Protein 8XUK (pdb70)

Sequence (420 aa):
VISETVKSDQEIIDSSLYRGGYAYWQQLRNENGTYEDKLFLNGDRSYVGSIANSGMGLIALTIGHANGWEPEAEQLALVTLRKLAGRDPNFAVPQNATNTFIHFYNTKTGEAVGDDWSPVDSAIMIYGALFVKNYFSENEEIAELADFLYRNNTDLTQYIADVRRTGRIYLLAQHTDGTFKKYRTKAFNEYMLVAGIANQQAKDLDNAVNASNAKKKFWDIWYASTKFLPVAEYNGIPVLSEGKKTWFTSQFNFLFNNYLMHDFSNHPEFVTALENSAKADFAFWRDVDVEGVELKKEYEWGSGAGSCPNGYCVDRRFHFDGDRQFNHNLVVSPHILAGYIPFNDRAKADLISTYRDNTINAKHELEGGYEILWRYSHDQPEWKAEFIEGVDFSTFLFGLAAMPEHLGMDFFNKYNNYFELEHHHHHH

Structure (mmCIF, N/CA/C/O backbone):
data_8XUK
#
_entry.id   8XUK
#
_cell.length_a   52.284
_cell.length_b   76.595
_cell.length_c   94.425
_cell.angle_alpha   90.000
_cell.angle_beta   90.000
_cell.angle_gamma   90.000
#
_symmetry.space_group_name_H-M   'P 21 21 21'
#
loop_
_entity.id
_entity.type
_entity.pdbx_description
1 polymer H744_1c0222
2 non-polymer 'CHLORIDE ION'
3 water water
#
loop_
_atom_site.group_PDB
_atom_site.id
_atom_site.type_symbol
_atom_site.label_atom_id
_atom_site.label_alt_id
_atom_site.label_comp_id
_atom_site.label_asym_id
_atom_site.label_entity_id
_atom_site.label_seq_id
_atom_site.pdbx_PDB_ins_code
_atom_site.Cartn_x
_atom_site.Cartn_y
_atom_site.Cartn_z
_atom_site.occupancy
_atom_site.B_iso_or_equiv
_atom_site.auth_seq_id
_atom_site.auth_comp_id
_atom_site.auth_asym_id
_atom_site.auth_atom_id
_atom_site.pdbx_PDB_model_num
ATOM 1 N N . VAL A 1 9 ? -7.936 -28.583 25.881 1.000 33.930 9 VAL A N 1
ATOM 2 C CA . VAL A 1 9 ? -8.301 -28.528 24.426 1.000 35.600 9 VAL A CA 1
ATOM 3 C C . VAL A 1 9 ? -9.737 -29.029 24.254 1.000 32.490 9 VAL A C 1
ATOM 4 O O . VAL A 1 9 ? -10.085 -30.117 24.724 1.000 31.590 9 VAL A O 1
ATOM 8 N N . ILE A 1 10 ? -10.571 -28.239 23.558 1.000 26.210 10 ILE A N 1
ATOM 9 C CA . ILE A 1 10 ? -11.965 -28.579 23.308 1.000 25.810 10 ILE A CA 1
ATOM 10 C C . ILE A 1 10 ? -12.051 -29.660 22.231 1.000 27.540 10 ILE A C 1
ATOM 11 O O . ILE A 1 10 ? -11.618 -29.446 21.099 1.000 24.090 10 ILE A O 1
ATOM 16 N N . SER A 1 11 ? -12.642 -30.819 22.569 1.000 26.910 11 SER A N 1
ATOM 17 C CA . SER A 1 11 ? -12.685 -31.956 21.661 1.000 27.000 11 SER A CA 1
ATOM 18 C C . SER A 1 11 ? -13.675 -31.723 20.514 1.000 23.980 11 SER A C 1
ATOM 19 O O . SER A 1 11 ? -14.690 -31.032 20.646 1.000 27.470 11 SER A O 1
ATOM 22 N N . GLU A 1 12 ? -13.425 -32.407 19.395 1.000 28.040 12 GLU A N 1
ATOM 23 C CA . GLU A 1 12 ? -14.357 -32.381 18.279 1.000 32.510 12 GLU A CA 1
ATOM 24 C C . GLU A 1 12 ? -15.718 -32.985 18.662 1.000 33.940 12 GLU A C 1
ATOM 25 O O . GLU A 1 12 ? -16.693 -32.723 17.961 1.000 31.690 12 GLU A O 1
ATOM 31 N N . THR A 1 13 ? -15.808 -33.790 19.742 1.000 32.290 13 THR A N 1
ATOM 32 C CA . THR A 1 13 ? -17.101 -34.321 20.172 1.000 34.780 13 THR A CA 1
ATOM 33 C C . THR A 1 13 ? -17.914 -33.239 20.876 1.000 33.610 13 THR A C 1
ATOM 34 O O . THR A 1 13 ? -19.125 -33.181 20.694 1.000 37.540 13 THR A O 1
ATOM 38 N N . VAL A 1 14 ? -17.268 -32.416 21.711 1.000 30.790 14 VAL A N 1
ATOM 39 C CA . VAL A 1 14 ? -18.007 -31.381 22.418 1.000 30.050 14 VAL A CA 1
ATOM 40 C C . VAL A 1 14 ? -18.453 -30.356 21.373 1.000 29.130 14 VAL A C 1
ATOM 41 O O . VAL A 1 14 ? -19.634 -30.011 21.361 1.000 31.850 14 VAL A O 1
ATOM 45 N N . LYS A 1 15 ? -17.544 -29.953 20.447 1.000 28.490 15 LYS A N 1
ATOM 46 C CA . LYS A 1 15 ? -17.900 -28.971 19.423 1.000 25.060 15 LYS A CA 1
ATOM 47 C C . LYS A 1 15 ? -17.177 -29.248 18.105 1.000 21.020 15 LYS A C 1
ATOM 48 O O . LYS A 1 15 ? -15.958 -29.333 18.070 1.000 20.230 15 LYS A O 1
ATOM 54 N N . SER A 1 16 ? -17.953 -29.417 17.037 1.000 18.570 16 SER A N 1
ATOM 55 C CA . SER A 1 16 ? -17.367 -29.745 15.720 1.000 17.120 16 SER A CA 1
ATOM 56 C C . SER A 1 16 ? -16.696 -28.510 15.111 1.000 14.260 16 SER A C 1
ATOM 57 O O . SER A 1 16 ? -16.997 -27.397 15.521 1.000 15.950 16 SER A O 1
ATOM 60 N N . ASP A 1 17 ? -15.865 -28.720 14.099 1.000 12.910 17 ASP A N 1
ATOM 61 C CA . ASP A 1 17 ? -15.258 -27.582 13.354 1.000 13.940 17 ASP A CA 1
ATOM 62 C C . ASP A 1 17 ? -16.385 -26.715 12.784 1.000 14.030 17 ASP A C 1
ATOM 63 O O . ASP A 1 17 ? -16.313 -25.487 12.880 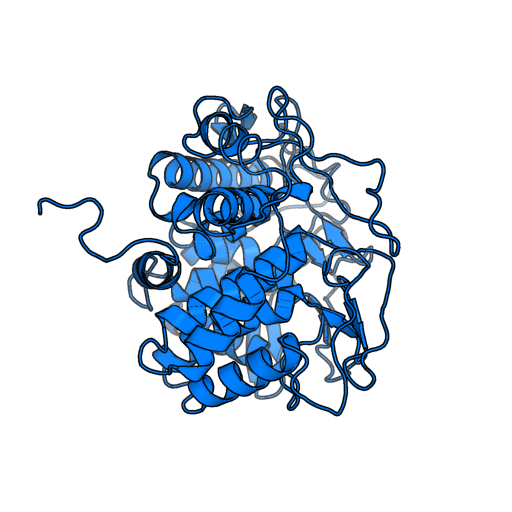1.000 12.950 17 ASP A O 1
ATOM 68 N N . GLN A 1 18 ? -17.385 -27.333 12.163 1.000 14.550 18 GLN A N 1
ATOM 69 C CA . GLN A 1 18 ? -18.487 -26.531 11.566 1.000 15.300 18 GLN A CA 1
ATOM 70 C C . GLN A 1 18 ? -19.223 -25.715 12.641 1.000 13.760 18 GLN A C 1
ATOM 71 O O . GLN A 1 18 ? -19.558 -24.557 12.369 1.000 15.350 18 GLN A O 1
ATOM 77 N N . GLU A 1 19 ? -19.481 -26.289 13.818 1.000 14.790 19 GLU A N 1
ATOM 78 C CA . GLU A 1 19 ? -20.174 -25.573 14.866 1.000 14.300 19 GLU A CA 1
ATOM 79 C C . GLU A 1 19 ? -19.371 -24.350 15.320 1.000 12.540 19 GLU A C 1
ATOM 80 O O . GLU A 1 19 ? -19.929 -23.302 15.641 1.000 13.940 19 GLU A O 1
ATOM 86 N N . ILE A 1 20 ? -18.071 -24.529 15.380 1.000 11.330 20 ILE A N 1
ATOM 87 C CA . ILE A 1 20 ? -17.215 -23.429 15.763 1.000 11.000 20 ILE A CA 1
ATOM 88 C C . ILE A 1 20 ? -17.290 -22.302 14.741 1.000 10.150 20 ILE A C 1
ATOM 89 O O . ILE A 1 20 ? -17.481 -21.136 15.109 1.000 10.010 20 ILE A O 1
ATOM 94 N N . ILE A 1 21 ? -17.095 -22.630 13.457 1.000 9.810 21 ILE A N 1
ATOM 95 C CA . ILE A 1 21 ? -17.119 -21.605 12.423 1.000 10.510 21 ILE A CA 1
ATOM 96 C C . ILE A 1 21 ? -18.501 -20.943 12.423 1.000 9.430 21 ILE A C 1
ATOM 97 O O . ILE A 1 21 ? -18.572 -19.693 12.335 1.000 9.500 21 ILE A O 1
ATOM 102 N N . ASP A 1 22 ? -19.592 -21.690 12.588 1.000 10.930 22 ASP A N 1
ATOM 103 C CA . ASP A 1 22 ? -20.913 -21.071 12.572 1.000 12.090 22 ASP A CA 1
ATOM 104 C C . ASP A 1 22 ? -21.101 -20.106 13.736 1.000 10.860 22 ASP A C 1
ATOM 105 O O . ASP A 1 22 ? -21.578 -18.988 13.529 1.000 11.120 22 ASP A O 1
ATOM 110 N N A SER A 1 23 ? -20.644 -20.502 14.940 0.500 10.530 23 SER A N 1
ATOM 111 N N B SER A 1 23 ? -20.618 -20.526 14.915 0.500 10.240 23 SER A N 1
ATOM 112 C CA A SER A 1 23 ? -20.712 -19.626 16.088 0.500 10.930 23 SER A CA 1
ATOM 113 C CA B SER A 1 23 ? -20.636 -19.685 16.083 0.500 10.290 23 SER A CA 1
ATOM 114 C C A SER A 1 23 ? -19.905 -18.346 15.859 0.500 9.150 23 SER A C 1
ATOM 115 C C B SER A 1 23 ? -19.899 -18.366 15.854 0.500 8.930 23 SER A C 1
ATOM 116 O O A SER A 1 23 ? -20.370 -17.227 16.149 0.500 9.290 23 SER A O 1
ATOM 117 O O B SER A 1 23 ? -20.385 -17.256 16.151 0.500 9.240 23 SER A O 1
ATOM 122 N N . LEU A 1 24 ? -18.639 -18.540 15.398 1.000 8.200 24 LEU A N 1
ATOM 123 C CA . LEU A 1 24 ? -17.761 -17.339 15.260 1.000 8.140 24 LEU A CA 1
ATOM 124 C C . LEU A 1 24 ? -18.284 -16.382 14.184 1.000 8.060 24 LEU A C 1
ATOM 125 O O . LEU A 1 24 ? -18.135 -15.165 14.327 1.000 8.090 24 LEU A O 1
ATOM 130 N N . TYR A 1 25 ? -18.821 -16.931 13.113 1.000 8.470 25 TYR A N 1
ATOM 131 C CA . TYR A 1 25 ? -19.329 -16.089 12.002 1.000 8.660 25 TYR A CA 1
ATOM 132 C C . TYR A 1 25 ? -20.528 -15.262 12.495 1.000 7.260 25 TYR A C 1
ATOM 133 O O . TYR A 1 25 ? -20.536 -14.049 12.329 1.000 7.980 25 TYR A O 1
ATOM 142 N N . ARG A 1 26 ? -21.489 -15.906 13.169 1.000 9.430 26 ARG A N 1
ATOM 143 C CA . ARG A 1 26 ? -22.658 -15.155 13.703 1.000 9.770 26 ARG A CA 1
ATOM 144 C C . ARG A 1 26 ? -22.188 -14.187 14.798 1.000 8.870 26 ARG A C 1
ATOM 145 O O . ARG A 1 26 ? -22.679 -13.070 14.841 1.000 9.180 26 ARG A O 1
ATOM 153 N N . GLY A 1 27 ? -21.223 -14.603 15.623 1.000 8.780 27 GLY A N 1
ATOM 154 C CA . GLY A 1 27 ? -20.670 -13.803 16.682 1.000 8.530 27 GLY A CA 1
ATOM 155 C C . GLY A 1 27 ? -20.003 -12.541 16.172 1.000 7.040 27 GLY A C 1
ATOM 156 O O . GLY A 1 27 ? -20.127 -11.433 16.695 1.000 8.660 27 GLY A O 1
ATOM 157 N N . GLY A 1 28 ? -19.339 -12.698 15.035 1.000 7.670 28 GLY A N 1
ATOM 158 C CA . GLY A 1 28 ? -18.619 -11.589 14.445 1.000 8.670 28 GLY A CA 1
ATOM 159 C C . GLY A 1 28 ? -19.588 -10.507 14.006 1.000 7.640 28 GLY A C 1
ATOM 160 O O . GLY A 1 28 ? -19.258 -9.318 14.051 1.000 7.990 28 GLY A O 1
ATOM 161 N N . TYR A 1 29 ? -20.773 -10.876 13.550 1.000 8.150 29 TYR A N 1
ATOM 162 C CA . TYR A 1 29 ? -21.786 -9.888 13.233 1.000 7.910 29 TYR A CA 1
ATOM 163 C C . TYR A 1 29 ? -22.496 -9.359 14.481 1.000 7.320 29 TYR A C 1
ATOM 164 O O . TYR A 1 29 ? -22.766 -8.160 14.554 1.000 7.370 29 TYR A O 1
ATOM 173 N N . ALA A 1 30 ? -22.788 -10.200 15.488 1.000 7.880 30 ALA A N 1
ATOM 174 C CA . ALA A 1 30 ? -23.430 -9.699 16.701 1.000 8.660 30 ALA A CA 1
ATOM 175 C C . ALA A 1 30 ? -22.575 -8.597 17.331 1.000 9.000 30 ALA A C 1
ATOM 176 O O . ALA A 1 30 ? -23.113 -7.663 17.916 1.000 9.140 30 ALA A O 1
ATOM 178 N N . TYR A 1 31 ? -21.229 -8.685 17.213 1.000 7.950 31 TYR A N 1
ATOM 179 C CA . TYR A 1 31 ? -20.341 -7.651 17.676 1.000 7.420 31 TYR A CA 1
ATOM 180 C C . TYR A 1 31 ? -20.805 -6.293 17.147 1.000 7.650 31 TYR A C 1
ATOM 181 O O . TYR A 1 31 ? -20.915 -5.316 17.868 1.000 7.560 31 TYR A O 1
ATOM 190 N N . TRP A 1 32 ? -20.980 -6.216 15.831 1.000 7.340 32 TRP A N 1
ATOM 191 C CA . TRP A 1 32 ? -21.385 -4.954 15.194 1.000 6.920 32 TRP A CA 1
ATOM 192 C C . TRP A 1 32 ? -22.766 -4.523 15.632 1.000 7.020 32 TRP A C 1
ATOM 193 O O . TRP A 1 32 ? -22.995 -3.323 15.736 1.000 8.030 32 TRP A O 1
ATOM 204 N N . GLN A 1 33 ? -23.637 -5.493 15.789 1.000 8.270 33 GLN A N 1
ATOM 205 C CA . GLN A 1 33 ? -24.959 -5.163 16.297 1.000 8.370 33 GLN A CA 1
ATOM 206 C C . GLN A 1 33 ? -24.869 -4.495 17.677 1.000 9.660 33 GLN A C 1
ATOM 207 O O . GLN A 1 33 ? -25.689 -3.622 18.021 1.000 10.550 33 GLN A O 1
ATOM 213 N N . GLN A 1 34 ? -23.901 -4.892 18.504 1.000 9.120 34 GLN A N 1
ATOM 214 C CA . GLN A 1 34 ? -23.748 -4.372 19.852 1.000 9.680 34 GLN A CA 1
ATOM 215 C C . GLN A 1 34 ? -22.952 -3.078 19.878 1.000 9.560 34 GLN A C 1
ATOM 216 O O . GLN A 1 34 ? -23.226 -2.214 20.708 1.000 9.750 34 GLN A O 1
ATOM 222 N N . LEU A 1 35 ? -22.018 -2.909 18.937 1.000 8.000 35 LEU A N 1
ATOM 223 C CA . LEU A 1 35 ? -21.225 -1.688 18.863 1.000 8.040 35 LEU A CA 1
ATOM 224 C C . LEU A 1 35 ? -22.055 -0.488 18.398 1.000 8.150 35 LEU A C 1
ATOM 225 O O . LEU A 1 35 ? -21.745 0.677 18.683 1.000 8.570 35 LEU A O 1
ATOM 230 N N . ARG A 1 36 ? -23.053 -0.767 17.549 1.000 9.060 36 ARG A N 1
ATOM 231 C CA . ARG A 1 36 ? -23.951 0.227 16.993 1.000 9.850 36 ARG A CA 1
ATOM 232 C C . ARG A 1 36 ? -24.878 0.854 18.033 1.000 10.750 36 ARG A C 1
ATOM 233 O O . ARG A 1 36 ? -25.527 0.115 18.765 1.000 12.400 36 ARG A O 1
ATOM 241 N N . ASN A 1 37 ? -24.978 2.177 17.983 1.000 10.510 37 ASN A N 1
ATOM 242 C CA . ASN A 1 37 ? -25.995 2.899 18.791 1.000 10.120 37 ASN A CA 1
ATOM 243 C C . ASN A 1 37 ? -27.252 3.147 17.938 1.000 10.220 37 ASN A C 1
ATOM 244 O O . ASN A 1 37 ? -27.162 3.192 16.721 1.000 9.960 37 ASN A O 1
ATOM 249 N N . GLU A 1 38 ? -28.390 3.373 18.612 1.000 13.090 38 GLU A N 1
ATOM 250 C CA . GLU A 1 38 ? -29.658 3.594 17.945 1.000 14.250 38 GLU A CA 1
ATOM 251 C C . GLU A 1 38 ? -29.603 4.819 17.038 1.000 12.260 38 GLU A C 1
ATOM 252 O O . GLU A 1 38 ? -30.281 4.849 16.038 1.000 13.680 38 GLU A O 1
ATOM 258 N N . ASN A 1 39 ? -28.805 5.839 17.390 1.000 12.200 39 ASN A N 1
ATOM 259 C CA . ASN A 1 39 ? -28.708 7.053 16.603 1.000 11.800 39 ASN A CA 1
ATOM 260 C C . ASN A 1 39 ? -27.829 6.851 15.379 1.000 10.970 39 ASN A C 1
ATOM 261 O O . ASN A 1 39 ? -27.592 7.801 14.646 1.000 11.710 39 ASN A O 1
ATOM 266 N N . GLY A 1 40 ? -27.373 5.606 15.150 1.000 10.860 40 GLY A N 1
ATOM 267 C CA . GLY A 1 40 ? -26.627 5.331 13.949 1.000 10.620 40 GLY A CA 1
ATOM 268 C C . GLY A 1 40 ? -25.122 5.603 14.064 1.000 8.760 40 GLY A C 1
ATOM 269 O O . GLY A 1 40 ? -24.421 5.384 13.080 1.000 9.180 40 GLY A O 1
ATOM 270 N N . THR A 1 41 ? -24.646 5.995 15.252 1.000 8.890 41 THR A N 1
ATOM 271 C CA . THR A 1 41 ? -23.205 6.087 15.509 1.000 7.730 41 THR A CA 1
ATOM 272 C C . THR A 1 41 ? -22.706 4.736 15.982 1.000 7.620 41 THR A C 1
ATOM 273 O O . THR A 1 41 ? -23.478 3.848 16.364 1.000 8.180 41 THR A O 1
ATOM 277 N N . TYR A 1 42 ? -21.392 4.591 16.016 1.000 7.230 42 TYR A N 1
ATOM 278 C CA . TYR A 1 42 ? -20.721 3.382 16.453 1.000 6.940 42 TYR A CA 1
ATOM 279 C C . TYR A 1 42 ? -19.664 3.770 17.476 1.000 7.300 42 TYR A C 1
ATOM 280 O O . TYR A 1 42 ? -18.830 4.656 17.246 1.000 7.350 42 TYR A O 1
ATOM 289 N N . GLU A 1 43 ? -19.681 3.071 18.625 1.000 7.160 43 GLU A N 1
ATOM 290 C CA . GLU A 1 43 ? -18.652 3.172 19.637 1.000 7.440 43 GLU A CA 1
ATOM 291 C C . GLU A 1 43 ? -17.289 2.835 19.028 1.000 7.200 43 GLU A C 1
ATOM 292 O O . GLU A 1 43 ? -17.192 2.002 18.122 1.000 6.950 43 GLU A O 1
ATOM 298 N N . ASP A 1 44 ? -16.223 3.365 19.641 1.000 6.290 44 ASP A N 1
ATOM 299 C CA . ASP A 1 44 ? -14.822 2.984 19.298 1.000 6.580 44 ASP A CA 1
ATOM 300 C C . ASP A 1 44 ? -14.587 1.556 19.795 1.000 6.830 44 ASP A C 1
ATOM 301 O O . ASP A 1 44 ? -14.110 0.720 19.039 1.000 7.770 44 ASP A O 1
ATOM 306 N N . LYS A 1 45 ? -14.989 1.295 21.045 1.000 6.250 45 LYS A N 1
ATOM 307 C CA . LYS A 1 45 ? -14.735 -0.015 21.681 1.000 7.370 45 LYS A CA 1
ATOM 308 C C . LYS A 1 45 ? -16.014 -0.657 22.183 1.000 7.330 45 LYS A C 1
ATOM 309 O O . LYS A 1 45 ? -16.926 0.057 22.625 1.000 9.360 45 LYS A O 1
ATOM 315 N N . LEU A 1 46 ? -16.050 -1.973 22.097 1.000 7.610 46 LEU A N 1
ATOM 316 C CA . LEU A 1 46 ? -17.172 -2.713 22.737 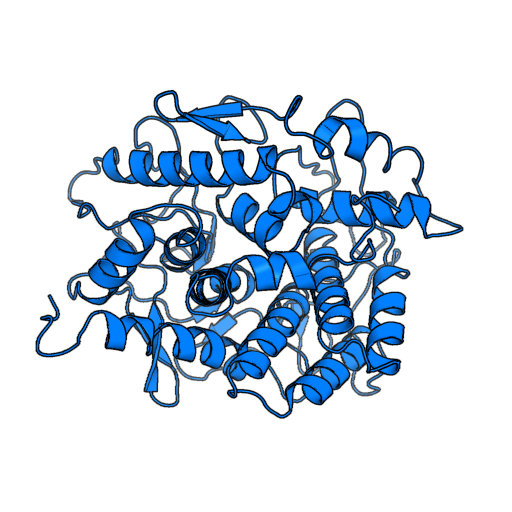1.000 9.830 46 LEU A CA 1
ATOM 317 C C . LEU A 1 46 ? -16.616 -3.210 24.069 1.000 10.230 46 LEU A C 1
ATOM 318 O O . LEU A 1 46 ? -15.595 -3.878 24.057 1.000 9.720 46 LEU A O 1
ATOM 323 N N . PHE A 1 47 ? -17.268 -2.861 25.178 1.000 11.590 47 PHE A N 1
ATOM 324 C CA . PHE A 1 47 ? -16.881 -3.354 26.508 1.000 13.070 47 PHE A CA 1
ATOM 325 C C . PHE A 1 47 ? -17.559 -4.673 26.787 1.000 12.880 47 PHE A C 1
ATOM 326 O O . PHE A 1 47 ? -18.763 -4.763 26.655 1.000 14.970 47 PHE A O 1
ATOM 334 N N . LEU A 1 48 ? -16.823 -5.734 27.064 1.000 15.260 48 LEU A N 1
ATOM 335 C CA . LEU A 1 48 ? -17.383 -7.063 27.247 1.000 16.720 48 LEU A CA 1
ATOM 336 C C . LEU A 1 48 ? -18.349 -7.151 28.445 1.000 16.600 48 LEU A C 1
ATOM 337 O O . LEU A 1 48 ? -19.272 -7.970 28.423 1.000 21.500 48 LEU A O 1
ATOM 342 N N . ASN A 1 49 ? -18.280 -6.186 29.357 1.000 17.420 49 ASN A N 1
ATOM 343 C CA . ASN A 1 49 ? -19.206 -6.192 30.480 1.000 19.270 49 ASN A CA 1
ATOM 344 C C . ASN A 1 49 ? -20.489 -5.398 30.219 1.000 22.750 49 ASN A C 1
ATOM 345 O O . ASN A 1 49 ? -21.343 -5.318 31.108 1.000 25.070 49 ASN A O 1
ATOM 350 N N . GLY A 1 50 ? -20.649 -4.799 29.034 1.000 19.990 50 GLY A N 1
ATOM 351 C CA . GLY A 1 50 ? -21.877 -4.088 28.716 1.000 20.550 50 GLY A CA 1
ATOM 352 C C . GLY A 1 50 ? -21.778 -2.594 28.996 1.000 17.750 50 GLY A C 1
ATOM 353 O O . GLY A 1 50 ? -22.729 -1.856 28.731 1.000 21.050 50 GLY A O 1
ATOM 354 N N . ASP A 1 51 ? -20.636 -2.196 29.523 1.000 15.750 51 ASP A N 1
ATOM 355 C CA . ASP A 1 51 ? -20.407 -0.744 29.678 1.000 17.090 51 ASP A CA 1
ATOM 356 C C . ASP A 1 51 ? -20.458 -0.040 28.312 1.000 14.870 51 ASP A C 1
ATOM 357 O O . ASP A 1 51 ? -20.270 -0.690 27.282 1.000 16.220 51 ASP A O 1
ATOM 362 N N . ARG A 1 52 ? -20.658 1.264 28.340 1.000 14.870 52 ARG A N 1
ATOM 363 C CA . ARG A 1 52 ? -20.594 2.045 27.096 1.000 15.130 52 ARG A CA 1
ATOM 364 C C . ARG A 1 52 ? -19.994 3.396 27.487 1.000 14.230 52 ARG A C 1
ATOM 365 O O . ARG A 1 52 ? -20.560 4.054 28.363 1.000 18.060 52 ARG A O 1
ATOM 373 N N . SER A 1 53 ? -18.885 3.781 26.865 1.000 14.010 53 SER A N 1
ATOM 374 C CA . SER A 1 53 ? -18.194 5.036 27.238 1.000 13.450 53 SER A CA 1
ATOM 375 C C . SER A 1 53 ? -18.796 6.224 26.489 1.000 11.680 53 SER A C 1
ATOM 376 O O . SER A 1 53 ? -18.553 7.349 26.888 1.000 12.680 53 SER A O 1
ATOM 379 N N . TYR A 1 54 ? -19.607 5.961 25.472 1.000 10.910 54 TYR A N 1
ATOM 380 C CA . TYR A 1 54 ? -20.125 6.969 24.539 1.000 11.700 54 TYR A CA 1
ATOM 381 C C . TYR A 1 54 ? -18.994 7.684 23.819 1.000 10.620 54 TYR A C 1
ATOM 382 O O . TYR A 1 54 ? -19.125 8.833 23.401 1.000 13.810 54 TYR A O 1
ATOM 391 N N . VAL A 1 55 ? -17.837 7.030 23.637 1.000 10.770 55 VAL A N 1
ATOM 392 C CA . VAL A 1 55 ? -16.802 7.504 22.753 1.000 9.330 55 VAL A CA 1
ATOM 393 C C . VAL A 1 55 ? -16.929 6.719 21.429 1.000 7.440 55 VAL A C 1
ATOM 394 O O . VAL A 1 55 ? -16.786 5.477 21.405 1.000 7.200 55 VAL A O 1
ATOM 398 N N . GLY A 1 56 ? -17.243 7.433 20.378 1.000 7.770 56 GLY A N 1
ATOM 399 C CA . GLY A 1 56 ? -17.447 6.889 19.047 1.000 8.170 56 GLY A CA 1
ATOM 400 C C . GLY A 1 56 ? -16.201 7.028 18.185 1.000 7.650 56 GLY A C 1
ATOM 401 O O . GLY A 1 56 ? -15.369 7.894 18.442 1.000 7.550 56 GLY A O 1
ATOM 402 N N . SER A 1 57 ? -16.137 6.247 17.101 1.000 6.740 57 SER A N 1
ATOM 403 C CA . SER A 1 57 ? -15.119 6.349 16.095 1.000 7.050 57 SER A CA 1
ATOM 404 C C . SER A 1 57 ? -15.770 6.572 14.735 1.000 7.000 57 SER A C 1
ATOM 405 O O . SER A 1 57 ? -16.695 5.821 14.365 1.000 7.370 57 SER A O 1
ATOM 408 N N . ILE A 1 58 ? -15.272 7.557 13.987 1.000 6.020 58 ILE A N 1
ATOM 409 C CA . ILE A 1 58 ? -15.792 7.759 12.648 1.000 6.390 58 ILE A CA 1
ATOM 410 C C . ILE A 1 58 ? -15.526 6.554 11.761 1.000 6.250 58 ILE A C 1
ATOM 411 O O . ILE A 1 58 ? -16.321 6.231 10.883 1.000 6.370 58 ILE A O 1
ATOM 416 N N . ALA A 1 59 ? -14.355 5.956 11.889 1.000 5.550 59 ALA A N 1
ATOM 417 C CA . ALA A 1 59 ? -14.017 4.783 11.099 1.000 5.720 59 ALA A CA 1
ATOM 418 C C . ALA A 1 59 ? -15.004 3.661 11.288 1.000 5.880 59 ALA A C 1
ATOM 419 O O . ALA A 1 59 ? -15.375 2.967 10.326 1.000 5.990 59 ALA A O 1
ATOM 421 N N . ASN A 1 60 ? -15.503 3.514 12.500 1.000 5.800 60 ASN A N 1
ATOM 422 C CA . ASN A 1 60 ? -16.414 2.423 12.778 1.000 5.690 60 ASN A CA 1
ATOM 423 C C . ASN A 1 60 ? -17.798 2.639 12.137 1.000 5.820 60 ASN A C 1
ATOM 424 O O . ASN A 1 60 ? -18.453 1.645 11.931 1.000 6.370 60 ASN A O 1
ATOM 429 N N . SER A 1 61 ? -18.157 3.872 11.782 1.000 6.300 61 SER A N 1
ATOM 430 C CA . SER A 1 61 ? -19.325 4.029 10.913 1.000 6.060 61 SER A CA 1
ATOM 431 C C . SER A 1 61 ? -19.053 3.388 9.566 1.000 6.870 61 SER A C 1
ATOM 432 O O . SER A 1 61 ? -19.967 2.751 9.025 1.000 6.510 61 SER A O 1
ATOM 435 N N . GLY A 1 62 ? -17.873 3.514 9.004 1.000 6.090 62 GLY A N 1
ATOM 436 C CA . GLY A 1 62 ? -17.637 2.847 7.741 1.000 5.880 62 GLY A CA 1
ATOM 437 C C . GLY A 1 62 ? -17.618 1.334 7.850 1.000 5.370 62 GLY A C 1
ATOM 438 O O . GLY A 1 62 ? -18.242 0.651 7.030 1.000 7.020 62 GLY A O 1
ATOM 439 N N . MET A 1 63 ? -16.846 0.806 8.813 1.000 4.950 63 MET A N 1
ATOM 440 C CA . MET A 1 63 ? -16.820 -0.614 8.991 1.000 4.220 63 MET A CA 1
ATOM 441 C C . MET A 1 63 ? -18.229 -1.129 9.324 1.000 5.250 63 MET A C 1
ATOM 442 O O . MET A 1 63 ? -18.573 -2.241 8.868 1.000 6.100 63 MET A O 1
ATOM 447 N N . GLY A 1 64 ? -18.989 -0.434 10.159 1.000 5.810 64 GLY A N 1
ATOM 448 C CA . GLY A 1 64 ? -20.341 -0.889 10.528 1.000 6.100 64 GLY A CA 1
ATOM 449 C C . GLY A 1 64 ? -21.274 -0.899 9.333 1.000 6.290 64 GLY A C 1
ATOM 450 O O . GLY A 1 64 ? -22.109 -1.798 9.244 1.000 6.760 64 GLY A O 1
ATOM 451 N N . LEU A 1 65 ? -21.169 0.071 8.429 1.000 5.850 65 LEU A N 1
ATOM 452 C CA . LEU A 1 65 ? -21.958 0.041 7.209 1.000 6.670 65 LEU A CA 1
ATOM 453 C C . LEU A 1 65 ? -21.674 -1.208 6.409 1.000 6.930 65 LEU A C 1
ATOM 454 O O . LEU A 1 65 ? -22.597 -1.850 5.908 1.000 7.730 65 LEU A O 1
ATOM 459 N N . ILE A 1 66 ? -20.417 -1.549 6.239 1.000 6.320 66 ILE A N 1
ATOM 460 C CA . ILE A 1 66 ? -20.031 -2.768 5.559 1.000 6.480 66 ILE A CA 1
ATOM 461 C C . ILE A 1 66 ? -20.663 -3.961 6.267 1.000 7.010 66 ILE A C 1
ATOM 462 O O . ILE A 1 66 ? -21.228 -4.860 5.661 1.000 6.940 66 ILE A O 1
ATOM 467 N N . ALA A 1 67 ? -20.470 -4.027 7.574 1.000 6.440 67 ALA A N 1
ATOM 468 C CA . ALA A 1 67 ? -21.021 -5.130 8.355 1.000 6.950 67 ALA A CA 1
ATOM 469 C C . ALA A 1 67 ? -22.530 -5.272 8.179 1.000 6.330 67 ALA A C 1
ATOM 470 O O . ALA A 1 67 ? -23.005 -6.418 8.126 1.000 7.370 67 ALA A O 1
ATOM 472 N N . LEU A 1 68 ? -23.240 -4.160 8.116 1.000 7.260 68 LEU A N 1
ATOM 473 C CA . LEU A 1 68 ? -24.695 -4.235 7.917 1.000 7.700 68 LEU A CA 1
ATOM 474 C C . LEU A 1 68 ? -25.020 -5.077 6.683 1.000 7.710 68 LEU A C 1
ATOM 475 O O . LEU A 1 68 ? -26.029 -5.834 6.709 1.000 9.360 68 LEU A O 1
ATOM 480 N N . THR A 1 69 ? -24.276 -4.922 5.605 1.000 7.370 69 THR A N 1
ATOM 481 C CA . THR A 1 69 ? -24.564 -5.659 4.375 1.000 8.060 69 THR A CA 1
ATOM 482 C C . THR A 1 69 ? -24.343 -7.147 4.583 1.000 7.880 69 THR A C 1
ATOM 483 O O . THR A 1 69 ? -25.078 -7.984 4.024 1.000 8.880 69 THR A O 1
ATOM 487 N N . ILE A 1 70 ? -23.300 -7.480 5.374 1.000 7.130 70 ILE A N 1
ATOM 488 C CA . ILE A 1 70 ? -22.991 -8.870 5.638 1.000 7.000 70 ILE A CA 1
ATOM 489 C C . ILE A 1 70 ? -24.103 -9.464 6.500 1.000 7.970 70 ILE A C 1
ATOM 490 O O . ILE A 1 70 ? -24.550 -10.619 6.255 1.000 8.830 70 ILE A O 1
ATOM 495 N N . GLY A 1 71 ? -24.492 -8.791 7.568 1.000 8.790 71 GLY A N 1
ATOM 496 C CA . GLY A 1 71 ? -25.603 -9.296 8.353 1.000 9.680 71 GLY A CA 1
ATOM 497 C C . GLY A 1 71 ? -26.844 -9.439 7.462 1.000 10.260 71 GLY A C 1
ATOM 498 O O . GLY A 1 71 ? -27.593 -10.433 7.551 1.000 10.200 71 GLY A O 1
ATOM 499 N N . HIS A 1 72 ? -27.148 -8.440 6.648 1.000 9.650 72 HIS A N 1
ATOM 500 C CA . HIS A 1 72 ? -28.325 -8.485 5.794 1.000 10.070 72 HIS A CA 1
ATOM 501 C C . HIS A 1 72 ? -28.290 -9.745 4.945 1.000 10.150 72 HIS A C 1
ATOM 502 O O . HIS A 1 72 ? -29.308 -10.479 4.846 1.000 11.210 72 HIS A O 1
ATOM 509 N N . ALA A 1 73 ? -27.181 -9.932 4.259 1.000 9.840 73 ALA A N 1
ATOM 510 C CA . ALA A 1 73 ? -27.067 -11.029 3.328 1.000 9.540 73 ALA A CA 1
ATOM 511 C C . ALA A 1 73 ? -27.256 -12.377 3.995 1.000 9.770 73 ALA A C 1
ATOM 512 O O . ALA A 1 73 ? -27.583 -13.358 3.314 1.000 12.740 73 ALA A O 1
ATOM 514 N N . ASN A 1 74 ? -26.949 -12.470 5.257 1.000 9.200 74 ASN A N 1
ATOM 515 C CA . ASN A 1 74 ? -27.018 -13.711 6.000 1.000 10.540 74 ASN A CA 1
ATOM 516 C C . ASN A 1 74 ? -28.376 -13.899 6.691 1.000 12.080 74 ASN A C 1
ATOM 517 O O . ASN A 1 74 ? -28.531 -14.899 7.404 1.000 13.120 74 ASN A O 1
ATOM 522 N N . GLY A 1 75 ? -29.344 -12.963 6.533 1.000 10.990 75 GLY A N 1
ATOM 523 C CA . GLY A 1 75 ? -30.636 -13.088 7.188 1.000 12.450 75 GLY A CA 1
ATOM 524 C C . GLY A 1 75 ? -30.615 -12.649 8.649 1.000 12.090 75 GLY A C 1
ATOM 525 O O . GLY A 1 75 ? -31.544 -12.903 9.406 1.000 13.770 75 GLY A O 1
ATOM 526 N N . TRP A 1 76 ? -29.549 -11.957 9.105 1.000 10.880 76 TRP A N 1
ATOM 527 C CA . TRP A 1 76 ? -29.384 -11.518 10.492 1.000 10.600 76 TRP A CA 1
ATOM 528 C C . TRP A 1 76 ? -29.771 -10.052 10.707 1.000 9.480 76 TRP A C 1
ATOM 529 O O . TRP A 1 76 ? -29.694 -9.589 11.825 1.000 11.540 76 TRP A O 1
ATOM 540 N N . GLU A 1 77 ? -30.128 -9.334 9.649 1.000 9.130 77 GLU A N 1
ATOM 541 C CA . GLU A 1 77 ? -30.404 -7.919 9.789 1.000 8.700 77 GLU A CA 1
ATOM 542 C C . GLU A 1 77 ? -31.375 -7.430 8.722 1.000 9.800 77 GLU A C 1
ATOM 543 O O . GLU A 1 77 ? -31.041 -6.642 7.869 1.000 8.870 77 GLU A O 1
ATOM 549 N N . PRO A 1 78 ? -32.663 -7.864 8.798 1.000 10.140 78 PRO A N 1
ATOM 550 C CA . PRO A 1 78 ? -33.649 -7.446 7.818 1.000 9.860 78 PRO A CA 1
ATOM 551 C C . PRO A 1 78 ? -33.973 -5.952 7.752 1.000 8.860 78 PRO A C 1
ATOM 552 O O . PRO A 1 78 ? -34.418 -5.486 6.721 1.000 9.910 78 PRO A O 1
ATOM 556 N N . GLU A 1 79 ? -33.608 -5.207 8.820 1.000 8.920 79 GLU A N 1
ATOM 557 C CA . GLU A 1 79 ? -33.764 -3.769 8.833 1.000 9.570 79 GLU A CA 1
ATOM 558 C C . GLU A 1 79 ? -32.554 -3.032 8.276 1.000 8.680 79 GLU A C 1
ATOM 559 O O . GLU A 1 79 ? -32.519 -1.794 8.281 1.000 9.120 79 GLU A O 1
ATOM 565 N N . ALA A 1 80 ? -31.544 -3.780 7.806 1.000 8.920 80 ALA A N 1
ATOM 566 C CA . ALA A 1 80 ? -30.264 -3.140 7.469 1.000 9.460 80 ALA A CA 1
ATOM 567 C C . ALA A 1 80 ? -30.366 -1.905 6.572 1.000 9.420 80 ALA A C 1
ATOM 568 O O . ALA A 1 80 ? -29.581 -0.953 6.754 1.000 9.520 80 ALA A O 1
ATOM 570 N N . GLU A 1 81 ? -31.250 -1.895 5.578 1.000 11.460 81 GLU A N 1
ATOM 571 C CA . GLU A 1 81 ? -31.278 -0.763 4.663 1.000 12.410 81 GLU A CA 1
ATOM 572 C C . GLU A 1 81 ? -31.620 0.516 5.417 1.000 11.360 81 GLU A C 1
ATOM 573 O O . GLU A 1 81 ? -31.052 1.591 5.117 1.000 11.450 81 GLU A O 1
ATOM 579 N N . GLN A 1 82 ? -32.498 0.412 6.416 1.000 12.550 82 GLN A N 1
ATOM 580 C CA . GLN A 1 82 ? -32.909 1.576 7.182 1.000 12.990 82 GLN A CA 1
ATOM 581 C C . GLN A 1 82 ? -31.863 1.930 8.233 1.000 11.020 82 GLN A C 1
ATOM 582 O O . GLN A 1 82 ? -31.581 3.114 8.460 1.000 12.120 82 GLN A O 1
ATOM 588 N N . LEU A 1 83 ? -31.203 0.931 8.796 1.000 10.830 83 LEU A N 1
ATOM 589 C CA . LEU A 1 83 ? -30.084 1.216 9.698 1.000 10.620 83 LEU A CA 1
ATOM 590 C C . LEU A 1 83 ? -28.945 1.941 8.961 1.000 9.920 83 LEU A C 1
ATOM 591 O O . LEU A 1 83 ? -28.359 2.897 9.485 1.000 9.860 83 LEU A O 1
ATOM 596 N N . ALA A 1 84 ? -28.688 1.584 7.728 1.000 9.510 84 ALA A N 1
ATOM 597 C CA . ALA A 1 84 ? -27.699 2.233 6.895 1.000 9.490 84 ALA A CA 1
ATOM 598 C C . ALA A 1 84 ? -28.114 3.674 6.662 1.000 9.630 84 ALA A C 1
ATOM 599 O O . ALA A 1 84 ? -27.328 4.599 6.834 1.000 10.430 84 ALA A O 1
ATOM 601 N N . LEU A 1 85 ? -29.415 3.914 6.389 1.000 10.470 85 LEU A N 1
ATOM 602 C CA . LEU A 1 85 ? -29.906 5.273 6.210 1.000 11.130 85 LEU A CA 1
ATOM 603 C C . LEU A 1 85 ? -29.750 6.108 7.461 1.000 11.600 85 LEU A C 1
ATOM 604 O O . LEU A 1 85 ? -29.393 7.301 7.357 1.000 12.590 85 LEU A O 1
ATOM 609 N N . VAL A 1 86 ? -30.121 5.603 8.600 1.000 11.940 86 VAL A N 1
ATOM 610 C CA . VAL A 1 86 ? -29.960 6.325 9.839 1.000 13.050 86 VAL A CA 1
ATOM 611 C C . VAL A 1 86 ? -28.483 6.751 10.011 1.000 11.200 86 VAL A C 1
ATOM 612 O O . VAL A 1 86 ? -28.195 7.906 10.354 1.000 11.270 86 VAL A O 1
ATOM 616 N N . THR A 1 87 ? -27.525 5.795 9.804 1.000 10.870 87 THR A N 1
ATOM 617 C CA . THR A 1 87 ? -26.114 6.135 9.940 1.000 9.900 87 THR A CA 1
ATOM 618 C C . THR A 1 87 ? -25.700 7.172 8.913 1.000 9.290 87 THR A C 1
ATOM 619 O O . THR A 1 87 ? -24.998 8.129 9.259 1.000 9.470 87 THR A O 1
ATOM 623 N N . LEU A 1 88 ? -26.137 7.057 7.676 1.000 9.180 88 LEU A N 1
ATOM 624 C CA . LEU A 1 88 ? -25.685 7.996 6.659 1.000 10.150 88 LEU A CA 1
ATOM 625 C C . LEU A 1 88 ? -26.254 9.390 6.902 1.000 10.100 88 LEU A C 1
ATOM 626 O O . LEU A 1 88 ? -25.522 10.383 6.712 1.000 10.180 88 LEU A O 1
ATOM 631 N N . ARG A 1 89 ? -27.531 9.477 7.330 1.000 9.860 89 ARG A N 1
ATOM 632 C CA . ARG A 1 89 ? -28.091 10.784 7.631 1.000 10.730 89 ARG A CA 1
ATOM 633 C C . ARG A 1 89 ? -27.323 11.434 8.780 1.000 10.270 89 ARG A C 1
ATOM 634 O O . ARG A 1 89 ? -27.114 12.652 8.777 1.000 10.510 89 ARG A O 1
ATOM 642 N N . LYS A 1 90 ? -26.988 10.633 9.801 1.000 10.250 90 LYS A N 1
ATOM 643 C CA . LYS A 1 90 ? -26.215 11.105 10.931 1.000 10.220 90 LYS A CA 1
ATOM 644 C C . LYS A 1 90 ? -24.847 11.626 10.474 1.000 9.270 90 LYS A C 1
ATOM 645 O O . LYS A 1 90 ? -24.481 12.769 10.826 1.000 9.410 90 LYS A O 1
ATOM 651 N N . LEU A 1 91 ? -24.138 10.903 9.592 1.000 9.150 91 LEU A N 1
ATOM 652 C CA . LEU A 1 91 ? -22.845 11.303 9.063 1.000 9.280 91 LEU A CA 1
ATOM 653 C C . LEU A 1 91 ? -22.941 12.584 8.244 1.000 9.000 91 LEU A C 1
ATOM 654 O O . LEU A 1 91 ? -22.012 13.373 8.274 1.000 9.760 91 LEU A O 1
ATOM 659 N N . ALA A 1 92 ? -24.031 12.731 7.470 1.000 10.510 92 ALA A N 1
ATOM 660 C CA . ALA A 1 92 ? -24.237 13.900 6.646 1.000 9.740 92 ALA A CA 1
ATOM 661 C C . ALA A 1 92 ? -24.659 15.146 7.425 1.000 10.430 92 ALA A C 1
ATOM 662 O O . ALA A 1 92 ? -24.791 16.209 6.796 1.000 12.060 92 ALA A O 1
ATOM 664 N N . GLY A 1 93 ? -24.890 15.060 8.730 1.000 9.890 93 GLY A N 1
ATOM 665 C CA . GLY A 1 93 ? -25.275 16.239 9.479 1.000 10.540 93 GLY A CA 1
ATOM 666 C C . GLY A 1 93 ? -26.772 16.473 9.477 1.000 12.150 93 GLY A C 1
ATOM 667 O O . GLY A 1 93 ? -27.201 17.572 9.824 1.000 11.370 93 GLY A O 1
ATOM 668 N N . ARG A 1 94 ? -27.520 15.471 9.050 1.000 12.760 94 ARG A N 1
ATOM 669 C CA . ARG A 1 94 ? -28.971 15.630 8.838 1.000 13.370 94 ARG A CA 1
ATOM 670 C C . ARG A 1 94 ? -29.817 15.225 10.036 1.000 17.410 94 ARG A C 1
ATOM 671 O O . ARG A 1 94 ? -31.024 15.515 9.994 1.000 21.820 94 ARG A O 1
ATOM 679 N N . ASP A 1 95 ? -29.197 14.717 11.118 1.000 15.430 95 ASP A N 1
ATOM 680 C CA . ASP A 1 95 ? -29.875 14.488 12.377 1.000 16.940 95 ASP A CA 1
ATOM 681 C C . ASP A 1 95 ? -29.695 15.742 13.223 1.000 20.910 95 ASP A C 1
ATOM 682 O O . ASP A 1 95 ? -28.561 16.057 13.618 1.000 20.420 95 ASP A O 1
ATOM 687 N N . PRO A 1 96 ? -30.783 16.434 13.629 1.000 20.940 96 PRO A N 1
ATOM 688 C CA . PRO A 1 96 ? -30.647 17.706 14.335 1.000 19.900 96 PRO A CA 1
ATOM 689 C C . PRO A 1 96 ? -30.054 17.534 15.721 1.000 19.920 96 PRO A C 1
ATOM 690 O O . PRO A 1 96 ? -29.554 18.495 16.273 1.000 22.200 96 PRO A O 1
ATOM 694 N N . ASN A 1 97 ? -30.070 16.321 16.278 1.000 18.380 97 ASN A N 1
ATOM 695 C CA . ASN A 1 97 ? -29.515 16.128 17.612 1.000 19.260 97 ASN A CA 1
ATOM 696 C C . ASN A 1 97 ? -28.014 16.426 17.689 1.000 18.760 97 ASN A C 1
ATOM 697 O O . ASN A 1 97 ? -27.544 17.014 18.662 1.000 22.680 97 ASN A O 1
ATOM 702 N N . PHE A 1 98 ? -27.246 16.033 16.688 1.000 14.910 98 PHE A N 1
ATOM 703 C CA . PHE A 1 98 ? -25.885 16.537 16.580 1.000 12.760 98 PHE A CA 1
ATOM 704 C C . PHE A 1 98 ? -25.271 16.023 15.297 1.000 11.880 98 PHE A C 1
ATOM 705 O O . PHE A 1 98 ? -25.709 14.983 14.758 1.000 12.350 98 PHE A O 1
ATOM 713 N N . ALA A 1 99 ? -24.217 16.734 14.900 1.000 12.730 99 ALA A N 1
ATOM 714 C CA . ALA A 1 99 ? -23.411 16.390 13.770 1.000 12.520 99 ALA A CA 1
ATOM 715 C C . ALA A 1 99 ? -22.055 15.944 14.303 1.000 11.890 99 ALA A C 1
ATOM 716 O O . ALA A 1 99 ? -21.630 16.419 15.355 1.000 13.560 99 ALA A O 1
ATOM 718 N N . VAL A 1 100 ? -21.326 15.123 13.545 1.000 11.410 100 VAL A N 1
ATOM 719 C CA . VAL A 1 100 ? -19.975 14.752 13.946 1.000 10.760 100 VAL A CA 1
ATOM 720 C C . VAL A 1 100 ? -19.076 15.916 13.605 1.000 10.220 100 VAL A C 1
ATOM 721 O O . VAL A 1 100 ? -19.181 16.486 12.546 1.000 10.770 100 VAL A O 1
ATOM 725 N N . PRO A 1 101 ? -18.156 16.307 14.477 1.000 10.490 101 PRO A N 1
ATOM 726 C CA . PRO A 1 101 ? -17.250 17.397 14.123 1.000 10.130 101 PRO A CA 1
ATOM 727 C C . PRO A 1 101 ? -16.393 17.193 12.894 1.000 9.370 101 PRO A C 1
ATOM 728 O O . PRO A 1 101 ? -15.897 16.097 12.657 1.000 8.960 101 PRO A O 1
ATOM 732 N N . GLN A 1 102 ? -16.282 18.264 12.116 1.000 9.440 102 GLN A N 1
ATOM 733 C CA . GLN A 1 102 ? -15.409 18.320 10.966 1.000 8.680 102 GLN A CA 1
ATOM 734 C C . GLN A 1 102 ? -14.639 19.616 11.103 1.000 9.420 102 GLN A C 1
ATOM 735 O O . GLN A 1 102 ? -15.145 20.641 11.606 1.000 10.910 102 GLN A O 1
ATOM 741 N N . ASN A 1 103 ? -13.416 19.599 10.598 1.000 9.010 103 ASN A N 1
ATOM 742 C CA . ASN A 1 103 ? -12.514 20.733 10.745 1.000 9.610 103 ASN A CA 1
ATOM 743 C C . ASN A 1 103 ? -12.650 21.662 9.552 1.000 10.150 103 ASN A C 1
ATOM 744 O O . ASN A 1 103 ? -13.564 21.594 8.764 1.000 10.450 103 ASN A O 1
ATOM 749 N N . ALA A 1 104 ? -11.700 22.581 9.423 1.000 10.300 104 ALA A N 1
ATOM 750 C CA . ALA A 1 104 ? -11.776 23.669 8.459 1.000 11.910 104 ALA A CA 1
ATOM 751 C C . ALA A 1 104 ? -11.643 23.168 7.029 1.000 10.890 104 ALA A C 1
ATOM 752 O O . ALA A 1 104 ? -11.921 23.954 6.130 1.000 13.500 104 ALA A O 1
ATOM 754 N N . THR A 1 105 ? -11.270 21.908 6.786 1.000 9.630 105 THR A N 1
ATOM 755 C CA . THR A 1 105 ? -11.317 21.353 5.441 1.000 10.610 105 THR A CA 1
ATOM 756 C C . THR A 1 105 ? -12.311 20.209 5.337 1.000 9.470 105 THR A C 1
ATOM 757 O O . THR A 1 105 ? -12.239 19.393 4.426 1.000 10.150 105 THR A O 1
ATOM 761 N N . ASN A 1 106 ? -13.250 20.156 6.258 1.000 10.150 106 ASN A N 1
ATOM 762 C CA . ASN A 1 106 ? -14.307 19.145 6.260 1.000 8.440 106 ASN A CA 1
ATOM 763 C C . ASN A 1 106 ? -13.781 17.734 6.538 1.000 8.170 106 ASN A C 1
ATOM 764 O O . ASN A 1 106 ? -14.398 16.720 6.257 1.000 8.320 106 ASN A O 1
ATOM 769 N N . THR A 1 107 ? -12.575 17.652 7.152 1.000 7.520 107 THR A N 1
ATOM 770 C CA . THR A 1 107 ? -12.056 16.383 7.615 1.000 7.600 107 THR A CA 1
ATOM 771 C C . THR A 1 107 ? -12.764 16.033 8.928 1.000 7.450 107 THR A C 1
ATOM 772 O O . THR A 1 107 ? -12.891 16.886 9.804 1.000 7.620 107 THR A O 1
ATOM 776 N N . PHE A 1 108 ? -13.152 14.766 9.077 1.000 7.010 108 PHE A N 1
ATOM 777 C CA . PHE A 1 108 ? -13.824 14.345 10.292 1.000 7.350 108 PHE A CA 1
ATOM 778 C C . PHE A 1 108 ? -12.825 14.166 11.430 1.000 7.390 108 PHE A C 1
ATOM 779 O O . PHE A 1 108 ? -11.700 13.727 11.244 1.000 7.500 108 PHE A O 1
ATOM 787 N N . ILE A 1 109 ? -13.264 14.465 12.644 1.000 7.280 109 ILE A N 1
ATOM 788 C CA . ILE A 1 109 ? -12.500 14.067 13.843 1.000 6.910 109 ILE A CA 1
ATOM 789 C C . ILE A 1 109 ? -12.546 12.553 13.943 1.000 7.000 109 ILE A C 1
ATOM 790 O O . ILE A 1 109 ? -13.563 11.881 13.619 1.000 7.360 109 ILE A O 1
ATOM 795 N N . HIS A 1 110 ? -11.483 11.928 14.492 1.000 5.830 110 HIS A N 1
ATOM 796 C CA . HIS A 1 110 ? -11.414 10.487 14.588 1.000 5.320 110 HIS A CA 1
ATOM 797 C C . HIS A 1 110 ? -12.486 10.022 15.575 1.000 6.370 110 HIS A C 1
ATOM 798 O O . HIS A 1 110 ? -13.132 8.978 15.335 1.000 7.370 110 HIS A O 1
ATOM 805 N N . PHE A 1 111 ? -12.512 10.604 16.782 1.000 6.300 111 PHE A N 1
ATOM 806 C CA . PHE A 1 111 ? -13.374 10.155 17.849 1.000 6.870 111 PHE A CA 1
ATOM 807 C C . PHE A 1 111 ? -14.260 11.301 18.263 1.000 6.160 111 PHE A C 1
ATOM 808 O O . PHE A 1 111 ? -13.972 12.481 18.106 1.000 6.570 111 PHE A O 1
ATOM 816 N N . TYR A 1 112 ? -15.421 10.969 18.806 1.000 6.840 112 TYR A N 1
ATOM 817 C CA . TYR A 1 112 ? -16.407 11.966 19.202 1.000 7.490 112 TYR A CA 1
ATOM 818 C C . TYR A 1 112 ? -17.382 11.325 20.178 1.000 7.100 112 TYR A C 1
ATOM 819 O O . TYR A 1 112 ? -17.538 10.090 20.237 1.000 7.880 112 TYR A O 1
ATOM 828 N N . ASN A 1 113 ? -18.071 12.187 20.932 1.000 8.130 113 ASN A N 1
ATOM 829 C CA . ASN A 1 113 ? -19.038 11.712 21.908 1.000 9.260 113 ASN A CA 1
ATOM 830 C C . ASN A 1 113 ? -20.342 11.340 21.219 1.000 9.130 113 ASN A C 1
ATOM 831 O O . ASN A 1 113 ? -20.872 12.140 20.452 1.000 9.150 113 ASN A O 1
ATOM 836 N N . THR A 1 114 ? -20.795 10.099 21.442 1.000 9.170 114 THR A N 1
ATOM 837 C CA . THR A 1 114 ? -21.951 9.595 20.692 1.000 9.360 114 THR A CA 1
ATOM 838 C C . THR A 1 114 ? -23.305 9.965 21.308 1.000 10.910 114 THR A C 1
ATOM 839 O O . THR A 1 114 ? -24.313 9.640 20.711 1.000 10.540 114 THR A O 1
ATOM 843 N N . LYS A 1 115 ? -23.317 10.743 22.385 1.000 11.190 115 LYS A N 1
ATOM 844 C CA . LYS A 1 115 ? -24.531 11.373 22.896 1.000 12.630 115 LYS A CA 1
ATOM 845 C C . LYS A 1 115 ? -24.593 12.837 22.504 1.000 12.540 115 LYS A C 1
ATOM 846 O O . LYS A 1 115 ? -25.688 13.321 22.215 1.000 14.160 115 LYS A O 1
ATOM 852 N N . THR A 1 116 ? -23.489 13.569 22.526 1.000 11.270 116 THR A N 1
ATOM 853 C CA . THR A 1 116 ? -23.522 15.011 22.400 1.000 13.070 116 THR A CA 1
ATOM 854 C C . THR A 1 116 ? -22.896 15.496 21.106 1.000 13.090 116 THR A C 1
ATOM 855 O O . THR A 1 116 ? -23.053 16.655 20.768 1.000 13.610 116 THR A O 1
ATOM 859 N N . GLY A 1 117 ? -22.005 14.700 20.494 1.000 12.010 117 GLY A N 1
ATOM 860 C CA . GLY A 1 117 ? -21.299 15.086 19.285 1.000 11.390 117 GLY A CA 1
ATOM 861 C C . GLY A 1 117 ? -20.009 15.842 19.566 1.000 10.370 117 GLY A C 1
ATOM 862 O O . GLY A 1 117 ? -19.321 16.174 18.611 1.000 11.490 117 GLY A O 1
ATOM 863 N N . GLU A 1 118 ? -19.617 16.006 20.810 1.000 10.280 118 GLU A N 1
ATOM 864 C CA . GLU A 1 118 ? -18.416 16.758 21.092 1.000 9.730 118 GLU A CA 1
ATOM 865 C C . GLU A 1 118 ? -17.205 16.026 20.528 1.000 8.140 118 GLU A C 1
ATOM 866 O O . GLU A 1 118 ? -17.122 14.798 20.629 1.000 8.960 118 GLU A O 1
ATOM 872 N N . ALA A 1 119 ? -16.253 16.747 19.968 1.000 8.830 119 ALA A N 1
ATOM 873 C CA . ALA A 1 119 ? -15.037 16.138 19.481 1.000 8.390 119 ALA A CA 1
ATOM 874 C C . ALA A 1 119 ? -14.275 15.501 20.646 1.000 8.040 119 ALA A C 1
ATOM 875 O O . ALA A 1 119 ? -14.298 15.987 21.803 1.000 9.160 119 ALA A O 1
ATOM 877 N N . VAL A 1 120 ? -13.558 14.399 20.367 1.000 7.830 120 VAL A N 1
ATOM 878 C CA . VAL A 1 120 ? -12.651 13.765 21.315 1.000 8.560 120 VAL A CA 1
ATOM 879 C C . VAL A 1 120 ? -11.299 13.552 20.638 1.000 8.310 120 VAL A C 1
ATOM 880 O O . VAL A 1 120 ? -11.237 13.073 19.502 1.000 8.760 120 VAL A O 1
ATOM 884 N N . GLY A 1 121 ? -10.227 13.975 21.303 1.000 8.360 121 GLY A N 1
ATOM 885 C CA . GLY A 1 121 ? -8.893 13.859 20.779 1.000 8.870 121 GLY A CA 1
ATOM 886 C C . GLY A 1 121 ? -8.546 14.967 19.809 1.000 8.430 121 GLY A C 1
ATOM 887 O O . GLY A 1 121 ? -9.265 15.957 19.634 1.000 9.380 121 GLY A O 1
ATOM 888 N N . ASP A 1 122 ? -7.440 14.759 19.144 1.000 8.500 122 ASP A N 1
ATOM 889 C CA . ASP A 1 122 ? -6.842 15.791 18.305 1.000 8.690 122 ASP A CA 1
ATOM 890 C C . ASP A 1 122 ? -6.631 15.324 16.861 1.000 8.430 122 ASP A C 1
ATOM 891 O O . ASP A 1 122 ? -5.951 16.006 16.100 1.000 8.750 122 ASP A O 1
ATOM 896 N N . ASP A 1 123 ? -7.216 14.194 16.481 1.000 7.890 123 ASP A N 1
ATOM 897 C CA . ASP A 1 123 ? -6.902 13.561 15.204 1.000 7.160 123 ASP A CA 1
ATOM 898 C C . ASP A 1 123 ? -7.932 13.836 14.104 1.000 7.080 123 ASP A C 1
ATOM 899 O O . ASP A 1 123 ? -8.917 13.084 14.012 1.000 7.690 123 ASP A O 1
ATOM 904 N N . TRP A 1 124 ? -7.720 14.901 13.355 1.000 6.200 124 TRP A N 1
ATOM 905 C CA . TRP A 1 124 ? -8.566 15.144 12.201 1.000 6.200 124 TRP A CA 1
ATOM 906 C C . TRP A 1 124 ? -7.997 14.310 11.075 1.000 6.450 124 TRP A C 1
ATOM 907 O O . TRP A 1 124 ? -6.917 14.561 10.551 1.000 7.110 124 TRP A O 1
ATOM 918 N N . SER A 1 125 ? -8.648 13.173 10.836 1.000 6.450 125 SER A N 1
ATOM 919 C CA . SER A 1 125 ? -8.025 11.976 10.253 1.000 7.060 125 SER A CA 1
ATOM 920 C C . SER A 1 125 ? -8.497 11.726 8.820 1.000 6.570 125 SER A C 1
ATOM 921 O O . SER A 1 125 ? -9.672 11.375 8.590 1.000 7.290 125 SER A O 1
ATOM 924 N N . PRO A 1 126 ? -7.619 11.840 7.824 1.000 6.190 126 PRO A N 1
ATOM 925 C CA . PRO A 1 126 ? -8.034 11.501 6.464 1.000 6.220 126 PRO A CA 1
ATOM 926 C C . PRO A 1 126 ? -8.347 10.012 6.338 1.000 6.820 126 PRO A C 1
ATOM 927 O O . PRO A 1 126 ? -9.217 9.660 5.553 1.000 7.310 126 PRO A O 1
ATOM 931 N N . VAL A 1 127 ? -7.586 9.128 7.002 1.000 6.580 127 VAL A N 1
ATOM 932 C CA . VAL A 1 127 ? -7.777 7.715 6.809 1.000 6.870 127 VAL A CA 1
ATOM 933 C C . VAL A 1 127 ? -9.109 7.306 7.410 1.000 6.900 127 VAL A C 1
ATOM 934 O O . VAL A 1 127 ? -9.827 6.453 6.832 1.000 6.980 127 VAL A O 1
ATOM 938 N N . ASP A 1 128 ? -9.435 7.827 8.590 1.000 6.820 128 ASP A N 1
ATOM 939 C CA . ASP A 1 128 ? -10.678 7.416 9.205 1.000 6.520 128 ASP A CA 1
ATOM 940 C C . ASP A 1 128 ? -11.856 7.999 8.430 1.000 5.980 128 ASP A C 1
ATOM 941 O O . ASP A 1 128 ? -12.942 7.388 8.324 1.000 7.240 128 ASP A O 1
ATOM 946 N N . SER A 1 129 ? -11.719 9.242 7.950 1.000 6.100 129 SER A N 1
ATOM 947 C CA . SER A 1 129 ? -12.648 9.788 6.985 1.000 5.760 129 SER A CA 1
ATOM 948 C C . SER A 1 129 ? -12.834 8.871 5.746 1.000 6.130 129 SER A C 1
ATOM 949 O O . SER A 1 129 ? -13.978 8.658 5.322 1.000 7.000 129 SER A O 1
ATOM 952 N N . ALA A 1 130 ? -11.745 8.413 5.215 1.000 5.830 130 ALA A N 1
ATOM 953 C CA . ALA A 1 130 ? -11.813 7.528 4.045 1.000 6.160 130 ALA A CA 1
ATOM 954 C C . ALA A 1 130 ? -12.480 6.203 4.327 1.000 5.970 130 ALA A C 1
ATOM 955 O O . ALA A 1 130 ? -13.322 5.773 3.525 1.000 6.480 130 ALA A O 1
ATOM 957 N N . ILE A 1 131 ? -12.282 5.625 5.518 1.000 5.370 131 ILE A N 1
ATOM 958 C CA . ILE A 1 131 ? -12.954 4.373 5.865 1.000 5.350 131 ILE A CA 1
ATOM 959 C C . ILE A 1 131 ? -14.464 4.611 5.928 1.000 6.190 131 ILE A C 1
ATOM 960 O O . ILE A 1 131 ? -15.219 3.789 5.422 1.000 6.730 131 ILE A O 1
ATOM 965 N N . MET A 1 132 ? -14.871 5.746 6.497 1.000 5.960 132 MET A N 1
ATOM 966 C CA . MET A 1 132 ? -16.275 6.070 6.548 1.000 6.180 132 MET A CA 1
ATOM 967 C C . MET A 1 132 ? -16.830 6.205 5.135 1.000 6.690 132 MET A C 1
ATOM 968 O O . MET A 1 132 ? -17.916 5.671 4.850 1.000 7.360 132 MET A O 1
ATOM 973 N N . ILE A 1 133 ? -16.137 6.918 4.262 1.000 6.420 133 ILE A N 1
ATOM 974 C CA . ILE A 1 133 ? -16.645 7.109 2.921 1.000 7.180 133 ILE A CA 1
ATOM 975 C C . ILE A 1 133 ? -16.753 5.778 2.169 1.000 6.810 133 ILE A C 1
ATOM 976 O O . ILE A 1 133 ? -17.735 5.552 1.449 1.000 6.670 133 ILE A O 1
ATOM 981 N N . TYR A 1 134 ? -15.755 4.917 2.259 1.000 6.580 134 TYR A N 1
ATOM 982 C CA . TYR A 1 134 ? -15.865 3.614 1.661 1.000 6.720 134 TYR A CA 1
ATOM 983 C C . TYR A 1 134 ? -17.091 2.853 2.156 1.000 6.720 134 TYR A C 1
ATOM 984 O O . TYR A 1 134 ? -17.741 2.193 1.332 1.000 7.470 134 TYR A O 1
ATOM 993 N N . GLY A 1 135 ? -17.321 2.858 3.437 1.000 6.760 135 GLY A N 1
ATOM 994 C CA . GLY A 1 135 ? -18.471 2.158 3.914 1.000 6.270 135 GLY A CA 1
ATOM 995 C C . GLY A 1 135 ? -19.742 2.751 3.311 1.000 6.090 135 GLY A C 1
ATOM 996 O O . GLY A 1 135 ? -20.692 1.987 2.987 1.000 7.550 135 GLY A O 1
ATOM 997 N N . ALA A 1 136 ? -19.825 4.065 3.224 1.000 6.570 136 ALA A N 1
ATOM 998 C CA . ALA A 1 136 ? -20.969 4.700 2.573 1.000 6.550 136 ALA A CA 1
ATOM 999 C C . ALA A 1 136 ? -21.122 4.218 1.127 1.000 7.430 136 ALA A C 1
ATOM 1000 O O . ALA A 1 136 ? -22.233 3.946 0.670 1.000 7.940 136 ALA A O 1
ATOM 1002 N N . LEU A 1 137 ? -20.046 4.204 0.385 1.000 6.350 137 LEU A N 1
ATOM 1003 C CA . LEU A 1 137 ? -20.152 3.807 -0.992 1.000 7.420 137 LEU A CA 1
ATOM 1004 C C . LEU A 1 137 ? -20.469 2.333 -1.112 1.000 7.010 137 LEU A C 1
ATOM 1005 O O . LEU A 1 137 ? -21.093 1.894 -2.092 1.000 8.080 137 LEU A O 1
ATOM 1010 N N . PHE A 1 138 ? -20.072 1.496 -0.159 1.000 7.020 138 PHE A N 1
ATOM 1011 C CA . PHE A 1 138 ? -20.316 0.083 -0.170 1.000 6.370 138 PHE A CA 1
ATOM 1012 C C . PHE A 1 138 ? -21.802 -0.127 0.032 1.000 8.580 138 PHE A C 1
ATOM 1013 O O . PHE A 1 138 ? -22.378 -0.957 -0.685 1.000 8.690 138 PHE A O 1
ATOM 1021 N N . VAL A 1 139 ? -22.420 0.501 1.003 1.000 7.990 139 VAL A N 1
ATOM 1022 C CA . VAL A 1 139 ? -23.861 0.339 1.140 1.000 8.600 139 VAL A CA 1
ATOM 1023 C C . VAL A 1 139 ? -24.628 0.907 -0.055 1.000 9.790 139 VAL A C 1
ATOM 1024 O O . VAL A 1 139 ? -25.745 0.471 -0.360 1.000 10.440 139 VAL A O 1
ATOM 1028 N N . LYS A 1 140 ? -24.153 1.979 -0.655 1.000 9.630 140 LYS A N 1
ATOM 1029 C CA . LYS A 1 140 ? -24.736 2.487 -1.897 1.000 10.880 140 LYS A CA 1
ATOM 1030 C C . LYS A 1 140 ? -24.775 1.370 -2.927 1.000 11.150 140 LYS A C 1
ATOM 1031 O O . LYS A 1 140 ? -25.808 1.174 -3.586 1.000 11.960 140 LYS A O 1
ATOM 1037 N N . ASN A 1 141 ? -23.673 0.683 -3.141 1.000 11.160 141 ASN A N 1
ATOM 1038 C CA . ASN A 1 141 ? -23.701 -0.428 -4.068 1.000 10.920 141 ASN A CA 1
ATOM 1039 C C . ASN A 1 141 ? -24.619 -1.557 -3.636 1.000 11.870 141 ASN A C 1
ATOM 1040 O O . ASN A 1 141 ? -25.231 -2.229 -4.493 1.000 11.680 141 ASN A O 1
ATOM 1045 N N . TYR A 1 142 ? -24.617 -1.902 -2.361 1.000 9.680 142 TYR A N 1
ATOM 1046 C CA . TYR A 1 142 ? -25.330 -3.043 -1.899 1.000 9.820 142 TYR A CA 1
ATOM 1047 C C . TYR A 1 142 ? -26.834 -2.767 -1.970 1.000 10.610 142 TYR A C 1
ATOM 1048 O O . TYR A 1 142 ? -27.612 -3.596 -2.492 1.000 11.750 142 TYR A O 1
ATOM 1057 N N . PHE A 1 143 ? -27.254 -1.632 -1.451 1.000 10.490 143 PHE A N 1
ATOM 1058 C CA . PHE A 1 143 ? -28.668 -1.225 -1.507 1.000 11.870 143 PHE A CA 1
ATOM 1059 C C . PHE A 1 143 ? -28.852 -0.313 -2.720 1.000 12.610 143 PHE A C 1
ATOM 1060 O O . PHE A 1 143 ? -29.207 0.868 -2.631 1.000 12.950 143 PHE A O 1
ATOM 1068 N N . SER A 1 144 ? -28.574 -0.882 -3.888 1.000 13.320 144 SER A N 1
ATOM 1069 C CA . SER A 1 144 ? -28.435 -0.093 -5.102 1.000 15.330 144 SER A CA 1
ATOM 1070 C C . SER A 1 144 ? -29.754 0.471 -5.616 1.000 16.740 144 SER A C 1
ATOM 1071 O O . SER A 1 144 ? -29.741 1.400 -6.389 1.000 17.440 144 SER A O 1
ATOM 1074 N N . GLU A 1 145 ? -30.873 -0.010 -5.103 1.000 14.190 145 GLU A N 1
ATOM 1075 C CA . GLU A 1 145 ? -32.137 0.615 -5.483 1.000 17.610 145 GLU A CA 1
ATOM 1076 C C . GLU A 1 145 ? -32.562 1.773 -4.582 1.000 17.560 145 GLU A C 1
ATOM 1077 O O . GLU A 1 145 ? -33.588 2.405 -4.839 1.000 19.350 145 GLU A O 1
ATOM 1083 N N . ASN A 1 146 ? -31.838 2.045 -3.479 1.000 15.890 146 ASN A N 1
ATOM 1084 C CA . ASN A 1 146 ? -32.195 3.139 -2.592 1.000 15.660 146 ASN A CA 1
ATOM 1085 C C . ASN A 1 146 ? -31.475 4.410 -3.020 1.000 17.490 146 ASN A C 1
ATOM 1086 O O . ASN A 1 146 ? -30.249 4.536 -2.909 1.000 16.410 146 ASN A O 1
ATOM 1091 N N . GLU A 1 147 ? -32.256 5.356 -3.541 1.000 19.640 147 GLU A N 1
ATOM 1092 C CA . GLU A 1 147 ? -31.756 6.604 -4.087 1.000 18.810 147 GLU A CA 1
ATOM 1093 C C . GLU A 1 147 ? -31.236 7.548 -2.991 1.000 17.120 147 GLU A C 1
ATOM 1094 O O . GLU A 1 147 ? -30.301 8.289 -3.260 1.000 18.130 147 GLU A O 1
ATOM 1100 N N . GLU A 1 148 ? -31.878 7.562 -1.835 1.000 16.970 148 GLU A N 1
ATOM 1101 C CA . GLU A 1 148 ? -31.437 8.392 -0.724 1.000 16.710 148 GLU A CA 1
ATOM 1102 C C . GLU A 1 148 ? -30.089 7.932 -0.151 1.000 15.010 148 GLU A C 1
ATOM 1103 O O . GLU A 1 148 ? -29.209 8.751 0.119 1.000 16.560 148 GLU A O 1
ATOM 1109 N N . ILE A 1 149 ? -29.879 6.622 -0.085 1.000 12.830 149 ILE A N 1
ATOM 1110 C CA . ILE A 1 149 ? -28.561 6.088 0.280 1.000 11.490 149 ILE A CA 1
ATOM 1111 C C . ILE A 1 149 ? -27.526 6.538 -0.761 1.000 12.890 149 ILE A C 1
ATOM 1112 O O . ILE A 1 149 ? -26.417 6.994 -0.405 1.000 12.270 149 ILE A O 1
ATOM 1117 N N . ALA A 1 150 ? -27.833 6.471 -2.072 1.000 12.700 150 ALA A N 1
ATOM 1118 C CA . ALA A 1 150 ? -26.871 6.887 -3.079 1.000 15.220 150 ALA A CA 1
ATOM 1119 C C . ALA A 1 150 ? -26.503 8.353 -2.911 1.000 15.340 150 ALA A C 1
ATOM 1120 O O . ALA A 1 150 ? -25.328 8.696 -3.032 1.000 14.530 150 ALA A O 1
ATOM 1122 N N . GLU A 1 151 ? -27.499 9.182 -2.686 1.000 14.130 151 GLU A N 1
ATOM 1123 C CA . GLU A 1 151 ? -27.333 10.614 -2.567 1.000 13.850 151 GLU A CA 1
ATOM 1124 C C . GLU A 1 151 ? -26.440 10.896 -1.351 1.000 13.970 151 GLU A C 1
ATOM 1125 O O . GLU A 1 151 ? -25.602 11.801 -1.424 1.000 14.880 151 GLU A O 1
ATOM 1131 N N . LEU A 1 152 ? -26.741 10.285 -0.200 1.000 13.190 152 LEU A N 1
ATOM 1132 C CA . LEU A 1 152 ? -25.957 10.528 1.024 1.000 12.250 152 LEU A CA 1
ATOM 1133 C C . LEU A 1 152 ? -24.536 10.078 0.837 1.000 11.120 152 LEU A C 1
ATOM 1134 O O . LEU A 1 152 ? -23.629 10.804 1.261 1.000 11.040 152 LEU A O 1
ATOM 1139 N N . ALA A 1 153 ? -24.349 8.900 0.280 1.000 10.170 153 ALA A N 1
ATOM 1140 C CA . ALA A 1 153 ? -23.012 8.418 -0.005 1.000 10.860 153 ALA A CA 1
ATOM 1141 C C . ALA A 1 153 ? -22.288 9.408 -0.895 1.000 12.050 153 ALA A C 1
ATOM 1142 O O . ALA A 1 153 ? -21.108 9.683 -0.698 1.000 11.950 153 ALA A O 1
ATOM 1144 N N . ASP A 1 154 ? -22.966 9.918 -1.929 1.000 13.530 154 ASP A N 1
ATOM 1145 C CA . ASP A 1 154 ? -22.263 10.793 -2.868 1.000 14.700 154 ASP A CA 1
ATOM 1146 C C . ASP A 1 154 ? -21.912 12.110 -2.168 1.000 13.300 154 ASP A C 1
ATOM 1147 O O . ASP A 1 154 ? -20.819 12.626 -2.402 1.000 15.130 154 ASP A O 1
ATOM 1152 N N . PHE A 1 155 ? -22.803 12.579 -1.336 1.000 12.320 155 PHE A N 1
ATOM 1153 C CA . PHE A 1 155 ? -22.552 13.768 -0.543 1.000 12.590 155 PHE A CA 1
ATOM 1154 C C . PHE A 1 155 ? -21.329 13.624 0.358 1.000 10.540 155 PHE A C 1
ATOM 1155 O O . PHE A 1 155 ? -20.520 14.523 0.407 1.000 13.030 155 PHE A O 1
ATOM 1163 N N . LEU A 1 156 ? -21.175 12.458 1.004 1.000 9.250 156 LEU A N 1
ATOM 1164 C CA . LEU A 1 156 ? -20.052 12.254 1.915 1.000 8.820 156 LEU A CA 1
ATOM 1165 C C . LEU A 1 156 ? -18.788 12.154 1.109 1.000 9.350 156 LEU A C 1
ATOM 1166 O O . LEU A 1 156 ? -17.720 12.734 1.446 1.000 10.660 156 LEU A O 1
ATOM 1171 N N . TYR A 1 157 ? -18.871 11.502 -0.038 1.000 10.700 157 TYR A N 1
ATOM 1172 C CA . TYR A 1 157 ? -17.684 11.349 -0.860 1.000 11.170 157 TYR A CA 1
ATOM 1173 C C . TYR A 1 157 ? -17.201 12.698 -1.421 1.000 12.030 157 TYR A C 1
ATOM 1174 O O . TYR A 1 157 ? -15.986 12.941 -1.547 1.000 11.490 157 TYR A O 1
ATOM 1183 N N . ARG A 1 158 ? -18.141 13.564 -1.797 1.000 12.170 158 ARG A N 1
ATOM 1184 C CA . ARG A 1 158 ? -17.732 14.799 -2.463 1.000 13.590 158 ARG A CA 1
ATOM 1185 C C . ARG A 1 158 ? -17.325 15.909 -1.494 1.000 12.760 158 ARG A C 1
ATOM 1186 O O . ARG A 1 158 ? -16.776 16.912 -1.910 1.000 14.910 158 ARG A O 1
ATOM 1194 N N A ASN A 1 159 ? -17.671 15.774 -0.207 0.500 12.410 159 ASN A N 1
ATOM 1195 N N B ASN A 1 159 ? -17.658 15.778 -0.203 0.500 10.940 159 ASN A N 1
ATOM 1196 C CA A ASN A 1 159 ? -17.547 16.905 0.687 0.500 12.610 159 ASN A CA 1
ATOM 1197 C CA B ASN A 1 159 ? -17.541 16.907 0.698 0.500 10.150 159 ASN A CA 1
ATOM 1198 C C A ASN A 1 159 ? -16.291 16.854 1.562 0.500 11.390 159 ASN A C 1
ATOM 1199 C C B ASN A 1 159 ? -16.317 16.830 1.611 0.500 10.180 159 ASN A C 1
ATOM 1200 O O A ASN A 1 159 ? -16.072 17.803 2.311 0.500 12.610 159 ASN A O 1
ATOM 1201 O O B ASN A 1 159 ? -16.162 17.725 2.441 0.500 11.410 159 ASN A O 1
ATOM 1210 N N . THR A 1 160 ? -15.490 15.793 1.480 1.000 9.830 160 THR A N 1
ATOM 1211 C CA . THR A 1 160 ? -14.159 15.771 2.089 1.000 9.790 160 THR A CA 1
ATOM 1212 C C . THR A 1 160 ? -13.153 15.485 1.017 1.000 8.860 160 THR A C 1
ATOM 1213 O O . THR A 1 160 ? -13.057 14.345 0.583 1.000 9.140 160 THR A O 1
ATOM 1217 N N . ASP A 1 161 ? -12.427 16.526 0.631 1.000 9.340 161 ASP A N 1
ATOM 1218 C CA . ASP A 1 161 ? -11.474 16.365 -0.441 1.000 10.820 161 ASP A CA 1
ATOM 1219 C C . ASP A 1 161 ? -10.210 15.758 0.120 1.000 10.200 161 ASP A C 1
ATOM 1220 O O . ASP A 1 161 ? -9.630 16.228 1.103 1.000 12.940 161 ASP A O 1
ATOM 1225 N N . LEU A 1 162 ? -9.855 14.572 -0.376 1.000 8.270 162 LEU A N 1
ATOM 1226 C CA . LEU A 1 162 ? -8.660 13.896 0.075 1.000 7.460 162 LEU A CA 1
ATOM 1227 C C . LEU A 1 162 ? -7.449 14.119 -0.819 1.000 7.240 162 LEU A C 1
ATOM 1228 O O . LEU A 1 162 ? -6.317 13.788 -0.484 1.000 8.700 162 LEU A O 1
ATOM 1233 N N . THR A 1 163 ? -7.694 14.801 -1.957 1.000 8.900 163 THR A N 1
ATOM 1234 C CA . THR A 1 163 ? -6.548 15.150 -2.797 1.000 8.810 163 THR A CA 1
ATOM 1235 C C . THR A 1 163 ? -5.605 16.091 -2.042 1.000 9.390 163 THR A C 1
ATOM 1236 O O . THR A 1 163 ? -4.412 16.044 -2.278 1.000 9.060 163 THR A O 1
ATOM 1240 N N . GLN A 1 164 ? -6.124 16.900 -1.123 1.000 9.840 164 GLN A N 1
ATOM 1241 C CA . GLN A 1 164 ? -5.287 17.815 -0.364 1.000 10.610 164 GLN A CA 1
ATOM 1242 C C . GLN A 1 164 ? -4.265 17.073 0.494 1.000 9.500 164 GLN A C 1
ATOM 1243 O O . GLN A 1 164 ? -3.234 17.639 0.878 1.000 10.200 164 GLN A O 1
ATOM 1249 N N . TYR A 1 165 ? -4.477 15.785 0.811 1.000 8.760 165 TYR A N 1
ATOM 1250 C CA . TYR A 1 165 ? -3.600 15.076 1.707 1.000 9.150 165 TYR A CA 1
ATOM 1251 C C . TYR A 1 165 ? -2.419 14.499 0.970 1.000 8.940 165 TYR A C 1
ATOM 1252 O O . TYR A 1 165 ? -1.507 14.038 1.612 1.000 9.410 165 TYR A O 1
ATOM 1261 N N . ILE A 1 166 ? -2.401 14.483 -0.361 1.000 9.400 166 ILE A N 1
ATOM 1262 C CA . ILE A 1 166 ? -1.216 14.040 -1.086 1.000 10.860 166 ILE A CA 1
ATOM 1263 C C . ILE A 1 166 ? -0.092 15.057 -0.894 1.000 11.130 166 ILE A C 1
ATOM 1264 O O . ILE A 1 166 ? -0.222 16.218 -1.246 1.000 12.200 166 ILE A O 1
ATOM 1269 N N . ALA A 1 167 ? 0.995 14.635 -0.287 1.000 11.180 167 ALA A N 1
ATOM 1270 C CA . ALA A 1 167 ? 2.005 15.565 0.154 1.000 11.810 167 ALA A CA 1
ATOM 1271 C C . ALA A 1 167 ? 3.160 15.671 -0.830 1.000 12.110 167 ALA A C 1
ATOM 1272 O O . ALA A 1 167 ? 3.624 16.803 -1.080 1.000 14.120 167 ALA A O 1
ATOM 1274 N N . ASP A 1 168 ? 3.662 14.540 -1.303 1.000 11.420 168 ASP A N 1
ATOM 1275 C CA . ASP A 1 168 ? 4.794 14.582 -2.219 1.000 11.560 168 ASP A CA 1
ATOM 1276 C C . ASP A 1 168 ? 4.705 13.345 -3.104 1.000 11.610 168 ASP A C 1
ATOM 1277 O O . ASP A 1 168 ? 4.820 12.195 -2.700 1.000 11.990 168 ASP A O 1
ATOM 1282 N N . VAL A 1 169 ? 4.544 13.572 -4.392 1.000 11.780 169 VAL A N 1
ATOM 1283 C CA . VAL A 1 169 ? 4.369 12.548 -5.396 1.000 13.140 169 VAL A CA 1
ATOM 1284 C C . VAL A 1 169 ? 5.616 11.684 -5.557 1.000 13.230 169 VAL A C 1
ATOM 1285 O O . VAL A 1 169 ? 5.523 10.456 -5.595 1.000 13.680 169 VAL A O 1
ATOM 1289 N N A ARG A 1 170 ? 6.803 12.305 -5.640 0.500 14.780 170 ARG A N 1
ATOM 1290 N N B ARG A 1 170 ? 6.804 12.315 -5.643 0.500 13.650 170 ARG A N 1
ATOM 1291 C CA A ARG A 1 170 ? 7.979 11.547 -6.041 0.500 16.540 170 ARG A CA 1
ATOM 1292 C CA B ARG A 1 170 ? 8.017 11.595 -6.014 0.500 14.320 170 ARG A CA 1
ATOM 1293 C C A ARG A 1 170 ? 8.441 10.644 -4.899 0.500 15.430 170 ARG A C 1
ATOM 1294 C C B ARG A 1 170 ? 8.424 10.637 -4.900 0.500 14.390 170 ARG A C 1
ATOM 1295 O O A ARG A 1 170 ? 9.087 9.631 -5.151 0.500 15.740 170 ARG A O 1
ATOM 1296 O O B ARG A 1 170 ? 9.051 9.615 -5.166 0.500 15.050 170 ARG A O 1
ATOM 1311 N N . THR A 1 171 ? 8.085 10.972 -3.650 1.000 13.110 171 THR A N 1
ATOM 1312 C CA . THR A 1 171 ? 8.485 10.133 -2.535 1.000 14.050 171 THR A CA 1
ATOM 1313 C C . THR A 1 171 ? 7.341 9.310 -1.966 1.000 11.460 171 THR A C 1
ATOM 1314 O O . THR A 1 171 ? 7.588 8.615 -0.983 1.000 13.370 171 THR A O 1
ATOM 1318 N N . GLY A 1 172 ? 6.135 9.417 -2.512 1.000 9.970 172 GLY A N 1
ATOM 1319 C CA . GLY A 1 172 ? 5.069 8.543 -2.006 1.000 10.220 172 GLY A CA 1
ATOM 1320 C C . GLY A 1 172 ? 4.467 8.931 -0.661 1.000 9.240 172 GLY A C 1
ATOM 1321 O O . GLY A 1 172 ? 3.950 8.047 0.024 1.000 9.490 172 GLY A O 1
ATOM 1322 N N . ARG A 1 173 ? 4.436 10.227 -0.379 1.000 9.550 173 ARG A N 1
ATOM 1323 C CA . ARG A 1 173 ? 4.104 10.667 0.953 1.000 9.740 173 ARG A CA 1
ATOM 1324 C C . ARG A 1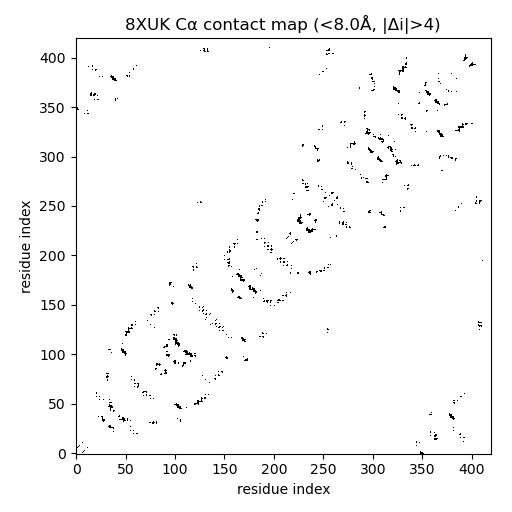 173 ? 2.740 11.324 0.960 1.000 9.800 173 ARG A C 1
ATOM 1325 O O . ARG A 1 173 ? 2.399 12.075 0.082 1.000 9.860 173 ARG A O 1
ATOM 1333 N N . ILE A 1 174 ? 1.989 11.031 2.032 1.000 8.960 174 ILE A N 1
ATOM 1334 C CA . ILE A 1 174 ? 0.684 11.589 2.335 1.000 9.610 174 ILE A CA 1
ATOM 1335 C C . ILE A 1 174 ? 0.753 12.175 3.755 1.000 9.210 174 ILE A C 1
ATOM 1336 O O . ILE A 1 174 ? 1.407 11.568 4.625 1.000 10.050 174 ILE A O 1
ATOM 1341 N N . TYR A 1 175 ? 0.077 13.299 3.975 1.000 9.330 175 TYR A N 1
ATOM 1342 C CA . TYR A 1 175 ? 0.014 13.831 5.321 1.000 9.520 175 TYR A CA 1
ATOM 1343 C C . TYR A 1 175 ? -0.824 12.931 6.208 1.000 9.960 175 TYR A C 1
ATOM 1344 O O . TYR A 1 175 ? -1.938 12.569 5.844 1.000 9.020 175 TYR A O 1
ATOM 1353 N N A LEU A 1 176 ? -0.330 12.674 7.406 0.500 10.020 176 LEU A N 1
ATOM 1354 N N B LEU A 1 176 ? -0.337 12.664 7.403 0.500 9.990 176 LEU A N 1
ATOM 1355 C CA A LEU A 1 176 ? -0.993 11.822 8.368 0.500 10.670 176 LEU A CA 1
ATOM 1356 C CA B LEU A 1 176 ? -1.043 11.821 8.341 0.500 10.580 176 LEU A CA 1
ATOM 1357 C C A LEU A 1 176 ? -2.308 12.423 8.858 0.500 9.500 176 LEU A C 1
ATOM 1358 C C B LEU A 1 176 ? -2.344 12.432 8.830 0.500 9.490 176 LEU A C 1
ATOM 1359 O O A LEU A 1 176 ? -3.282 11.695 9.075 0.500 11.080 176 LEU A O 1
ATOM 1360 O O B LEU A 1 176 ? -3.312 11.709 9.074 0.500 11.070 176 LEU A O 1
ATOM 1369 N N . ALA A 1 177 ? -2.347 13.740 9.061 1.000 8.760 177 ALA A N 1
ATOM 1370 C CA . ALA A 1 177 ? -3.466 14.334 9.781 1.000 7.980 177 ALA A CA 1
ATOM 1371 C C . ALA A 1 177 ? -3.468 15.835 9.620 1.000 8.110 177 ALA A C 1
ATOM 1372 O O . ALA A 1 177 ? -2.486 16.456 9.142 1.000 8.870 177 ALA A O 1
ATOM 1374 N N . GLN A 1 178 ? -4.561 16.481 10.017 1.000 8.640 178 GLN A N 1
ATOM 1375 C CA . GLN A 1 178 ? -4.656 17.919 10.102 1.000 8.150 178 GLN A CA 1
ATOM 1376 C C . GLN A 1 178 ? -4.917 18.315 11.542 1.000 9.710 178 GLN A C 1
ATOM 1377 O O . GLN A 1 178 ? -5.395 17.580 12.390 1.000 8.860 178 GLN A O 1
ATOM 1383 N N . HIS A 1 179 ? -4.586 19.600 11.773 1.000 10.340 179 HIS A N 1
ATOM 1384 C CA . HIS A 1 179 ? -4.992 20.335 12.954 1.000 11.040 179 HIS A CA 1
ATOM 1385 C C . HIS A 1 179 ? -6.415 20.856 12.746 1.000 9.960 179 HIS A C 1
ATOM 1386 O O . HIS A 1 179 ? -6.968 20.853 11.654 1.000 9.900 179 HIS A O 1
ATOM 1393 N N . THR A 1 180 ? -7.018 21.384 13.809 1.000 11.010 180 THR A N 1
ATOM 1394 C CA . THR A 1 180 ? -8.380 21.892 13.773 1.000 11.140 180 THR A CA 1
ATOM 1395 C C . THR A 1 180 ? -8.556 22.962 12.717 1.000 11.450 180 THR A C 1
ATOM 1396 O O . THR A 1 180 ? -9.557 23.057 12.046 1.000 10.910 180 THR A O 1
ATOM 1400 N N . ASP A 1 181 ? -7.528 23.811 12.567 1.000 12.250 181 ASP A N 1
ATOM 1401 C CA . ASP A 1 181 ? -7.625 24.938 11.665 1.000 12.980 181 ASP A CA 1
ATOM 1402 C C . ASP A 1 181 ? -7.293 24.533 10.229 1.000 11.630 181 ASP A C 1
ATOM 1403 O O . ASP A 1 181 ? -7.216 25.381 9.376 1.000 14.640 181 ASP A O 1
ATOM 1408 N N . GLY A 1 182 ? -7.095 23.244 9.933 1.000 11.750 182 GLY A N 1
ATOM 1409 C CA . GLY A 1 182 ? -6.975 22.774 8.568 1.000 13.200 182 GLY A CA 1
ATOM 1410 C C . GLY A 1 182 ? -5.554 22.697 8.063 1.000 14.780 182 GLY A C 1
ATOM 1411 O O . GLY A 1 182 ? -5.336 22.066 7.046 1.000 13.660 182 GLY A O 1
ATOM 1412 N N . THR A 1 183 ? -4.616 23.206 8.831 1.000 12.510 183 THR A N 1
ATOM 1413 C CA . THR A 1 183 ? -3.236 23.027 8.430 1.000 12.610 183 THR A CA 1
ATOM 1414 C C . THR A 1 183 ? -2.827 21.610 8.781 1.000 11.490 183 THR A C 1
ATOM 1415 O O . THR A 1 183 ? -3.509 20.934 9.543 1.000 14.310 183 THR A O 1
ATOM 1419 N N . PHE A 1 184 ? -1.732 21.152 8.196 1.000 11.740 184 PHE A N 1
ATOM 1420 C CA . PHE A 1 184 ? -1.309 19.770 8.312 1.000 11.060 184 PHE A CA 1
ATOM 1421 C C . PHE A 1 184 ? -0.414 19.614 9.525 1.000 11.070 184 PHE A C 1
ATOM 1422 O O . PHE A 1 184 ? 0.363 20.515 9.871 1.000 12.860 184 PHE A O 1
ATOM 1430 N N . LYS A 1 185 ? -0.499 18.482 10.182 1.000 11.210 185 LYS A N 1
ATOM 1431 C CA . LYS A 1 185 ? 0.484 18.094 11.169 1.000 11.780 185 LYS A CA 1
ATOM 1432 C C . LYS A 1 185 ? 1.775 17.823 10.406 1.000 11.780 185 LYS A C 1
ATOM 1433 O O . LYS A 1 185 ? 1.739 17.591 9.189 1.000 13.210 185 LYS A O 1
ATOM 1439 N N . LYS A 1 186 ? 2.888 17.773 11.123 1.000 13.990 186 LYS A N 1
ATOM 1440 C CA . LYS A 1 186 ? 4.216 17.617 10.532 1.000 17.380 186 LYS A CA 1
ATOM 1441 C C . LYS A 1 186 ? 4.365 16.261 9.837 1.000 17.020 186 LYS A C 1
ATOM 1442 O O . LYS A 1 186 ? 5.159 16.086 8.925 1.000 20.840 186 LYS A O 1
ATOM 1448 N N . TYR A 1 187 ? 3.648 15.252 10.310 1.000 14.890 187 TYR A N 1
ATOM 1449 C CA . TYR A 1 187 ? 4.045 13.893 10.010 1.000 16.400 187 TYR A CA 1
ATOM 1450 C C . TYR A 1 187 ? 3.528 13.479 8.628 1.000 15.120 187 TYR A C 1
ATOM 1451 O O . TYR A 1 187 ? 2.392 13.793 8.294 1.000 13.150 187 TYR A O 1
ATOM 1460 N N . ARG A 1 188 ? 4.387 12.831 7.848 1.000 13.480 188 ARG A N 1
ATOM 1461 C CA . ARG A 1 188 ? 3.991 12.288 6.559 1.000 15.020 188 ARG A CA 1
ATOM 1462 C C . ARG A 1 188 ? 4.189 10.801 6.650 1.000 15.650 188 ARG A C 1
ATOM 1463 O O . ARG A 1 188 ? 5.010 10.299 7.414 1.000 19.700 188 ARG A O 1
ATOM 1471 N N . THR A 1 189 ? 3.427 10.095 5.842 1.000 11.080 189 THR A N 1
ATOM 1472 C CA . THR A 1 189 ? 3.444 8.656 5.829 1.000 11.210 189 THR A CA 1
ATOM 1473 C C . THR A 1 189 ? 3.644 8.214 4.381 1.000 11.170 189 THR A C 1
ATOM 1474 O O . THR A 1 189 ? 3.064 8.816 3.472 1.000 11.560 189 THR A O 1
ATOM 1478 N N . LYS A 1 190 ? 4.383 7.130 4.186 1.000 11.600 190 LYS A N 1
ATOM 1479 C CA . LYS A 1 190 ? 4.850 6.655 2.894 1.000 10.570 190 LYS A CA 1
ATOM 1480 C C . LYS A 1 190 ? 4.177 5.344 2.485 1.000 9.430 190 LYS A C 1
ATOM 1481 O O . LYS A 1 190 ? 3.919 4.472 3.319 1.000 10.620 190 LYS A O 1
ATOM 1487 N N . ALA A 1 191 ? 3.904 5.223 1.189 1.000 8.140 191 ALA A N 1
ATOM 1488 C CA . ALA A 1 191 ? 3.400 3.958 0.663 1.000 7.750 191 ALA A CA 1
ATOM 1489 C C . ALA A 1 191 ? 4.421 2.851 0.781 1.000 7.500 191 ALA A C 1
ATOM 1490 O O . ALA A 1 191 ? 5.615 3.174 0.613 1.000 9.190 191 ALA A O 1
ATOM 1492 N N . PHE A 1 192 ? 4.102 1.575 0.992 1.000 6.840 192 PHE A N 1
ATOM 1493 C CA . PHE A 1 192 ? 2.781 1.003 1.127 1.000 7.110 192 PHE A CA 1
ATOM 1494 C C . PHE A 1 192 ? 2.296 1.000 2.569 1.000 6.620 192 PHE A C 1
ATOM 1495 O O . PHE A 1 192 ? 3.001 0.554 3.477 1.000 7.320 192 PHE A O 1
ATOM 1503 N N . ASN A 1 193 ? 1.040 1.409 2.757 1.000 6.050 193 ASN A N 1
ATOM 1504 C CA . ASN A 1 193 ? 0.348 1.201 4.020 1.000 5.860 193 ASN A CA 1
ATOM 1505 C C . ASN A 1 193 ? -1.128 1.428 3.811 1.000 5.540 193 ASN A C 1
ATOM 1506 O O . ASN A 1 193 ? -1.608 1.411 2.690 1.000 6.420 193 ASN A O 1
ATOM 1511 N N . GLU A 1 194 ? -1.904 1.601 4.901 1.000 5.850 194 GLU A N 1
ATOM 1512 C CA . GLU A 1 194 ? -3.345 1.770 4.782 1.000 5.870 194 GLU A CA 1
ATOM 1513 C C . GLU A 1 194 ? -3.690 3.154 4.213 1.000 6.040 194 GLU A C 1
ATOM 1514 O O . GLU A 1 194 ? -4.887 3.394 3.943 1.000 6.360 194 GLU A O 1
ATOM 1520 N N . TYR A 1 195 ? -2.744 4.090 4.045 1.000 5.800 195 TYR A N 1
ATOM 1521 C CA . TYR A 1 195 ? -3.049 5.337 3.386 1.000 6.720 195 TYR A CA 1
ATOM 1522 C C . TYR A 1 195 ? -3.279 5.127 1.870 1.000 6.070 195 TYR A C 1
ATOM 1523 O O . TYR A 1 195 ? -3.740 6.064 1.228 1.000 7.010 195 TYR A O 1
ATOM 1532 N N . MET A 1 196 ? -3.157 3.887 1.388 1.000 5.950 196 MET A N 1
ATOM 1533 C CA . MET A 1 196 ? -3.781 3.534 0.113 1.000 5.770 196 MET A CA 1
ATOM 1534 C C . MET A 1 196 ? -5.249 3.936 0.096 1.000 5.870 196 MET A C 1
ATOM 1535 O O . MET A 1 196 ? -5.758 4.330 -0.951 1.000 6.540 196 MET A O 1
ATOM 1540 N N . LEU A 1 197 ? -5.922 3.794 1.217 1.000 5.820 197 LEU A N 1
ATOM 1541 C CA . LEU A 1 197 ? -7.333 4.128 1.311 1.000 5.400 197 LEU A CA 1
ATOM 1542 C C . LEU A 1 197 ? -7.520 5.555 0.912 1.000 5.580 197 LEU A C 1
ATOM 1543 O O . LEU A 1 197 ? -8.458 5.915 0.198 1.000 6.390 197 LEU A O 1
ATOM 1548 N N . VAL A 1 198 ? -6.685 6.472 1.444 1.000 5.460 198 VAL A N 1
ATOM 1549 C CA . VAL A 1 198 ? -6.714 7.889 1.175 1.000 5.040 198 VAL A CA 1
ATOM 1550 C C . VAL A 1 198 ? -6.389 8.146 -0.286 1.000 6.370 198 VAL A C 1
ATOM 1551 O O . VAL A 1 198 ? -7.093 8.897 -0.993 1.000 7.170 198 VAL A O 1
ATOM 1555 N N . ALA A 1 199 ? -5.332 7.527 -0.748 1.000 6.650 199 ALA A N 1
ATOM 1556 C CA . ALA A 1 199 ? -4.909 7.730 -2.122 1.000 7.140 199 ALA A CA 1
ATOM 1557 C C . ALA A 1 199 ? -6.011 7.360 -3.107 1.000 7.370 199 ALA A C 1
ATOM 1558 O O . ALA A 1 199 ? -6.115 7.970 -4.190 1.000 7.920 199 ALA A O 1
ATOM 1560 N N . GLY A 1 200 ? -6.694 6.251 -2.846 1.000 6.860 200 GLY A N 1
ATOM 1561 C CA . GLY A 1 200 ? -7.738 5.809 -3.737 1.000 7.070 200 GLY A CA 1
ATOM 1562 C C . GLY A 1 200 ? -8.837 6.812 -3.900 1.000 8.100 200 GLY A C 1
ATOM 1563 O O . GLY A 1 200 ? -9.313 7.002 -5.029 1.000 8.900 200 GLY A O 1
ATOM 1564 N N . ILE A 1 201 ? -9.364 7.291 -2.789 1.000 7.100 201 ILE A N 1
ATOM 1565 C CA . ILE A 1 201 ? -10.371 8.335 -2.892 1.000 7.450 201 ILE A CA 1
ATOM 1566 C C . ILE A 1 201 ? -9.850 9.600 -3.555 1.000 7.690 201 ILE A C 1
ATOM 1567 O O . ILE A 1 201 ? -10.552 10.155 -4.413 1.000 8.940 201 ILE A O 1
ATOM 1572 N N . ALA A 1 202 ? -8.617 9.957 -3.264 1.000 6.850 202 ALA A N 1
ATOM 1573 C CA . ALA A 1 202 ? -8.066 11.148 -3.887 1.000 7.950 202 ALA A CA 1
ATOM 1574 C C . ALA A 1 202 ? -7.942 10.948 -5.404 1.000 7.600 202 ALA A C 1
ATOM 1575 O O . ALA A 1 202 ? -8.126 11.889 -6.169 1.000 9.950 202 ALA A O 1
ATOM 1577 N N . ASN A 1 203 ? -7.622 9.754 -5.819 1.000 7.890 203 ASN A N 1
ATOM 1578 C CA . ASN A 1 203 ? -7.503 9.443 -7.243 1.000 8.980 203 ASN A CA 1
ATOM 1579 C C . ASN A 1 203 ? -8.837 9.578 -7.960 1.000 9.310 203 ASN A C 1
ATOM 1580 O O . ASN A 1 203 ? -8.942 10.198 -9.039 1.000 10.560 203 ASN A O 1
ATOM 1585 N N . GLN A 1 204 ? -9.915 9.115 -7.368 1.000 8.450 204 GLN A N 1
ATOM 1586 C CA . GLN A 1 204 ? -11.222 9.233 -7.952 1.000 9.310 204 GLN A CA 1
ATOM 1587 C C . GLN A 1 204 ? -11.644 10.692 -7.925 1.000 9.650 204 GLN A C 1
ATOM 1588 O O . GLN A 1 204 ? -12.342 11.128 -8.896 1.000 11.350 204 GLN A O 1
ATOM 1594 N N . GLN A 1 205 ? -11.426 11.393 -6.814 1.000 10.250 205 GLN A N 1
ATOM 1595 C CA . GLN A 1 205 ? -11.877 12.774 -6.669 1.000 9.770 205 GLN A CA 1
ATOM 1596 C C . GLN A 1 205 ? -11.225 13.641 -7.720 1.000 9.630 205 GLN A C 1
ATOM 1597 O O . GLN A 1 205 ? -11.749 14.689 -8.153 1.000 11.730 205 GLN A O 1
ATOM 1603 N N . ALA A 1 206 ? -9.989 13.360 -8.023 1.000 10.460 206 ALA A N 1
ATOM 1604 C CA . ALA A 1 206 ? -9.322 14.113 -9.062 1.000 12.180 206 ALA A CA 1
ATOM 1605 C C . ALA A 1 206 ? -10.086 14.112 -10.374 1.000 13.650 206 ALA A C 1
ATOM 1606 O O . ALA A 1 206 ? -10.084 15.140 -11.060 1.000 16.580 206 ALA A O 1
ATOM 1608 N N . LYS A 1 207 ? -10.721 13.000 -10.693 1.000 13.900 207 LYS A N 1
ATOM 1609 C CA . LYS A 1 207 ? -11.605 12.882 -11.849 1.000 16.610 207 LYS A CA 1
ATOM 1610 C C . LYS A 1 207 ? -12.981 13.519 -11.607 1.000 18.090 207 LYS A C 1
ATOM 1611 O O . LYS A 1 207 ? -13.527 14.150 -12.511 1.000 22.620 207 LYS A O 1
ATOM 1617 N N . ASP A 1 208 ? -13.578 13.348 -10.432 1.000 17.060 208 ASP A N 1
ATOM 1618 C CA . ASP A 1 208 ? -14.986 13.584 -10.149 1.000 17.690 208 ASP A CA 1
ATOM 1619 C C . ASP A 1 208 ? -15.285 14.966 -9.580 1.000 18.350 208 ASP A C 1
ATOM 1620 O O . ASP A 1 208 ? -16.424 15.445 -9.711 1.000 23.590 208 ASP A O 1
ATOM 1625 N N . LEU A 1 209 ? -14.369 15.540 -8.785 1.000 17.780 209 LEU A N 1
ATOM 1626 C CA . LEU A 1 209 ? -14.621 16.830 -8.151 1.000 21.540 209 LEU A CA 1
ATOM 1627 C C . LEU A 1 209 ? -14.133 17.952 -9.052 1.000 26.630 209 LEU A C 1
ATOM 1628 O O . LEU A 1 209 ? -12.927 18.065 -9.281 1.000 28.410 209 LEU A O 1
ATOM 1633 N N . ASP A 1 210 ? -15.081 18.840 -9.385 1.000 32.560 210 ASP A N 1
ATOM 1634 C CA . ASP A 1 210 ? -14.897 20.062 -10.152 1.000 40.300 210 ASP A CA 1
ATOM 1635 C C . ASP A 1 210 ? -13.704 20.838 -9.593 1.000 36.920 210 ASP A C 1
ATOM 1636 O O . ASP A 1 210 ? -12.812 21.273 -10.325 1.000 38.420 210 ASP A O 1
ATOM 1641 N N . ASN A 1 211 ? -13.678 20.952 -8.268 1.000 35.110 211 ASN A N 1
ATOM 1642 C CA . ASN A 1 211 ? -12.798 21.877 -7.581 1.000 33.250 211 ASN A CA 1
ATOM 1643 C C . ASN A 1 211 ? -11.728 21.124 -6.783 1.000 26.770 211 ASN A C 1
ATOM 1644 O O . ASN A 1 211 ? -11.345 21.584 -5.715 1.000 25.700 211 ASN A O 1
ATOM 1649 N N . ALA A 1 212 ? -11.327 19.921 -7.209 1.000 20.970 212 ALA A N 1
ATOM 1650 C CA . ALA A 1 212 ? -10.396 19.175 -6.375 1.000 20.070 212 ALA A CA 1
ATOM 1651 C C . ALA A 1 212 ? -9.155 20.034 -6.138 1.000 19.550 212 ALA A C 1
ATOM 1652 O O . ALA A 1 212 ? -8.661 20.695 -7.064 1.000 22.070 212 ALA A O 1
ATOM 1654 N N . VAL A 1 213 ? -8.678 20.055 -4.895 1.000 15.650 213 VAL A N 1
ATOM 1655 C CA . VAL A 1 213 ? -7.609 20.943 -4.446 1.000 15.200 213 VAL A CA 1
ATOM 1656 C C . VAL A 1 213 ? -6.381 20.635 -5.285 1.000 12.950 213 VAL A C 1
ATOM 1657 O O . VAL A 1 213 ? -5.674 21.548 -5.715 1.000 12.480 213 VAL A O 1
ATOM 1661 N N . ASN A 1 214 ? -6.115 19.334 -5.417 1.000 11.000 214 ASN A N 1
ATOM 1662 C CA . ASN A 1 214 ? -4.788 18.887 -5.782 1.000 11.410 214 ASN A CA 1
ATOM 1663 C C . ASN A 1 214 ? -4.867 17.704 -6.746 1.000 11.710 214 ASN A C 1
ATOM 1664 O O . ASN A 1 214 ? -4.275 16.640 -6.549 1.000 11.070 214 ASN A O 1
ATOM 1669 N N . ALA A 1 215 ? -5.662 17.866 -7.820 1.000 13.280 215 ALA A N 1
ATOM 1670 C CA . ALA A 1 215 ? -6.143 16.757 -8.651 1.000 13.320 215 ALA A CA 1
ATOM 1671 C C . ALA A 1 215 ? -4.962 16.140 -9.380 1.000 12.000 215 ALA A C 1
ATOM 1672 O O . ALA A 1 215 ? -4.824 14.907 -9.450 1.000 12.660 215 ALA A O 1
ATOM 1674 N N . SER A 1 216 ? -4.234 16.967 -10.122 1.000 13.660 216 SER A N 1
ATOM 1675 C CA . SER A 1 216 ? -3.166 16.413 -10.929 1.000 13.010 216 SER A CA 1
ATOM 1676 C C . SER A 1 216 ? -2.182 15.608 -10.072 1.000 12.790 216 SER A C 1
ATOM 1677 O O . SER A 1 216 ? -1.729 14.534 -10.485 1.000 12.700 216 SER A O 1
ATOM 1680 N N . ASN A 1 217 ? -1.827 16.132 -8.886 1.000 12.010 217 ASN A N 1
ATOM 1681 C CA . ASN A 1 217 ? -0.870 15.426 -8.054 1.000 11.320 217 ASN A CA 1
ATOM 1682 C C . ASN A 1 217 ? -1.466 14.123 -7.479 1.000 9.620 217 ASN A C 1
ATOM 1683 O O . ASN A 1 217 ? -0.801 13.127 -7.352 1.000 10.590 217 ASN A O 1
ATOM 1688 N N . ALA A 1 218 ? -2.759 14.159 -7.187 1.000 9.330 218 ALA A N 1
ATOM 1689 C CA . ALA A 1 218 ? -3.370 12.929 -6.722 1.000 9.240 218 ALA A CA 1
ATOM 1690 C C . ALA A 1 218 ? -3.342 11.839 -7.795 1.000 8.630 218 ALA A C 1
ATOM 1691 O O . ALA A 1 218 ? -3.141 10.658 -7.497 1.000 8.680 218 ALA A O 1
ATOM 1693 N N A LYS A 1 219 ? -3.595 12.194 -9.053 0.500 10.350 219 LYS A N 1
ATOM 1694 N N B LYS A 1 219 ? -3.618 12.195 -9.059 0.500 10.260 219 LYS A N 1
ATOM 1695 C CA A LYS A 1 219 ? -3.517 11.226 -10.134 0.500 10.980 219 LYS A CA 1
ATOM 1696 C CA B LYS A 1 219 ? -3.554 11.219 -10.139 0.500 10.910 219 LYS A CA 1
ATOM 1697 C C A LYS A 1 219 ? -2.104 10.706 -10.319 0.500 10.140 219 LYS A C 1
ATOM 1698 C C B LYS A 1 219 ? -2.125 10.715 -10.328 0.500 10.060 219 LYS A C 1
ATOM 1699 O O A LYS A 1 219 ? -1.889 9.503 -10.506 0.500 10.530 219 LYS A O 1
ATOM 1700 O O B LYS A 1 219 ? -1.906 9.511 -10.507 0.500 10.510 219 LYS A O 1
ATOM 1711 N N . LYS A 1 220 ? -1.138 11.628 -10.352 1.000 11.470 220 LYS A N 1
ATOM 1712 C CA . LYS A 1 220 ? 0.239 11.245 -10.542 1.000 11.820 220 LYS A CA 1
ATOM 1713 C C . LYS A 1 220 ? 0.687 10.316 -9.426 1.000 12.080 220 LYS A C 1
ATOM 1714 O O . LYS A 1 220 ? 1.387 9.345 -9.644 1.000 12.540 220 LYS A O 1
ATOM 1720 N N . PHE A 1 221 ? 0.267 10.624 -8.211 1.000 10.600 221 PHE A N 1
ATOM 1721 C CA . PHE A 1 221 ? 0.626 9.804 -7.062 1.000 10.460 221 PHE A CA 1
ATOM 1722 C C . PHE A 1 221 ? 0.139 8.367 -7.240 1.000 9.100 221 PHE A C 1
ATOM 1723 O O . PHE A 1 221 ? 0.854 7.392 -7.087 1.000 9.880 221 PHE A O 1
ATOM 1731 N N . TRP A 1 222 ? -1.152 8.305 -7.558 1.000 9.600 222 TRP A N 1
ATOM 1732 C CA . TRP A 1 222 ? -1.778 6.974 -7.707 1.000 9.450 222 TRP A CA 1
ATOM 1733 C C . TRP A 1 222 ? -1.026 6.193 -8.790 1.000 9.610 222 TRP A C 1
ATOM 1734 O O . TRP A 1 222 ? -0.737 5.026 -8.589 1.000 9.400 222 TRP A O 1
ATOM 1745 N N . ASP A 1 223 ? -0.768 6.845 -9.912 1.000 10.240 223 ASP A N 1
ATOM 1746 C CA . ASP A 1 223 ? -0.176 6.134 -11.087 1.000 10.670 223 ASP A CA 1
ATOM 1747 C C . ASP A 1 223 ? 1.196 5.551 -10.747 1.000 11.260 223 ASP A C 1
ATOM 1748 O O . ASP A 1 223 ? 1.510 4.480 -11.260 1.000 13.340 223 ASP A O 1
ATOM 1753 N N . ILE A 1 224 ? 1.940 6.193 -9.864 1.000 11.040 224 ILE A N 1
ATOM 1754 C CA . ILE A 1 224 ? 3.265 5.656 -9.475 1.000 12.320 224 ILE A CA 1
ATOM 1755 C C . ILE A 1 224 ? 3.148 4.601 -8.368 1.000 10.920 224 ILE A C 1
ATOM 1756 O O . ILE A 1 224 ? 3.648 3.502 -8.542 1.000 11.580 224 ILE A O 1
ATOM 1761 N N . TRP A 1 225 ? 2.393 4.904 -7.304 1.000 9.580 225 TRP A N 1
ATOM 1762 C CA . TRP A 1 225 ? 2.491 4.076 -6.101 1.000 9.850 225 TRP A CA 1
ATOM 1763 C C . TRP A 1 225 ? 1.435 3.000 -5.984 1.000 9.190 225 TRP A C 1
ATOM 1764 O O . TRP A 1 225 ? 1.746 1.985 -5.371 1.000 10.030 225 TRP A O 1
ATOM 1775 N N . TYR A 1 226 ? 0.250 3.186 -6.573 1.000 8.630 226 TYR A N 1
ATOM 1776 C CA . TYR A 1 226 ? -0.860 2.269 -6.264 1.000 8.420 226 TYR A CA 1
ATOM 1777 C C . TYR A 1 226 ? -1.645 1.696 -7.430 1.000 9.540 226 TYR A C 1
ATOM 1778 O O . TYR A 1 226 ? -2.339 0.708 -7.229 1.000 9.020 226 TYR A O 1
ATOM 1787 N N . ALA A 1 227 ? -1.374 2.120 -8.694 1.000 9.580 227 ALA A N 1
ATOM 1788 C CA . ALA A 1 227 ? -1.933 1.461 -9.870 1.000 9.620 227 ALA A CA 1
ATOM 1789 C C . ALA A 1 227 ? -1.309 0.088 -10.057 1.000 11.160 227 ALA A C 1
ATOM 1790 O O . ALA A 1 227 ? -1.872 -0.758 -10.730 1.000 11.300 227 ALA A O 1
ATOM 1792 N N . SER A 1 228 ? -0.091 -0.113 -9.520 1.000 10.700 228 SER A N 1
ATOM 1793 C CA . SER A 1 228 ? 0.591 -1.380 -9.554 1.000 10.220 228 SER A CA 1
ATOM 1794 C C . SER A 1 228 ? 1.468 -1.467 -8.295 1.000 9.440 228 SER A C 1
ATOM 1795 O O . SER A 1 228 ? 1.662 -0.444 -7.632 1.000 10.040 228 SER A O 1
ATOM 1798 N N . THR A 1 229 ? 2.042 -2.634 -8.031 1.000 9.540 229 THR A N 1
ATOM 1799 C CA . THR A 1 229 ? 3.046 -2.761 -6.961 1.000 10.400 229 THR A CA 1
ATOM 1800 C C . THR A 1 229 ? 4.474 -2.488 -7.401 1.000 12.590 229 THR A C 1
ATOM 1801 O O . THR A 1 229 ? 5.380 -2.525 -6.568 1.000 13.000 229 THR A O 1
ATOM 1805 N N . LYS A 1 230 ? 4.677 -2.142 -8.668 1.000 12.110 230 LYS A N 1
ATOM 1806 C CA . LYS A 1 230 ? 6.019 -2.053 -9.218 1.000 14.920 230 LYS A CA 1
ATOM 1807 C C . LYS A 1 230 ? 7.010 -1.241 -8.387 1.000 14.220 230 LYS A C 1
ATOM 1808 O O . LYS A 1 230 ? 8.165 -1.646 -8.249 1.000 14.770 230 LYS A O 1
ATOM 1814 N N . PHE A 1 231 ? 6.597 -0.081 -7.887 1.000 12.350 231 PHE A N 1
ATOM 1815 C CA . PHE A 1 231 ? 7.541 0.821 -7.231 1.000 11.730 231 PHE A CA 1
ATOM 1816 C C . PHE A 1 231 ? 7.433 0.764 -5.710 1.000 11.910 231 PHE A C 1
ATOM 1817 O O . PHE A 1 231 ? 8.213 1.414 -5.045 1.000 13.140 231 PHE A O 1
ATOM 1825 N N . LEU A 1 232 ? 6.498 -0.017 -5.141 1.000 11.160 232 LEU A N 1
ATOM 1826 C CA . LEU A 1 232 ? 6.367 -0.019 -3.698 1.000 9.940 232 LEU A CA 1
ATOM 1827 C C . LEU A 1 232 ? 7.566 -0.626 -3.025 1.000 10.440 232 LEU A C 1
ATOM 1828 O O . LEU A 1 232 ? 8.077 -1.636 -3.509 1.000 10.250 232 LEU A O 1
ATOM 1833 N N . PRO A 1 233 ? 7.992 -0.115 -1.854 1.000 9.920 233 PRO A N 1
ATOM 1834 C CA . PRO A 1 233 ? 9.093 -0.744 -1.146 1.000 10.450 233 PRO A CA 1
ATOM 1835 C C . PRO A 1 233 ? 8.777 -2.174 -0.763 1.000 9.730 233 PRO A C 1
ATOM 1836 O O . PRO A 1 233 ? 7.646 -2.513 -0.472 1.000 10.390 233 PRO A O 1
ATOM 1840 N N . VAL A 1 234 ? 9.800 -2.999 -0.671 1.000 9.550 234 VAL A N 1
ATOM 1841 C CA . VAL A 1 234 ? 9.700 -4.381 -0.284 1.000 9.890 234 VAL A CA 1
ATOM 1842 C C . VAL A 1 234 ? 10.642 -4.605 0.882 1.000 11.000 234 VAL A C 1
ATOM 1843 O O . VAL A 1 234 ? 11.827 -4.292 0.750 1.000 11.550 234 VAL A O 1
ATOM 1847 N N . ALA A 1 235 ? 10.172 -5.246 1.933 1.000 9.460 235 ALA A N 1
ATOM 1848 C CA . ALA A 1 235 ? 10.985 -5.746 3.018 1.000 9.350 235 ALA A CA 1
ATOM 1849 C C . ALA A 1 235 ? 10.871 -7.270 2.974 1.000 8.980 235 ALA A C 1
ATOM 1850 O O . ALA A 1 235 ? 9.757 -7.785 2.749 1.000 10.330 235 ALA A O 1
ATOM 1852 N N . GLU A 1 236 ? 11.954 -8.009 3.117 1.000 9.090 236 GLU A N 1
ATOM 1853 C CA . GLU A 1 236 ? 11.905 -9.446 2.992 1.000 8.780 236 GLU A CA 1
ATOM 1854 C C . GLU A 1 236 ? 11.919 -10.121 4.353 1.000 9.240 236 GLU A C 1
ATOM 1855 O O . GLU A 1 236 ? 12.797 -9.876 5.192 1.000 9.830 236 GLU A O 1
ATOM 1861 N N . TYR A 1 237 ? 10.981 -11.034 4.544 1.000 8.240 237 TYR A N 1
ATOM 1862 C CA . TYR A 1 237 ? 10.857 -11.823 5.748 1.000 9.050 237 TYR A CA 1
ATOM 1863 C C . TYR A 1 237 ? 11.300 -13.247 5.394 1.000 9.610 237 TYR A C 1
ATOM 1864 O O . TYR A 1 237 ? 10.588 -13.947 4.680 1.000 8.900 237 TYR A O 1
ATOM 1873 N N . ASN A 1 238 ? 12.507 -13.664 5.762 1.000 9.410 238 ASN A N 1
ATOM 1874 C CA . ASN A 1 238 ? 12.942 -15.015 5.392 1.000 9.730 238 ASN A CA 1
ATOM 1875 C C . ASN A 1 238 ? 12.857 -15.186 3.868 1.000 11.000 238 ASN A C 1
ATOM 1876 O O . ASN A 1 238 ? 12.556 -16.276 3.406 1.000 11.700 238 ASN A O 1
ATOM 1881 N N . GLY A 1 239 ? 13.167 -14.138 3.103 1.000 10.620 239 GLY A N 1
ATOM 1882 C CA . GLY A 1 239 ? 13.162 -14.175 1.645 1.000 10.780 239 GLY A CA 1
ATOM 1883 C C . GLY A 1 239 ? 11.775 -13.961 1.042 1.000 9.770 239 GLY A C 1
ATOM 1884 O O . GLY A 1 239 ? 11.673 -13.863 -0.174 1.000 11.120 239 GLY A O 1
ATOM 1885 N N . ILE A 1 240 ? 10.731 -13.849 1.860 1.000 9.160 240 ILE A N 1
ATOM 1886 C CA . ILE A 1 240 ? 9.381 -13.566 1.364 1.000 8.140 240 ILE A CA 1
ATOM 1887 C C . ILE A 1 240 ? 9.249 -12.071 1.160 1.000 9.250 240 ILE A C 1
ATOM 1888 O O . ILE A 1 240 ? 9.422 -11.324 2.146 1.000 9.490 240 ILE A O 1
ATOM 1893 N N . PRO A 1 241 ? 8.975 -11.563 -0.060 1.000 9.330 241 PRO A N 1
ATOM 1894 C CA . PRO A 1 241 ? 8.807 -10.132 -0.230 1.000 9.280 241 PRO A CA 1
ATOM 1895 C C . PRO A 1 241 ? 7.478 -9.649 0.319 1.000 9.870 241 PRO A C 1
ATOM 1896 O O . PRO A 1 241 ? 6.427 -10.152 -0.040 1.000 13.050 241 PRO A O 1
ATOM 1900 N N . VAL A 1 242 ? 7.535 -8.613 1.150 1.000 8.620 242 VAL A N 1
ATOM 1901 C CA . VAL A 1 242 ? 6.372 -8.025 1.791 1.000 8.880 242 VAL A CA 1
ATOM 1902 C C . VAL A 1 242 ? 6.345 -6.546 1.440 1.000 8.560 242 VAL A C 1
ATOM 1903 O O . VAL A 1 242 ? 7.319 -5.839 1.680 1.000 9.360 242 VAL A O 1
ATOM 1907 N N . LEU A 1 243 ? 5.285 -6.032 0.829 1.000 7.470 243 LEU A N 1
ATOM 1908 C CA . LEU A 1 243 ? 5.184 -4.620 0.628 1.000 7.340 243 LEU A CA 1
ATOM 1909 C C . LEU A 1 243 ? 5.309 -3.906 1.973 1.000 6.930 243 LEU A C 1
ATOM 1910 O O . LEU A 1 243 ? 4.732 -4.309 2.965 1.000 7.210 243 LEU A O 1
ATOM 1915 N N . SER A 1 244 ? 5.954 -2.747 1.938 1.000 7.100 244 SER A N 1
ATOM 1916 C CA . SER A 1 244 ? 6.161 -1.988 3.148 1.000 8.260 244 SER A CA 1
ATOM 1917 C C . SER A 1 244 ? 6.354 -0.509 2.848 1.000 8.170 244 SER A C 1
ATOM 1918 O O . SER A 1 244 ? 6.366 -0.127 1.701 1.000 7.410 244 SER A O 1
ATOM 1921 N N . GLU A 1 245 ? 6.685 0.246 3.907 1.000 8.230 245 GLU A N 1
ATOM 1922 C CA . GLU A 1 245 ? 7.014 1.682 3.757 1.000 8.730 245 GLU A CA 1
ATOM 1923 C C . GLU A 1 245 ? 8.527 1.806 3.513 1.000 9.220 245 GLU A C 1
ATOM 1924 O O . GLU A 1 245 ? 8.958 2.893 3.198 1.000 10.330 245 GLU A O 1
ATOM 1930 N N . GLY A 1 246 ? 9.291 0.745 3.737 1.000 10.020 246 GLY A N 1
ATOM 1931 C CA . GLY A 1 246 ? 10.716 0.756 3.473 1.000 10.000 246 GLY A CA 1
ATOM 1932 C C . GLY A 1 246 ? 11.220 -0.675 3.544 1.000 10.070 246 GLY A C 1
ATOM 1933 O O . GLY A 1 246 ? 10.483 -1.650 3.794 1.000 11.150 246 GLY A O 1
ATOM 1934 N N A LYS A 1 247 ? 12.535 -0.825 3.347 0.500 9.830 247 LYS A N 1
ATOM 1935 N N B LYS A 1 247 ? 12.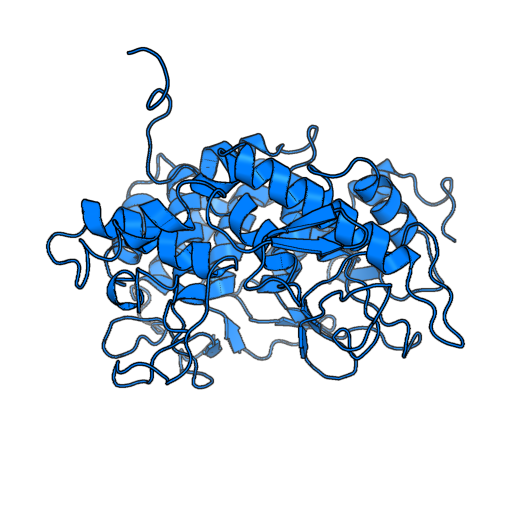536 -0.821 3.342 0.500 10.420 247 LYS A N 1
ATOM 1936 C CA A LYS A 1 247 ? 13.115 -2.141 3.162 0.500 10.040 247 LYS A CA 1
ATOM 1937 C CA B LYS A 1 247 ? 13.131 -2.131 3.161 0.500 11.100 247 LYS A CA 1
ATOM 1938 C C A LYS A 1 247 ? 13.528 -2.781 4.475 0.500 9.970 247 LYS A C 1
ATOM 1939 C C B LYS A 1 247 ? 13.526 -2.780 4.475 0.500 10.500 247 LYS A C 1
ATOM 1940 O O A LYS A 1 247 ? 13.727 -3.984 4.509 0.500 10.660 247 LYS A O 1
ATOM 1941 O O B LYS A 1 247 ? 13.724 -3.984 4.508 0.500 11.050 247 LYS A O 1
ATOM 1952 N N . THR A 1 248 ? 13.603 -2.014 5.566 1.000 10.250 248 THR A N 1
ATOM 1953 C CA . THR A 1 248 ? 14.200 -2.533 6.783 1.000 10.210 248 THR A CA 1
ATOM 1954 C C . THR A 1 248 ? 13.197 -2.600 7.947 1.000 8.540 248 THR A C 1
ATOM 1955 O O . THR A 1 248 ? 13.641 -2.720 9.085 1.000 9.340 248 THR A O 1
ATOM 1959 N N . TRP A 1 249 ? 11.883 -2.560 7.667 1.000 9.200 249 TRP A N 1
ATOM 1960 C CA . TRP A 1 249 ? 10.876 -2.826 8.674 1.000 8.710 249 TRP A CA 1
ATOM 1961 C C . TRP A 1 249 ? 9.623 -3.202 7.929 1.000 7.860 249 TRP A C 1
ATOM 1962 O O . TRP A 1 249 ? 9.546 -3.010 6.723 1.000 8.180 249 TRP A O 1
ATOM 1973 N N . PHE A 1 250 ? 8.658 -3.728 8.667 1.000 7.770 250 PHE A N 1
ATOM 1974 C CA . PHE A 1 250 ? 7.355 -4.113 8.121 1.000 7.440 250 PHE A CA 1
ATOM 1975 C C . PHE A 1 250 ? 6.249 -3.183 8.616 1.000 8.240 250 PHE A C 1
ATOM 1976 O O . PHE A 1 250 ? 6.273 -2.808 9.779 1.000 9.680 250 PHE A O 1
ATOM 1984 N N . THR A 1 251 ? 5.279 -2.916 7.772 1.000 7.460 251 THR A N 1
ATOM 1985 C CA . THR A 1 251 ? 4.125 -2.176 8.226 1.000 8.150 251 THR A CA 1
ATOM 1986 C C . THR A 1 251 ? 3.141 -3.106 8.928 1.000 6.370 251 THR A C 1
ATOM 1987 O O . THR A 1 251 ? 3.324 -4.318 9.043 1.000 7.050 251 THR A O 1
ATOM 1991 N N . SER A 1 252 ? 1.981 -2.604 9.303 1.000 6.660 252 SER A N 1
ATOM 1992 C CA . SER A 1 252 ? 0.953 -3.398 9.952 1.000 6.580 252 SER A CA 1
ATOM 1993 C C . SER A 1 252 ? 0.209 -4.258 8.965 1.000 5.900 252 SER A C 1
ATOM 1994 O O . SER A 1 252 ? -0.227 -3.801 7.907 1.000 6.400 252 SER A O 1
ATOM 1997 N N . GLN A 1 253 ? 0.032 -5.523 9.320 1.000 6.070 253 GLN A N 1
ATOM 1998 C CA . GLN A 1 253 ? -0.792 -6.463 8.543 1.000 5.690 253 GLN A CA 1
ATOM 1999 C C . GLN A 1 253 ? -2.206 -6.004 8.306 1.000 5.880 253 GLN A C 1
ATOM 2000 O O . GLN A 1 253 ? -2.743 -6.278 7.223 1.000 5.950 253 GLN A O 1
ATOM 2006 N N . PHE A 1 254 ? -2.805 -5.278 9.247 1.000 5.040 254 PHE A N 1
ATOM 2007 C CA . PHE A 1 254 ? -4.158 -4.836 9.005 1.000 5.710 254 PHE A CA 1
ATOM 2008 C C . PHE A 1 254 ? -4.192 -3.926 7.763 1.000 5.730 254 PHE A C 1
ATOM 2009 O O . PHE A 1 254 ? -5.264 -3.791 7.164 1.000 6.120 254 PHE A O 1
ATOM 2017 N N . ASN A 1 255 ? -3.073 -3.327 7.391 1.000 5.470 255 ASN A N 1
ATOM 2018 C CA . ASN A 1 255 ? -3.113 -2.458 6.203 1.000 6.090 255 ASN A CA 1
ATOM 2019 C C . ASN A 1 255 ? -3.509 -3.275 4.958 1.000 5.510 255 ASN A C 1
ATOM 2020 O O . ASN A 1 255 ? -4.330 -2.839 4.154 1.000 5.770 255 ASN A O 1
ATOM 2025 N N . PHE A 1 256 ? -2.935 -4.466 4.789 1.000 5.540 256 PHE A N 1
ATOM 2026 C CA . PHE A 1 256 ? -3.250 -5.302 3.662 1.000 6.360 256 PHE A CA 1
ATOM 2027 C C . PHE A 1 256 ? -4.710 -5.688 3.695 1.000 5.350 256 PHE A C 1
ATOM 2028 O O . PHE A 1 256 ? -5.440 -5.714 2.694 1.000 6.060 256 PHE A O 1
ATOM 2036 N N . LEU A 1 257 ? -5.189 -6.035 4.894 1.000 5.740 257 LEU A N 1
ATOM 2037 C CA . LEU A 1 257 ? -6.589 -6.519 4.997 1.000 5.300 257 LEU A CA 1
ATOM 2038 C C . LEU A 1 257 ? -7.546 -5.341 4.775 1.000 5.290 257 LEU A C 1
ATOM 2039 O O . LEU A 1 257 ? -8.534 -5.512 4.059 1.000 5.600 257 LEU A O 1
ATOM 2044 N N . PHE A 1 258 ? -7.286 -4.172 5.359 1.000 4.950 258 PHE A N 1
ATOM 2045 C CA . PHE A 1 258 ? -8.249 -3.052 5.162 1.000 5.730 258 PHE A CA 1
ATOM 2046 C C . PHE A 1 258 ? -8.296 -2.727 3.664 1.000 4.920 258 PHE A C 1
ATOM 2047 O O . PHE A 1 258 ? -9.375 -2.541 3.095 1.000 5.620 258 PHE A O 1
ATOM 2055 N N . ASN A 1 259 ? -7.120 -2.619 3.072 1.000 5.590 259 ASN A N 1
ATOM 2056 C CA . ASN A 1 259 ? -7.065 -2.217 1.641 1.000 5.890 259 ASN A CA 1
ATOM 2057 C C . ASN A 1 259 ? -7.830 -3.247 0.799 1.000 4.990 259 ASN A C 1
ATOM 2058 O O . ASN A 1 259 ? -8.580 -2.867 -0.076 1.000 5.770 259 ASN A O 1
ATOM 2063 N N . ASN A 1 260 ? -7.661 -4.540 1.056 1.000 5.100 260 ASN A N 1
ATOM 2064 C CA . ASN A 1 260 ? -8.303 -5.623 0.316 1.000 5.180 260 ASN A CA 1
ATOM 2065 C C . ASN A 1 260 ? -9.812 -5.555 0.462 1.000 5.240 260 ASN A C 1
ATOM 2066 O O . ASN A 1 260 ? -10.512 -5.573 -0.552 1.000 6.330 260 ASN A O 1
ATOM 2071 N N . TYR A 1 261 ? -10.367 -5.548 1.676 1.000 5.320 261 TYR A N 1
ATOM 2072 C CA . TYR A 1 261 ? -11.797 -5.693 1.827 1.000 5.180 261 TYR A CA 1
ATOM 2073 C C . TYR A 1 261 ? -12.483 -4.415 1.363 1.000 5.660 261 TYR A C 1
ATOM 2074 O O . TYR A 1 261 ? -13.588 -4.475 0.810 1.000 6.070 261 TYR A O 1
ATOM 2083 N N . LEU A 1 262 ? -11.905 -3.206 1.525 1.000 5.060 262 LEU A N 1
ATOM 2084 C CA . LEU A 1 262 ? -12.533 -1.929 1.277 1.000 5.350 262 LEU A CA 1
ATOM 2085 C C . LEU A 1 262 ? -12.310 -1.455 -0.146 1.000 6.270 262 LEU A C 1
ATOM 2086 O O . LEU A 1 262 ? -13.109 -0.600 -0.598 1.000 6.540 262 LEU A O 1
ATOM 2091 N N . MET A 1 263 ? -11.242 -1.817 -0.815 1.000 6.610 263 MET A N 1
ATOM 2092 C CA . MET A 1 263 ? -10.928 -1.205 -2.093 1.000 6.660 263 MET A CA 1
ATOM 2093 C C . MET A 1 263 ? -10.845 -2.189 -3.237 1.000 6.860 263 MET A C 1
ATOM 2094 O O . MET A 1 263 ? -10.055 -3.104 -3.264 1.000 6.460 263 MET A O 1
ATOM 2099 N N . HIS A 1 264 ? -11.669 -1.957 -4.274 1.000 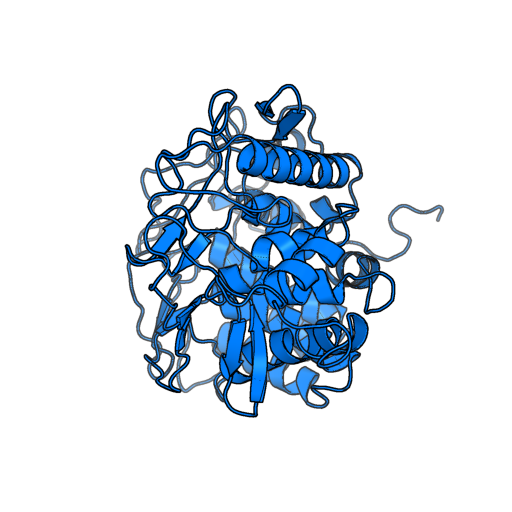6.170 264 HIS A N 1
ATOM 2100 C CA . HIS A 1 264 ? -11.560 -2.730 -5.508 1.000 7.830 264 HIS A CA 1
ATOM 2101 C C . HIS A 1 264 ? -10.175 -2.644 -6.133 1.000 7.410 264 HIS A C 1
ATOM 2102 O O . HIS A 1 264 ? -9.764 -3.608 -6.779 1.000 8.990 264 HIS A O 1
ATOM 2109 N N . ASP A 1 265 ? -9.605 -1.450 -5.990 1.000 7.450 265 ASP A N 1
ATOM 2110 C CA . ASP A 1 265 ? -8.270 -1.288 -6.530 1.000 8.840 265 ASP A CA 1
ATOM 2111 C C . ASP A 1 265 ? -7.206 -2.170 -5.910 1.000 9.000 265 ASP A C 1
ATOM 2112 O O . ASP A 1 265 ? -6.090 -2.256 -6.447 1.000 9.260 265 ASP A O 1
ATOM 2117 N N . PHE A 1 266 ? -7.529 -2.760 -4.761 1.000 7.820 266 PHE A N 1
ATOM 2118 C CA . PHE A 1 266 ? -6.669 -3.768 -4.166 1.000 7.160 266 PHE A CA 1
ATOM 2119 C C . PHE A 1 266 ? -7.215 -5.151 -4.471 1.000 7.260 266 PHE A C 1
ATOM 2120 O O . PHE A 1 266 ? -6.497 -5.973 -5.090 1.000 7.970 266 PHE A O 1
ATOM 2128 N N . SER A 1 267 ? -8.490 -5.400 -4.105 1.000 7.100 267 SER A N 1
ATOM 2129 C CA . SER A 1 267 ? -8.989 -6.766 -4.157 1.000 7.440 267 SER A CA 1
ATOM 2130 C C . SER A 1 267 ? -9.062 -7.307 -5.594 1.000 8.280 267 SER A C 1
ATOM 2131 O O . SER A 1 267 ? -9.044 -8.524 -5.748 1.000 9.890 267 SER A O 1
ATOM 2134 N N . ASN A 1 268 ? -9.301 -6.440 -6.568 1.000 8.770 268 ASN A N 1
ATOM 2135 C CA . ASN A 1 268 ? -9.418 -6.873 -7.973 1.000 10.590 268 ASN A CA 1
ATOM 2136 C C . ASN A 1 268 ? -8.095 -6.819 -8.717 1.000 10.640 268 ASN A C 1
ATOM 2137 O O . ASN A 1 268 ? -8.074 -7.084 -9.932 1.000 12.990 268 ASN A O 1
ATOM 2142 N N . HIS A 1 269 ? -6.997 -6.500 -8.053 1.000 9.970 269 HIS A N 1
ATOM 2143 C CA . HIS A 1 269 ? -5.700 -6.362 -8.685 1.000 10.200 269 HIS A CA 1
ATOM 2144 C C . HIS A 1 269 ? -4.850 -7.546 -8.287 1.000 9.470 269 HIS A C 1
ATOM 2145 O O . HIS A 1 269 ? -4.424 -7.666 -7.135 1.000 8.720 269 HIS A O 1
ATOM 2152 N N . PRO A 1 270 ? -4.553 -8.508 -9.195 1.000 11.400 270 PRO A N 1
ATOM 2153 C CA . PRO A 1 270 ? -3.755 -9.664 -8.838 1.000 11.460 270 PRO A CA 1
ATOM 2154 C C . PRO A 1 270 ? -2.409 -9.359 -8.192 1.000 10.150 270 PRO A C 1
ATOM 2155 O O . PRO A 1 270 ? -2.022 -10.147 -7.311 1.000 10.120 270 PRO A O 1
ATOM 2159 N N . GLU A 1 271 ? -1.738 -8.275 -8.547 1.000 9.710 271 GLU A N 1
ATOM 2160 C CA . GLU A 1 271 ? -0.499 -7.945 -7.864 1.000 10.370 271 GLU A CA 1
ATOM 2161 C C . GLU A 1 271 ? -0.720 -7.713 -6.363 1.000 9.150 271 GLU A C 1
ATOM 2162 O O . GLU A 1 271 ? 0.114 -8.083 -5.533 1.000 8.930 271 GLU A O 1
ATOM 2168 N N . PHE A 1 272 ? -1.809 -7.002 -6.010 1.000 8.540 272 PHE A N 1
ATOM 2169 C CA . PHE A 1 272 ? -2.062 -6.681 -4.619 1.000 7.300 272 PHE A CA 1
ATOM 2170 C C . PHE A 1 272 ? -2.518 -7.945 -3.882 1.000 7.850 272 PHE A C 1
ATOM 2171 O O . PHE A 1 272 ? -2.140 -8.177 -2.713 1.000 7.320 272 PHE A O 1
ATOM 2179 N N . VAL A 1 273 ? -3.384 -8.743 -4.522 1.000 8.030 273 VAL A N 1
ATOM 2180 C CA . VAL A 1 273 ? -3.794 -9.993 -3.895 1.000 8.780 273 VAL A CA 1
ATOM 2181 C C . VAL A 1 273 ? -2.593 -10.893 -3.567 1.000 8.220 273 VAL A C 1
ATOM 2182 O O . VAL A 1 273 ? -2.478 -11.415 -2.448 1.000 8.000 273 VAL A O 1
ATOM 2186 N N . THR A 1 274 ? -1.683 -11.017 -4.523 1.000 8.590 274 THR A N 1
ATOM 2187 C CA . THR A 1 274 ? -0.446 -11.779 -4.298 1.000 9.160 274 THR A CA 1
ATOM 2188 C C . THR A 1 274 ? 0.360 -11.184 -3.146 1.000 7.700 274 THR A C 1
ATOM 2189 O O . THR A 1 274 ? 0.870 -11.930 -2.287 1.000 8.390 274 THR A O 1
ATOM 2193 N N . ALA A 1 275 ? 0.410 -9.867 -3.084 1.000 7.000 275 ALA A N 1
ATOM 2194 C CA . ALA A 1 275 ? 1.097 -9.226 -1.988 1.000 6.520 275 ALA A CA 1
ATOM 2195 C C . ALA A 1 275 ? 0.448 -9.566 -0.632 1.000 6.650 275 ALA A C 1
ATOM 2196 O O . ALA A 1 275 ? 1.166 -9.826 0.371 1.000 7.290 275 ALA A O 1
ATOM 2198 N N . LEU A 1 276 ? -0.897 -9.547 -0.557 1.000 6.460 276 LEU A N 1
ATOM 2199 C CA . LEU A 1 276 ? -1.563 -9.948 0.691 1.000 6.680 276 LEU A CA 1
ATOM 2200 C C . LEU A 1 276 ? -1.235 -11.397 1.039 1.000 6.940 276 LEU A C 1
ATOM 2201 O O . LEU A 1 276 ? -0.909 -11.704 2.196 1.000 6.210 276 LEU A O 1
ATOM 2206 N N . GLU A 1 277 ? -1.281 -12.295 0.050 1.000 6.600 277 GLU A N 1
ATOM 2207 C CA . GLU A 1 277 ? -0.929 -13.726 0.302 1.000 7.400 277 GLU A CA 1
ATOM 2208 C C . GLU A 1 277 ? 0.515 -13.837 0.826 1.000 7.590 277 GLU A C 1
ATOM 2209 O O . GLU A 1 277 ? 0.747 -14.577 1.765 1.000 8.010 277 GLU A O 1
ATOM 2215 N N . ASN A 1 278 ? 1.437 -13.126 0.214 1.000 7.330 278 ASN A N 1
ATOM 2216 C CA . ASN A 1 278 ? 2.816 -13.189 0.670 1.000 7.940 278 ASN A CA 1
ATOM 2217 C C . ASN A 1 278 ? 2.933 -12.667 2.099 1.000 7.490 278 ASN A C 1
ATOM 2218 O O . ASN A 1 278 ? 3.734 -13.174 2.903 1.000 7.610 278 ASN A O 1
ATOM 2223 N N . SER A 1 279 ? 2.262 -11.538 2.365 1.000 6.840 279 SER A N 1
ATOM 2224 C CA . SER A 1 279 ? 2.275 -10.977 3.713 1.000 6.880 279 SER A CA 1
ATOM 2225 C C . SER A 1 279 ? 1.801 -11.932 4.789 1.000 6.620 279 SER A C 1
ATOM 2226 O O . SER A 1 279 ? 2.417 -11.980 5.866 1.000 7.510 279 SER A O 1
ATOM 2229 N N . ALA A 1 280 ? 0.796 -12.711 4.499 1.000 6.600 280 ALA A N 1
ATOM 2230 C CA . ALA A 1 280 ? 0.315 -13.705 5.453 1.000 6.700 280 ALA A CA 1
ATOM 2231 C C . ALA A 1 280 ? 1.307 -14.855 5.625 1.000 6.410 280 ALA A C 1
ATOM 2232 O O . ALA A 1 280 ? 1.516 -15.296 6.740 1.000 7.270 280 ALA A O 1
ATOM 2234 N N . LYS A 1 281 ? 1.993 -15.253 4.540 1.000 7.210 281 LYS A N 1
ATOM 2235 C CA . LYS A 1 281 ? 3.066 -16.229 4.692 1.000 7.710 281 LYS A CA 1
ATOM 2236 C C . LYS A 1 281 ? 4.184 -15.681 5.572 1.000 7.440 281 LYS A C 1
ATOM 2237 O O . LYS A 1 281 ? 4.772 -16.462 6.361 1.000 8.070 281 LYS A O 1
ATOM 2243 N N . ALA A 1 282 ? 4.482 -14.392 5.467 1.000 6.500 282 ALA A N 1
ATOM 2244 C CA . ALA A 1 282 ? 5.536 -13.837 6.298 1.000 6.610 282 ALA A CA 1
ATOM 2245 C C . ALA A 1 282 ? 5.068 -13.778 7.754 1.000 6.370 282 ALA A C 1
ATOM 2246 O O . ALA A 1 282 ? 5.870 -14.051 8.680 1.000 7.750 282 ALA A O 1
ATOM 2248 N N . ASP A 1 283 ? 3.778 -13.459 8.038 1.000 6.850 283 ASP A N 1
ATOM 2249 C CA . ASP A 1 283 ? 3.302 -13.399 9.401 1.000 5.990 283 ASP A CA 1
ATOM 2250 C C . ASP A 1 283 ? 3.357 -14.785 10.003 1.000 6.210 283 ASP A C 1
ATOM 2251 O O . ASP A 1 283 ? 3.851 -14.925 11.116 1.000 6.260 283 ASP A O 1
ATOM 2256 N N . PHE A 1 284 ? 2.943 -15.826 9.314 1.000 6.430 284 PHE A N 1
ATOM 2257 C CA . PHE A 1 284 ? 3.066 -17.187 9.796 1.000 7.090 284 PHE A CA 1
ATOM 2258 C C . PHE A 1 284 ? 4.527 -17.516 10.083 1.000 7.180 284 PHE A C 1
ATOM 2259 O O . PHE A 1 284 ? 4.863 -18.025 11.163 1.000 7.910 284 PHE A O 1
ATOM 2267 N N . ALA A 1 285 ? 5.414 -17.242 9.141 1.000 8.080 285 ALA A N 1
ATOM 2268 C CA . ALA A 1 285 ? 6.832 -17.567 9.319 1.000 7.810 285 ALA A CA 1
ATOM 2269 C C . ALA A 1 285 ? 7.413 -16.852 10.532 1.000 8.320 285 ALA A C 1
ATOM 2270 O O . ALA A 1 285 ? 8.171 -17.421 11.332 1.000 8.660 285 ALA A O 1
ATOM 2272 N N . PHE A 1 286 ? 7.020 -15.579 10.714 1.000 7.680 286 PHE A N 1
ATOM 2273 C CA . PHE A 1 286 ? 7.454 -14.834 11.893 1.000 7.750 286 PHE A CA 1
ATOM 2274 C C . PHE A 1 286 ? 7.081 -15.559 13.181 1.000 7.880 286 PHE A C 1
ATOM 2275 O O . PHE A 1 286 ? 7.931 -15.716 14.077 1.000 8.200 286 PHE A O 1
ATOM 2283 N N . TRP A 1 287 ? 5.807 -15.880 13.335 1.000 7.540 287 TRP A N 1
ATOM 2284 C CA . TRP A 1 287 ? 5.349 -16.512 14.555 1.000 7.220 287 TRP A CA 1
ATOM 2285 C C . TRP A 1 287 ? 6.009 -17.860 14.822 1.000 8.190 287 TRP A C 1
ATOM 2286 O O . TRP A 1 287 ? 6.279 -18.145 15.976 1.000 8.320 287 TRP A O 1
ATOM 2297 N N . ARG A 1 288 ? 6.462 -18.552 13.768 1.000 8.400 288 ARG A N 1
ATOM 2298 C CA . ARG A 1 288 ? 7.148 -19.815 13.928 1.000 9.840 288 ARG A CA 1
ATOM 2299 C C . ARG A 1 288 ? 8.602 -19.549 14.260 1.000 9.750 288 ARG A C 1
ATOM 2300 O O . ARG A 1 288 ? 9.248 -20.475 14.809 1.000 12.990 288 ARG A O 1
ATOM 2308 N N . ASP A 1 289 ? 9.120 -18.364 14.029 1.000 9.710 289 ASP A N 1
ATOM 2309 C CA . ASP A 1 289 ? 10.502 -18.034 14.368 1.000 9.880 289 ASP A CA 1
ATOM 2310 C C . ASP A 1 289 ? 10.636 -17.440 15.766 1.000 11.360 289 ASP A C 1
ATOM 2311 O O . ASP A 1 289 ? 11.721 -17.336 16.298 1.000 12.160 289 ASP A O 1
ATOM 2316 N N . VAL A 1 290 ? 9.565 -16.946 16.380 1.000 10.430 290 VAL A N 1
ATOM 2317 C CA . VAL A 1 290 ? 9.650 -16.358 17.706 1.000 10.190 290 VAL A CA 1
ATOM 2318 C C . VAL A 1 290 ? 10.275 -17.378 18.670 1.000 9.500 290 VAL A C 1
ATOM 2319 O O . VAL A 1 290 ? 9.847 -18.527 18.681 1.000 9.930 290 VAL A O 1
ATOM 2323 N N . ASP A 1 291 ? 11.264 -16.929 19.471 1.000 11.470 291 ASP A N 1
ATOM 2324 C CA . ASP A 1 291 ? 11.831 -17.782 20.524 1.000 12.590 291 ASP A CA 1
ATOM 2325 C C . ASP A 1 291 ? 12.146 -16.864 21.687 1.000 11.280 291 ASP A C 1
ATOM 2326 O O . ASP A 1 291 ? 13.195 -16.274 21.769 1.000 14.830 291 ASP A O 1
ATOM 2331 N N . VAL A 1 292 ? 11.159 -16.724 22.507 1.000 10.470 292 VAL A N 1
ATOM 2332 C CA . VAL A 1 292 ? 11.183 -15.929 23.708 1.000 10.380 292 VAL A CA 1
ATOM 2333 C C . VAL A 1 292 ? 11.230 -16.887 24.885 1.000 9.710 292 VAL A C 1
ATOM 2334 O O . VAL A 1 292 ? 10.521 -17.864 24.939 1.000 9.530 292 VAL A O 1
ATOM 2338 N N . GLU A 1 293 ? 12.126 -16.608 25.816 1.000 9.200 293 GLU A N 1
ATOM 2339 C CA . GLU A 1 293 ? 12.331 -17.427 27.007 1.000 9.470 293 GLU A CA 1
ATOM 2340 C C . GLU A 1 293 ? 11.002 -17.557 27.706 1.000 8.400 293 GLU A C 1
ATOM 2341 O O . GLU A 1 293 ? 10.401 -16.546 28.082 1.000 10.960 293 GLU A O 1
ATOM 2347 N N . GLY A 1 294 ? 10.637 -18.799 27.962 1.000 8.240 294 GLY A N 1
ATOM 2348 C CA . GLY A 1 294 ? 9.421 -19.062 28.672 1.000 9.000 294 GLY A CA 1
ATOM 2349 C C . GLY A 1 294 ? 8.141 -19.053 27.854 1.000 9.000 294 GLY A C 1
ATOM 2350 O O . GLY A 1 294 ? 7.084 -19.201 28.442 1.000 9.830 294 GLY A O 1
ATOM 2351 N N . VAL A 1 295 ? 8.231 -18.854 26.560 1.000 8.610 295 VAL A N 1
ATOM 2352 C CA . VAL A 1 295 ? 7.067 -18.863 25.670 1.000 9.120 295 VAL A CA 1
ATOM 2353 C C . VAL A 1 295 ? 7.166 -20.052 24.760 1.000 8.440 295 VAL A C 1
ATOM 2354 O O . VAL A 1 295 ? 8.186 -20.238 24.135 1.000 9.720 295 VAL A O 1
ATOM 2358 N N . GLU A 1 296 ? 6.041 -20.696 24.519 1.000 9.900 296 GLU A N 1
ATOM 2359 C CA . GLU A 1 296 ? 6.008 -21.684 23.462 1.000 9.550 296 GLU A CA 1
ATOM 2360 C C . GLU A 1 296 ? 4.674 -21.536 22.728 1.000 11.780 296 GLU A C 1
ATOM 2361 O O . GLU A 1 296 ? 3.619 -21.852 23.262 1.000 16.180 296 GLU A O 1
ATOM 2367 N N . LEU A 1 297 ? 4.742 -21.045 21.502 1.000 10.500 297 LEU A N 1
ATOM 2368 C CA . LEU A 1 297 ? 3.575 -20.923 20.638 1.000 9.830 297 LEU A CA 1
ATOM 2369 C C . LEU A 1 297 ? 3.360 -22.235 19.929 1.000 9.590 297 LEU A C 1
ATOM 2370 O O . LEU A 1 297 ? 4.313 -22.805 19.402 1.000 11.020 297 LEU A O 1
ATOM 2375 N N A LYS A 1 298 ? 2.090 -22.635 19.856 0.500 10.190 298 LYS A N 1
ATOM 2376 N N B LYS A 1 298 ? 2.090 -22.634 19.856 0.500 9.970 298 LYS A N 1
ATOM 2377 C CA A LYS A 1 298 ? 1.736 -23.806 19.023 0.500 10.990 298 LYS A CA 1
ATOM 2378 C CA B LYS A 1 298 ? 1.735 -23.807 19.025 0.500 10.550 298 LYS A CA 1
ATOM 2379 C C A LYS A 1 298 ? 1.851 -23.376 17.558 0.500 10.420 298 LYS A C 1
ATOM 2380 C C B LYS A 1 298 ? 1.841 -23.376 17.559 0.500 10.240 298 LYS A C 1
ATOM 2381 O O A LYS A 1 298 ? 1.781 -22.171 17.272 0.500 9.770 298 LYS A O 1
ATOM 2382 O O B LYS A 1 298 ? 1.782 -22.171 17.273 0.500 9.630 298 LYS A O 1
ATOM 2393 N N . GLU A 1 299 ? 1.783 -24.341 16.661 1.000 11.010 299 GLU A N 1
ATOM 2394 C CA . GLU A 1 299 ? 1.946 -24.066 15.251 1.000 11.740 299 GLU A CA 1
ATOM 2395 C C . GLU A 1 299 ? 0.781 -23.242 14.699 1.000 10.660 299 GLU A C 1
ATOM 2396 O O . GLU A 1 299 ? 0.980 -22.536 13.729 1.000 11.740 299 GLU A O 1
ATOM 2402 N N . TYR A 1 300 ? -0.401 -23.376 15.285 1.000 9.410 300 TYR A N 1
ATOM 2403 C CA . TYR A 1 300 ? -1.602 -22.713 14.799 1.000 10.290 300 TYR A CA 1
ATOM 2404 C C . TYR A 1 300 ? -1.757 -21.290 15.329 1.000 9.530 300 TYR A C 1
ATOM 2405 O O . TYR A 1 300 ? -2.726 -20.609 14.971 1.000 10.620 300 TYR A O 1
ATOM 2414 N N . GLU A 1 301 ? -0.814 -20.814 16.162 1.000 8.980 301 GLU A N 1
ATOM 2415 C CA . GLU A 1 301 ? -0.920 -19.497 16.707 1.000 8.020 301 GLU A CA 1
ATOM 2416 C C . GLU A 1 301 ? -0.148 -18.491 15.879 1.000 8.340 301 GLU A C 1
ATOM 2417 O O . GLU A 1 301 ? 1.070 -18.514 15.792 1.000 9.130 301 GLU A O 1
ATOM 2423 N N . TRP A 1 302 ? -0.865 -17.539 15.268 1.000 7.380 302 TRP A N 1
ATOM 2424 C CA . TRP A 1 302 ? -0.244 -16.487 14.517 1.000 7.660 302 TRP A CA 1
ATOM 2425 C C . TRP A 1 302 ? -1.307 -15.438 14.171 1.000 6.560 302 TRP A C 1
ATOM 2426 O O . TRP A 1 302 ? -2.487 -15.649 14.261 1.000 6.870 302 TRP A O 1
ATOM 2437 N N . GLY A 1 303 ? -0.788 -14.255 13.843 1.000 6.760 303 GLY A N 1
ATOM 2438 C CA . GLY A 1 303 ? -1.504 -13.082 13.423 1.000 6.200 303 GLY A CA 1
ATOM 2439 C C . GLY A 1 303 ? -1.073 -11.836 14.149 1.000 6.150 303 GLY A C 1
ATOM 2440 O O . GLY A 1 303 ? -1.205 -11.770 15.360 1.000 6.800 303 GLY A O 1
ATOM 2441 N N . SER A 1 304 ? -0.471 -10.893 13.406 1.000 6.090 304 SER A N 1
ATOM 2442 C CA . SER A 1 304 ? 0.037 -9.646 13.935 1.000 5.620 304 SER A CA 1
ATOM 2443 C C . SER A 1 304 ? -0.968 -8.516 13.678 1.000 5.810 304 SER A C 1
ATOM 2444 O O . SER A 1 304 ? -1.218 -8.200 12.506 1.000 5.720 304 SER A O 1
ATOM 2447 N N . GLY A 1 305 ? -1.627 -8.073 14.740 1.000 5.790 305 GLY A N 1
ATOM 2448 C CA . GLY A 1 305 ? -2.705 -7.101 14.630 1.000 5.860 305 GLY A CA 1
ATOM 2449 C C . GLY A 1 305 ? -2.511 -5.889 15.538 1.000 5.650 305 GLY A C 1
ATOM 2450 O O . GLY A 1 305 ? -1.554 -5.813 16.327 1.000 6.370 305 GLY A O 1
ATOM 2451 N N . ALA A 1 306 ? -3.490 -4.981 15.461 1.000 5.860 306 ALA A N 1
ATOM 2452 C CA . ALA A 1 306 ? -3.611 -3.900 16.421 1.000 5.830 306 ALA A CA 1
ATOM 2453 C C . ALA A 1 306 ? -4.838 -4.128 17.278 1.000 5.720 306 ALA A C 1
ATOM 2454 O O . ALA A 1 306 ? -5.736 -4.883 16.928 1.000 6.590 306 ALA A O 1
ATOM 2456 N N . GLY A 1 307 ? -4.856 -3.548 18.491 1.000 5.520 307 GLY A N 1
ATOM 2457 C CA . GLY A 1 307 ? -6.000 -3.629 19.373 1.000 6.210 307 GLY A CA 1
ATOM 2458 C C . GLY A 1 307 ? -5.564 -3.645 20.833 1.000 6.230 307 GLY A C 1
ATOM 2459 O O . GLY A 1 307 ? -4.368 -3.484 21.152 1.000 6.530 307 GLY A O 1
ATOM 2460 N N . SER A 1 308 ? -6.544 -3.855 21.687 1.000 6.860 308 SER A N 1
ATOM 2461 C CA . SER A 1 308 ? -6.314 -3.826 23.136 1.000 7.780 308 SER A CA 1
ATOM 2462 C C . SER A 1 308 ? -5.247 -4.856 23.485 1.000 8.260 308 SER A C 1
ATOM 2463 O O . SER A 1 308 ? -5.114 -5.948 22.921 1.000 7.860 308 SER A O 1
ATOM 2466 N N . CYS A 1 309 ? -4.453 -4.496 24.506 1.000 8.480 309 CYS A N 1
ATOM 2467 C CA . CYS A 1 309 ? -3.341 -5.299 24.992 1.000 8.960 309 CYS A CA 1
ATOM 2468 C C . CYS A 1 309 ? -3.107 -4.958 26.451 1.000 9.420 309 CYS A C 1
ATOM 2469 O O . CYS A 1 309 ? -3.588 -3.940 26.948 1.000 9.650 309 CYS A O 1
ATOM 2472 N N . PRO A 1 310 ? -2.258 -5.734 27.151 1.000 9.520 310 PRO A N 1
ATOM 2473 C CA . PRO A 1 310 ? -1.945 -5.372 28.551 1.000 9.680 310 PRO A CA 1
ATOM 2474 C C . PRO A 1 310 ? -1.434 -3.958 28.711 1.000 10.650 310 PRO A C 1
ATOM 2475 O O . PRO A 1 310 ? -1.758 -3.339 29.731 1.000 12.720 310 PRO A O 1
ATOM 2479 N N . ASN A 1 311 ? -0.746 -3.417 27.722 1.000 9.930 311 ASN A N 1
ATOM 2480 C CA . ASN A 1 311 ? -0.234 -2.060 27.782 1.000 11.310 311 ASN A CA 1
ATOM 2481 C C . ASN A 1 311 ? -1.212 -0.979 27.384 1.000 12.080 311 ASN A C 1
ATOM 2482 O O . ASN A 1 311 ? -0.856 0.177 27.526 1.000 14.540 311 ASN A O 1
ATOM 2487 N N . GLY A 1 312 ? -2.460 -1.318 27.007 1.000 9.850 312 GLY A N 1
ATOM 2488 C CA . GLY A 1 312 ? -3.496 -0.345 26.637 1.000 9.970 312 GLY A CA 1
ATOM 2489 C C . GLY A 1 312 ? -3.961 -0.647 25.212 1.000 8.980 312 GLY A C 1
ATOM 2490 O O . GLY A 1 312 ? -4.725 -1.572 25.025 1.000 8.500 312 GLY A O 1
ATOM 2491 N N . TYR A 1 313 ? -3.401 0.050 24.266 1.000 9.100 313 TYR A N 1
ATOM 2492 C CA . TYR A 1 313 ? -3.628 -0.193 22.851 1.000 8.180 313 TYR A CA 1
ATOM 2493 C C . TYR A 1 313 ? -2.273 -0.388 22.189 1.000 9.340 313 TYR A C 1
ATOM 2494 O O . TYR A 1 313 ? -1.329 0.413 22.414 1.000 11.230 313 TYR A O 1
ATOM 2503 N N . CYS A 1 314 ? -2.162 -1.459 21.394 1.000 8.650 314 CYS A N 1
ATOM 2504 C CA . CYS A 1 314 ? -0.885 -1.807 20.787 1.000 8.370 314 CYS A CA 1
ATOM 2505 C C . CYS A 1 314 ? -1.054 -2.004 19.267 1.000 7.850 314 CYS A C 1
ATOM 2506 O O . CYS A 1 314 ? -2.108 -2.520 18.834 1.000 8.450 314 CYS A O 1
ATOM 2509 N N . VAL A 1 315 ? -0.061 -1.603 18.489 1.000 7.300 315 VAL A N 1
ATOM 2510 C CA . VAL A 1 315 ? -0.028 -1.785 17.062 1.000 8.160 315 VAL A CA 1
ATOM 2511 C C . VAL A 1 315 ? 1.080 -2.797 16.830 1.000 6.340 315 VAL A C 1
ATOM 2512 O O . VAL A 1 315 ? 2.264 -2.432 16.730 1.000 8.720 315 VAL A O 1
ATOM 2516 N N . ASP A 1 316 ? 0.788 -4.062 16.772 1.000 6.270 316 ASP A N 1
ATOM 2517 C CA . ASP A 1 316 ? 1.826 -5.110 16.749 1.000 7.060 316 ASP A CA 1
ATOM 2518 C C . ASP A 1 316 ? 2.290 -5.307 15.322 1.000 7.520 316 ASP A C 1
ATOM 2519 O O . ASP A 1 316 ? 1.488 -5.470 14.393 1.000 7.350 316 ASP A O 1
ATOM 2524 N N A ARG A 1 317 ? 3.607 -5.393 15.178 0.500 7.820 317 ARG A N 1
ATOM 2525 N N B ARG A 1 317 ? 3.607 -5.393 15.179 0.500 8.040 317 ARG A N 1
ATOM 2526 C CA A ARG A 1 317 ? 4.221 -5.704 13.868 0.500 7.930 317 ARG A CA 1
ATOM 2527 C CA B ARG A 1 317 ? 4.222 -5.701 13.869 0.500 8.390 317 ARG A CA 1
ATOM 2528 C C A ARG A 1 317 ? 5.268 -6.795 14.056 0.500 7.650 317 ARG A C 1
ATOM 2529 C C B ARG A 1 317 ? 5.266 -6.796 14.057 0.500 7.870 317 ARG A C 1
ATOM 2530 O O A ARG A 1 317 ? 5.733 -7.011 15.186 0.500 8.220 317 ARG A O 1
ATOM 2531 O O B ARG A 1 317 ? 5.733 -7.011 15.186 0.500 8.330 317 ARG A O 1
ATOM 2546 N N . PHE A 1 318 ? 5.452 -7.579 13.020 1.000 8.510 318 PHE A N 1
ATOM 2547 C CA . PHE A 1 318 ? 6.542 -8.539 12.971 1.000 8.460 318 PHE A CA 1
ATOM 2548 C C . PHE A 1 318 ? 7.812 -7.860 12.530 1.000 7.710 318 PHE A C 1
ATOM 2549 O O . PHE A 1 318 ? 7.814 -6.729 12.065 1.000 8.230 318 PHE A O 1
ATOM 2557 N N . HIS A 1 319 ? 8.935 -8.508 12.849 1.000 7.890 319 HIS A N 1
ATOM 2558 C CA . HIS A 1 319 ? 10.229 -7.987 12.451 1.000 8.450 319 HIS A CA 1
ATOM 2559 C C . HIS A 1 319 ? 11.143 -9.199 12.286 1.000 8.120 319 HIS A C 1
ATOM 2560 O O . HIS A 1 319 ? 10.823 -10.328 12.613 1.000 7.960 319 HIS A O 1
ATOM 2567 N N . PHE A 1 320 ? 12.292 -8.957 11.595 1.000 8.110 320 PHE A N 1
ATOM 2568 C CA . PHE A 1 320 ? 13.083 -10.038 11.044 1.000 8.900 320 PHE A CA 1
ATOM 2569 C C . PHE A 1 320 ? 13.432 -11.106 12.066 1.000 9.160 320 PHE A C 1
ATOM 2570 O O . PHE A 1 320 ? 13.746 -10.846 13.211 1.000 9.260 320 PHE A O 1
ATOM 2578 N N . ASP A 1 321 ? 13.435 -12.353 11.599 1.000 9.380 321 ASP A N 1
ATOM 2579 C CA . ASP A 1 321 ? 14.020 -13.470 12.346 1.000 11.260 321 ASP A CA 1
ATOM 2580 C C . ASP A 1 321 ? 13.345 -13.619 13.709 1.000 10.180 321 ASP A C 1
ATOM 2581 O O . ASP A 1 321 ? 14.010 -13.831 14.721 1.000 11.980 321 ASP A O 1
ATOM 2586 N N . GLY A 1 322 ? 12.016 -13.512 13.780 1.000 10.570 322 GLY A N 1
ATOM 2587 C CA . GLY A 1 322 ? 11.300 -13.709 15.026 1.000 10.570 322 GLY A CA 1
ATOM 2588 C C . GLY A 1 322 ? 11.549 -12.631 16.090 1.000 9.300 322 GLY A C 1
ATOM 2589 O O . GLY A 1 322 ? 11.163 -12.817 17.239 1.000 10.520 322 GLY A O 1
ATOM 2590 N N . ASP A 1 323 ? 12.020 -11.452 15.674 1.000 8.580 323 ASP A N 1
ATOM 2591 C CA . ASP A 1 323 ? 12.259 -10.331 16.566 1.000 9.350 323 ASP A CA 1
ATOM 2592 C C . ASP A 1 323 ? 10.942 -9.676 16.981 1.000 8.930 323 ASP A C 1
ATOM 2593 O O . ASP A 1 323 ? 10.267 -9.127 16.078 1.000 8.520 323 ASP A O 1
ATOM 2598 N N . ARG A 1 324 ? 10.558 -9.766 18.251 1.000 8.860 324 ARG A N 1
ATOM 2599 C CA . ARG A 1 324 ? 9.276 -9.274 18.727 1.000 9.200 324 ARG A CA 1
ATOM 2600 C C . ARG A 1 324 ? 9.353 -7.878 19.335 1.000 9.110 324 ARG A C 1
ATOM 2601 O O . ARG A 1 324 ? 8.405 -7.513 20.076 1.000 9.410 324 ARG A O 1
ATOM 2609 N N . GLN A 1 325 ? 10.382 -7.082 18.993 1.000 9.260 325 GLN A N 1
ATOM 2610 C CA . GLN A 1 325 ? 10.489 -5.763 19.587 1.000 9.750 325 GLN A CA 1
ATOM 2611 C C . GLN A 1 325 ? 9.324 -4.827 19.238 1.000 9.830 325 GLN A C 1
ATOM 2612 O O . GLN A 1 325 ? 9.121 -3.863 19.950 1.000 10.920 325 GLN A O 1
ATOM 2618 N N . PHE A 1 326 ? 8.540 -5.119 18.152 1.000 9.120 326 PHE A N 1
ATOM 2619 C CA . PHE A 1 326 ? 7.412 -4.284 17.777 1.000 9.330 326 PHE A CA 1
ATOM 2620 C C . PHE A 1 326 ? 6.115 -4.958 18.158 1.000 9.180 326 PHE A C 1
ATOM 2621 O O . PHE A 1 326 ? 5.045 -4.517 17.706 1.000 9.730 326 PHE A O 1
ATOM 2629 N N . ASN A 1 327 ? 6.162 -5.956 19.041 1.000 8.570 327 ASN A N 1
ATOM 2630 C CA . ASN A 1 327 ? 4.942 -6.579 19.549 1.000 7.600 327 ASN A CA 1
ATOM 2631 C C . ASN A 1 327 ? 5.116 -6.602 21.071 1.000 8.440 327 ASN A C 1
ATOM 2632 O O . ASN A 1 327 ? 5.789 -7.495 21.619 1.000 8.760 327 ASN A O 1
ATOM 2637 N N . HIS A 1 328 ? 4.683 -5.523 21.724 1.000 8.410 328 HIS A N 1
ATOM 2638 C CA . HIS A 1 328 ? 5.168 -5.249 23.066 1.000 9.230 328 HIS A CA 1
ATOM 2639 C C . HIS A 1 328 ? 4.680 -6.247 24.111 1.000 10.050 328 HIS A C 1
ATOM 2640 O O . HIS A 1 328 ? 5.388 -6.429 25.128 1.000 11.140 328 HIS A O 1
ATOM 2647 N N . ASN A 1 329 ? 3.500 -6.845 23.962 1.000 8.290 329 ASN A N 1
ATOM 2648 C CA . ASN A 1 329 ? 2.988 -7.808 24.927 1.000 8.400 329 ASN A CA 1
ATOM 2649 C C . ASN A 1 329 ? 2.920 -9.216 24.330 1.000 7.450 329 ASN A C 1
ATOM 2650 O O . ASN A 1 329 ? 2.408 -10.127 24.914 1.000 7.930 329 ASN A O 1
ATOM 2655 N N . LEU A 1 330 ? 3.597 -9.413 23.176 1.000 6.770 330 LEU A N 1
ATOM 2656 C CA . LEU A 1 330 ? 3.584 -10.683 22.457 1.000 7.640 330 LEU A CA 1
ATOM 2657 C C . LEU A 1 330 ? 2.149 -11.160 22.338 1.000 7.760 330 LEU A C 1
ATOM 2658 O O . LEU A 1 330 ? 1.818 -12.293 22.656 1.000 8.080 330 LEU A O 1
ATOM 2663 N N . VAL A 1 331 ? 1.345 -10.299 21.688 1.000 6.950 331 VAL A N 1
ATOM 2664 C CA . VAL A 1 331 ? -0.066 -10.565 21.480 1.000 6.600 331 VAL A CA 1
ATOM 2665 C C . VAL A 1 331 ? -0.256 -11.211 20.114 1.000 6.440 331 VAL A C 1
ATOM 2666 O O . VAL A 1 331 ? 0.347 -10.812 19.134 1.000 7.090 331 VAL A O 1
ATOM 2670 N N . VAL A 1 332 ? -1.098 -12.225 20.117 1.000 6.710 332 VAL A N 1
ATOM 2671 C CA . VAL A 1 332 ? -1.561 -12.892 18.901 1.000 6.470 332 VAL A CA 1
ATOM 2672 C C . VAL A 1 332 ? -2.983 -12.441 18.598 1.000 6.690 332 VAL A C 1
ATOM 2673 O O . VAL A 1 332 ? -3.787 -12.289 19.513 1.000 7.140 332 VAL A O 1
ATOM 2677 N N . SER A 1 333 ? -3.215 -12.182 17.308 1.000 6.090 333 SER A N 1
ATOM 2678 C CA . SER A 1 333 ? -4.463 -11.531 16.855 1.000 6.120 333 SER A CA 1
ATOM 2679 C C . SER A 1 333 ? -5.371 -12.410 16.002 1.000 5.870 333 SER A C 1
ATOM 2680 O O . SER A 1 333 ? -5.191 -12.461 14.779 1.000 6.160 333 SER A O 1
ATOM 2683 N N . PRO A 1 334 ? -6.407 -12.990 16.601 1.000 6.030 334 PRO A N 1
ATOM 2684 C CA . PRO A 1 334 ? -7.313 -13.819 15.803 1.000 6.820 334 PRO A CA 1
ATOM 2685 C C . PRO A 1 334 ? -8.126 -13.045 14.758 1.000 6.150 334 PRO A C 1
ATOM 2686 O O . PRO A 1 334 ? -8.591 -13.649 13.784 1.000 6.690 334 PRO A O 1
ATOM 2690 N N . HIS A 1 335 ? -8.301 -11.729 14.909 1.000 6.000 335 HIS A N 1
ATOM 2691 C CA . HIS A 1 335 ? -9.011 -10.953 13.884 1.000 5.620 335 HIS A CA 1
ATOM 2692 C C . HIS A 1 335 ? -8.177 -10.860 12.612 1.000 5.090 335 HIS A C 1
ATOM 2693 O O . HIS A 1 335 ? -8.726 -10.654 11.527 1.000 5.800 335 HIS A O 1
ATOM 2700 N N . ILE A 1 336 ? -6.827 -10.906 12.758 1.000 4.990 336 ILE A N 1
ATOM 2701 C CA . ILE A 1 336 ? -5.942 -10.899 11.630 1.000 5.510 336 ILE A CA 1
ATOM 2702 C C . ILE A 1 336 ? -5.949 -12.309 11.029 1.000 5.660 336 ILE A C 1
ATOM 2703 O O . ILE A 1 336 ? -6.099 -12.449 9.804 1.000 6.270 336 ILE A O 1
ATOM 2708 N N . LEU A 1 337 ? -5.808 -13.379 11.812 1.000 5.570 337 LEU A N 1
ATOM 2709 C CA . LEU A 1 337 ? -5.847 -14.740 11.344 1.000 5.650 337 LEU A CA 1
ATOM 2710 C C . LEU A 1 337 ? -7.118 -15.015 10.585 1.000 5.960 337 LEU A C 1
ATOM 2711 O O . LEU A 1 337 ? -7.082 -15.576 9.484 1.000 7.090 337 LEU A O 1
ATOM 2716 N N . ALA A 1 338 ? -8.243 -14.593 11.148 1.000 6.070 338 ALA A N 1
ATOM 2717 C CA . ALA A 1 338 ? -9.529 -14.747 10.454 1.000 6.800 338 ALA A CA 1
ATOM 2718 C C . ALA A 1 338 ? -9.506 -14.022 9.115 1.000 5.690 338 ALA A C 1
ATOM 2719 O O . ALA A 1 338 ? -10.006 -14.472 8.099 1.000 6.580 338 ALA A O 1
ATOM 2721 N N . GLY A 1 339 ? -9.016 -12.782 9.119 1.000 6.130 339 GLY A N 1
ATOM 2722 C CA . GLY A 1 339 ? -8.905 -11.966 7.917 1.000 5.860 339 GLY A CA 1
ATOM 2723 C C . GLY A 1 339 ? -8.156 -12.658 6.768 1.000 5.920 339 GLY A C 1
ATOM 2724 O O . GLY A 1 339 ? -8.407 -12.398 5.623 1.000 6.040 339 GLY A O 1
ATOM 2725 N N . TYR A 1 340 ? -7.180 -13.500 7.126 1.000 6.580 340 TYR A N 1
ATOM 2726 C CA . TYR A 1 340 ? -6.418 -14.268 6.154 1.000 7.050 340 TYR A CA 1
ATOM 2727 C C . TYR A 1 340 ? -7.149 -15.479 5.590 1.000 7.590 340 TYR A C 1
ATOM 2728 O O . TYR A 1 340 ? -6.604 -16.055 4.644 1.000 8.230 340 TYR A O 1
ATOM 2737 N N . ILE A 1 341 ? -8.301 -15.878 6.110 1.000 7.260 341 ILE A N 1
ATOM 2738 C CA . ILE A 1 341 ? -8.879 -17.165 5.726 1.000 8.290 341 ILE A CA 1
ATOM 2739 C C . ILE A 1 341 ? -9.017 -17.310 4.202 1.000 8.490 341 ILE A C 1
ATOM 2740 O O . ILE A 1 341 ? -8.701 -18.392 3.695 1.000 8.950 341 ILE A O 1
ATOM 2745 N N . PRO A 1 342 ? -9.462 -16.283 3.460 1.000 8.720 342 PRO A N 1
ATOM 2746 C CA . PRO A 1 342 ? -9.586 -16.423 2.008 1.000 9.300 342 PRO A CA 1
ATOM 2747 C C . PRO A 1 342 ? -8.268 -16.424 1.239 1.000 9.930 342 PRO A C 1
ATOM 2748 O O . PRO A 1 342 ? -8.266 -16.664 0.036 1.000 12.480 342 PRO A O 1
ATOM 2752 N N . PHE A 1 343 ? -7.166 -16.162 1.911 1.000 10.400 343 PHE A N 1
ATOM 2753 C CA . PHE A 1 343 ? -5.860 -15.849 1.329 1.000 10.920 343 PHE A CA 1
ATOM 2754 C C . PHE A 1 343 ? -4.708 -16.719 1.834 1.000 13.010 343 PHE A C 1
ATOM 2755 O O . PHE A 1 343 ? -3.540 -16.458 1.479 1.000 14.000 343 PHE A O 1
ATOM 2763 N N . ASN A 1 344 ? -4.981 -17.704 2.633 1.000 9.740 344 ASN A N 1
ATOM 2764 C CA . ASN A 1 344 ? -3.935 -18.557 3.156 1.000 9.760 344 ASN A CA 1
ATOM 2765 C C . ASN A 1 344 ? -4.577 -19.890 3.469 1.000 10.090 344 ASN A C 1
ATOM 2766 O O . ASN A 1 344 ? -5.618 -19.917 4.103 1.000 11.060 344 ASN A O 1
ATOM 2771 N N . ASP A 1 345 ? -3.938 -20.965 3.039 1.000 10.390 345 ASP A N 1
ATOM 2772 C CA . ASP A 1 345 ? -4.571 -22.304 3.128 1.000 11.600 345 ASP A CA 1
ATOM 2773 C C . ASP A 1 345 ? -4.795 -22.793 4.557 1.000 10.990 345 ASP A C 1
ATOM 2774 O O . ASP A 1 345 ? -5.752 -23.544 4.771 1.000 15.760 345 ASP A O 1
ATOM 2779 N N . ARG A 1 346 ? -3.928 -22.411 5.493 1.000 9.790 346 ARG A N 1
ATOM 2780 C CA . ARG A 1 346 ? -4.075 -23.046 6.843 1.000 11.570 346 ARG A CA 1
ATOM 2781 C C . ARG A 1 346 ? -4.797 -22.156 7.872 1.000 8.690 346 ARG A C 1
ATOM 2782 O O . ARG A 1 346 ? -5.035 -22.607 8.948 1.000 9.130 346 ARG A O 1
ATOM 2790 N N . ALA A 1 347 ? -5.052 -20.888 7.523 1.000 8.850 347 ALA A N 1
ATOM 2791 C CA . ALA A 1 347 ? -5.626 -19.927 8.500 1.000 8.910 347 ALA A CA 1
ATOM 2792 C C . ALA A 1 347 ? -6.939 -20.435 9.107 1.000 8.910 347 ALA A C 1
ATOM 2793 O O . ALA A 1 347 ? -7.138 -20.235 10.274 1.000 8.560 347 ALA A O 1
ATOM 2795 N N . LYS A 1 348 ? -7.831 -21.025 8.301 1.000 9.020 348 LYS A N 1
ATOM 2796 C CA . LYS A 1 348 ? -9.102 -21.417 8.848 1.000 9.240 348 LYS A CA 1
ATOM 2797 C C . LYS A 1 348 ? -8.942 -22.477 9.934 1.000 8.990 348 LYS A C 1
ATOM 2798 O O . LYS A 1 348 ? -9.513 -22.386 11.011 1.000 9.180 348 LYS A O 1
ATOM 2804 N N . ALA A 1 349 ? -8.220 -23.557 9.596 1.000 9.990 349 ALA A N 1
ATOM 2805 C CA . ALA A 1 349 ? -7.965 -24.632 10.535 1.000 9.930 349 ALA A CA 1
ATOM 2806 C C . ALA A 1 349 ? -7.257 -24.080 11.782 1.000 9.380 349 ALA A C 1
ATOM 2807 O O . ALA A 1 349 ? -7.526 -24.461 12.902 1.000 9.610 349 ALA A O 1
ATOM 2809 N N . ASP A 1 350 ? -6.359 -23.127 11.593 1.000 8.580 350 ASP A N 1
ATOM 2810 C CA . ASP A 1 350 ? -5.636 -22.553 12.714 1.000 8.390 350 ASP A CA 1
ATOM 2811 C C . ASP A 1 350 ? -6.560 -21.711 13.595 1.000 8.520 350 ASP A C 1
ATOM 2812 O O . ASP A 1 350 ? -6.390 -21.678 14.799 1.000 8.120 350 ASP A O 1
ATOM 2817 N N . LEU A 1 351 ? -7.498 -21.011 12.983 1.000 9.160 351 LEU A N 1
ATOM 2818 C CA . LEU A 1 351 ? -8.469 -20.261 13.763 1.000 8.770 351 LEU A CA 1
ATOM 2819 C C . LEU A 1 351 ? -9.301 -21.199 14.635 1.000 8.880 351 LEU A C 1
ATOM 2820 O O . LEU A 1 351 ? -9.585 -20.928 15.792 1.000 8.990 351 LEU A O 1
ATOM 2825 N N . ILE A 1 352 ? -9.735 -22.333 14.046 1.000 9.250 352 ILE A N 1
ATOM 2826 C CA . ILE A 1 352 ? -10.452 -23.337 14.815 1.000 10.780 352 ILE A CA 1
ATOM 2827 C C . ILE A 1 352 ? -9.612 -23.898 15.977 1.000 10.140 352 ILE A C 1
ATOM 2828 O O . ILE A 1 352 ? -10.096 -23.990 17.108 1.000 9.830 352 ILE A O 1
ATOM 2833 N N . SER A 1 353 ? -8.338 -24.222 15.680 1.000 9.670 353 SER A N 1
ATOM 2834 C CA . SER A 1 353 ? -7.431 -24.735 16.699 1.000 10.860 353 SER A CA 1
ATOM 2835 C C . SER A 1 353 ? -7.314 -23.747 17.836 1.000 10.000 353 SER A C 1
ATOM 2836 O O . SER A 1 353 ? -7.166 -24.110 18.991 1.000 10.760 353 SER A O 1
ATOM 2839 N N . THR A 1 354 ? -7.212 -22.456 17.484 1.000 9.520 354 THR A N 1
ATOM 2840 C CA . THR A 1 354 ? -7.071 -21.383 18.435 1.000 8.560 354 THR A CA 1
ATOM 2841 C C . THR A 1 354 ? -8.300 -21.370 19.340 1.000 9.630 354 THR A C 1
ATOM 2842 O O . THR A 1 354 ? -8.226 -21.263 20.571 1.000 11.150 354 THR A O 1
ATOM 2846 N N . TYR A 1 355 ? -9.501 -21.479 18.774 1.000 9.720 355 TYR A N 1
ATOM 2847 C CA . TYR A 1 355 ? -10.709 -21.577 19.558 1.000 9.760 355 TYR A CA 1
ATOM 2848 C C . TYR A 1 355 ? -10.620 -22.762 20.535 1.000 10.970 355 TYR A C 1
ATOM 2849 O O . TYR A 1 355 ? -11.097 -22.640 21.662 1.000 12.110 355 TYR A O 1
ATOM 2858 N N . ARG A 1 356 ? -10.136 -23.928 20.079 1.000 11.470 356 ARG A N 1
ATOM 2859 C CA . ARG A 1 356 ? -10.145 -25.132 20.895 1.000 11.790 356 ARG A CA 1
ATOM 2860 C C . ARG A 1 356 ? -9.183 -25.007 22.059 1.000 13.490 356 ARG A C 1
ATOM 2861 O O . ARG A 1 356 ? -9.273 -25.821 23.006 1.000 16.520 356 ARG A O 1
ATOM 2869 N N . ASP A 1 357 ? -8.183 -24.139 21.986 1.000 12.670 357 ASP A N 1
ATOM 2870 C CA . ASP A 1 357 ? -7.104 -24.119 22.962 1.000 13.880 357 ASP A CA 1
ATOM 2871 C C . ASP A 1 357 ? -7.550 -23.413 24.238 1.000 15.140 357 ASP A C 1
ATOM 2872 O O . ASP A 1 357 ? -7.768 -22.197 24.234 1.000 15.150 357 ASP A O 1
ATOM 2877 N N . ASN A 1 358 ? -7.646 -24.137 25.353 1.000 15.970 358 ASN A N 1
ATOM 2878 C CA . ASN A 1 358 ? -8.194 -23.546 26.562 1.000 16.480 358 ASN A CA 1
ATOM 2879 C C . ASN A 1 358 ? -7.080 -22.941 27.400 1.000 18.140 358 ASN A C 1
ATOM 2880 O O . ASN A 1 358 ? -7.372 -22.355 28.442 1.000 22.700 358 ASN A O 1
ATOM 2885 N N . THR A 1 359 ? -5.824 -23.045 26.961 1.000 15.410 359 THR A N 1
ATOM 2886 C CA . THR A 1 359 ? -4.709 -22.473 27.702 1.000 15.880 359 THR A CA 1
ATOM 2887 C C . THR A 1 359 ? -4.510 -20.996 27.384 1.000 14.910 359 THR A C 1
ATOM 2888 O O . THR A 1 359 ? -3.604 -20.370 27.938 1.000 17.330 359 THR A O 1
ATOM 2892 N N . ILE A 1 360 ? -5.183 -20.510 26.321 1.000 13.480 360 ILE A N 1
ATOM 2893 C CA . ILE A 1 360 ? -5.074 -19.136 25.875 1.000 12.050 360 ILE A CA 1
ATOM 2894 C C . ILE A 1 360 ? -6.445 -18.479 25.990 1.000 12.820 360 ILE A C 1
ATOM 2895 O O . ILE A 1 360 ? -7.473 -19.107 25.725 1.000 14.210 360 ILE A O 1
ATOM 2900 N N . ASN A 1 361 ? -6.421 -17.179 26.251 1.000 12.030 361 ASN A N 1
ATOM 2901 C CA . ASN A 1 361 ? -7.676 -16.428 26.507 1.000 11.620 361 ASN A CA 1
ATOM 2902 C C . ASN A 1 361 ? -8.193 -15.774 25.215 1.000 9.640 361 ASN A C 1
ATOM 2903 O O . ASN A 1 361 ? -8.476 -14.583 25.219 1.000 10.160 361 ASN A O 1
ATOM 2908 N N . ALA A 1 362 ? -8.324 -16.538 24.149 1.000 10.310 362 ALA A N 1
ATOM 2909 C CA . ALA A 1 362 ? -8.754 -16.003 22.862 1.000 10.140 362 ALA A CA 1
ATOM 2910 C C . ALA A 1 362 ? -10.287 -15.964 22.797 1.000 9.770 362 ALA A C 1
ATOM 2911 O O . ALA A 1 362 ? -10.820 -15.089 22.113 1.000 9.710 362 ALA A O 1
ATOM 2913 N N . LYS A 1 363 ? -11.028 -16.849 23.472 1.000 9.950 363 LYS A N 1
ATOM 2914 C CA . LYS A 1 363 ? -12.474 -16.888 23.343 1.000 9.890 363 LYS A CA 1
ATOM 2915 C C . LYS A 1 363 ? -13.132 -15.841 24.219 1.000 11.830 363 LYS A C 1
ATOM 2916 O O . LYS A 1 363 ? -12.824 -15.716 25.420 1.000 12.070 363 LYS A O 1
ATOM 2922 N N . HIS A 1 364 ? -14.170 -15.250 23.629 1.000 10.900 364 HIS A N 1
ATOM 2923 C CA . HIS A 1 364 ? -14.969 -14.276 24.390 1.000 12.200 364 HIS A CA 1
ATOM 2924 C C . HIS A 1 364 ? -16.427 -14.504 24.040 1.000 14.670 364 HIS A C 1
ATOM 2925 O O . HIS A 1 364 ? -16.739 -14.974 22.951 1.000 15.800 364 HIS A O 1
ATOM 2932 N N . GLU A 1 365 ? -17.285 -14.333 25.029 1.000 16.280 365 GLU A N 1
ATOM 2933 C CA . GLU A 1 365 ? -18.722 -14.395 24.854 1.000 20.410 365 GLU A CA 1
ATOM 2934 C C . GLU A 1 365 ? -19.281 -12.977 24.889 1.000 22.040 365 GLU A C 1
ATOM 2935 O O . GLU A 1 365 ? -18.863 -12.115 25.676 1.000 26.130 365 GLU A O 1
ATOM 2941 N N . LEU A 1 366 ? -20.217 -12.716 23.987 1.000 18.510 366 LEU A N 1
ATOM 2942 C CA . LEU A 1 366 ? -20.901 -11.436 24.028 1.000 18.820 366 LEU A CA 1
ATOM 2943 C C . LEU A 1 366 ? -22.265 -11.692 24.672 1.000 19.130 366 LEU A C 1
ATOM 2944 O O . LEU A 1 366 ? -22.745 -12.825 24.630 1.000 20.480 366 LEU A O 1
ATOM 2949 N N . GLU A 1 367 ? -22.839 -10.604 25.194 1.000 22.700 367 GLU A N 1
ATOM 2950 C CA . GLU A 1 367 ? -24.235 -10.562 25.618 1.000 26.100 367 GLU A CA 1
ATOM 2951 C C . GLU A 1 367 ? -25.077 -11.283 24.576 1.000 24.240 367 GLU A C 1
ATOM 2952 O O . GLU A 1 367 ? -24.853 -11.093 23.390 1.000 23.090 367 GLU A O 1
ATOM 2958 N N . GLY A 1 368 ? -25.979 -12.170 25.010 1.000 22.090 368 GLY A N 1
ATOM 2959 C CA . GLY A 1 368 ? -26.773 -12.981 24.099 1.000 23.080 368 GLY A CA 1
ATOM 2960 C C . GLY A 1 368 ? -26.158 -14.341 23.784 1.000 22.830 368 GLY A C 1
ATOM 2961 O O . GLY A 1 368 ? -26.791 -15.119 23.074 1.000 25.150 368 GLY A O 1
ATOM 2962 N N . GLY A 1 369 ? -24.952 -14.604 24.298 1.000 22.540 369 GLY A N 1
ATOM 2963 C CA . GLY A 1 369 ? -24.284 -15.898 24.173 1.000 23.600 369 GLY A CA 1
ATOM 2964 C C . GLY A 1 369 ? -23.473 -16.051 22.886 1.000 20.500 369 GLY A C 1
ATOM 2965 O O . GLY A 1 369 ? -23.103 -17.143 22.482 1.000 21.190 369 GLY A O 1
ATOM 2966 N N . TYR A 1 370 ? -23.289 -14.944 22.170 1.000 19.130 370 TYR A N 1
ATOM 2967 C CA . TYR A 1 370 ? -22.592 -14.991 20.894 1.000 17.870 370 TYR A CA 1
ATOM 2968 C C . TYR A 1 370 ? -21.099 -15.145 21.156 1.000 16.250 370 TYR A C 1
ATOM 2969 O O . TYR A 1 370 ? -20.644 -14.642 22.186 1.000 22.330 370 TYR A O 1
ATOM 2978 N N . GLU A 1 371 ? -20.401 -15.826 20.252 1.000 15.230 371 GLU A N 1
ATOM 2979 C CA . GLU A 1 371 ? -18.956 -16.059 20.493 1.000 13.220 371 GLU A CA 1
ATOM 2980 C C . GLU A 1 371 ? -18.048 -15.422 19.448 1.000 10.730 371 GLU A C 1
ATOM 2981 O O . GLU A 1 371 ? -18.373 -15.438 18.268 1.000 11.810 371 GLU A O 1
ATOM 2987 N N . ILE A 1 372 ? -16.943 -14.911 19.946 1.000 9.300 372 ILE A N 1
ATOM 2988 C CA . ILE A 1 372 ? -15.893 -14.390 19.069 1.000 8.490 372 ILE A CA 1
ATOM 2989 C C . ILE A 1 372 ? -14.523 -14.806 19.581 1.000 8.640 372 ILE A C 1
ATOM 2990 O O . ILE A 1 372 ? -14.396 -15.320 20.698 1.000 9.020 372 ILE A O 1
ATOM 2995 N N . LEU A 1 373 ? -13.481 -14.570 18.782 1.000 8.070 373 LEU A N 1
ATOM 2996 C CA . LEU A 1 373 ? -12.112 -14.657 19.245 1.000 7.580 373 LEU A CA 1
ATOM 2997 C C . LEU A 1 373 ? -11.507 -13.259 19.265 1.000 6.970 373 LEU A C 1
ATOM 2998 O O . LEU A 1 373 ? -11.832 -12.429 18.387 1.000 8.060 373 LEU A O 1
ATOM 3003 N N . TRP A 1 374 ? -10.491 -13.103 20.098 1.000 7.120 374 TRP A N 1
ATOM 3004 C CA . TRP A 1 374 ? -9.822 -11.794 20.175 1.000 6.590 374 TRP A CA 1
ATOM 3005 C C . TRP A 1 374 ? -8.385 -11.940 20.686 1.000 6.230 374 TRP A C 1
ATOM 3006 O O . TRP A 1 374 ? -7.964 -13.070 21.036 1.000 7.040 374 TRP A O 1
ATOM 3017 N N . ARG A 1 375 ? -7.684 -10.838 20.672 1.000 6.930 375 ARG A N 1
ATOM 3018 C CA . ARG A 1 375 ? -6.259 -10.782 21.082 1.000 6.750 375 ARG A CA 1
ATOM 3019 C C . ARG A 1 375 ? -5.995 -11.331 22.486 1.000 7.230 375 ARG A C 1
ATOM 3020 O O . ARG A 1 375 ? -6.816 -11.153 23.386 1.000 8.040 375 ARG A O 1
ATOM 3028 N N . TYR A 1 376 ? -4.893 -12.056 22.562 1.000 7.590 376 TYR A N 1
ATOM 3029 C CA . TYR A 1 376 ? -4.462 -12.604 23.865 1.000 7.520 376 TYR A CA 1
ATOM 3030 C C . TYR A 1 376 ? -2.932 -12.448 23.880 1.000 7.260 376 TYR A C 1
ATOM 3031 O O . TYR A 1 376 ? -2.309 -12.399 22.814 1.000 7.410 376 TYR A O 1
ATOM 3040 N N . SER A 1 377 ? -2.313 -12.472 25.061 1.000 8.410 377 SER A N 1
ATOM 3041 C CA . SER A 1 377 ? -0.896 -12.183 25.258 1.000 8.980 377 SER A CA 1
ATOM 3042 C C . SER A 1 377 ? -0.084 -13.391 25.708 1.000 9.620 377 SER A C 1
ATOM 3043 O O . SER A 1 377 ? -0.475 -14.097 26.661 1.000 11.030 377 SER A O 1
ATOM 3046 N N . HIS A 1 378 ? 1.070 -13.560 25.075 1.000 9.290 378 HIS A N 1
ATOM 3047 C CA . HIS A 1 378 ? 2.006 -14.627 25.552 1.000 9.920 378 HIS A CA 1
ATOM 3048 C C . HIS A 1 378 ? 2.957 -14.052 26.620 1.000 10.500 378 HIS A C 1
ATOM 3049 O O . HIS A 1 378 ? 3.467 -14.848 27.424 1.000 12.180 378 HIS A O 1
ATOM 3056 N N . ASP A 1 379 ? 3.234 -12.762 26.643 1.000 10.340 379 ASP A N 1
ATOM 3057 C CA . ASP A 1 379 ? 3.982 -12.243 27.777 1.000 10.640 379 ASP A CA 1
ATOM 3058 C C . ASP A 1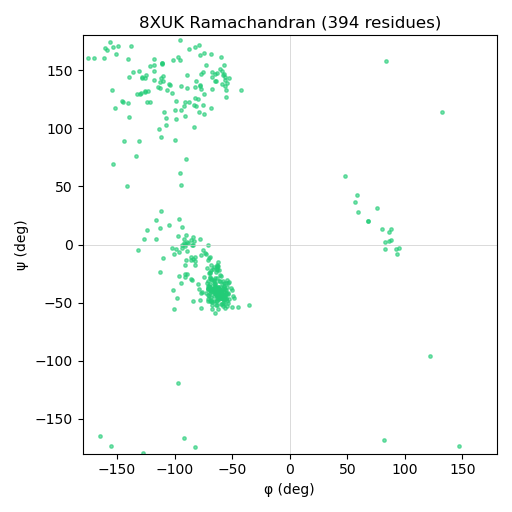 379 ? 3.148 -12.326 29.051 1.000 10.680 379 ASP A C 1
ATOM 3059 O O . ASP A 1 379 ? 3.743 -12.499 30.148 1.000 13.680 379 ASP A O 1
ATOM 3064 N N . GLN A 1 380 ? 1.812 -12.225 28.974 1.000 10.700 380 GLN A N 1
ATOM 3065 C CA . GLN A 1 380 ? 0.933 -12.186 30.119 1.000 11.760 380 GLN A CA 1
ATOM 3066 C C . GLN A 1 380 ? -0.191 -13.121 29.881 1.000 11.400 380 GLN A C 1
ATOM 3067 O O . GLN A 1 380 ? -1.315 -12.680 29.551 1.000 11.620 380 GLN A O 1
ATOM 3073 N N . PRO A 1 381 ? -0.017 -14.427 30.000 1.000 11.150 381 PRO A N 1
ATOM 3074 C CA . PRO A 1 381 ? -1.062 -15.335 29.619 1.000 11.740 381 PRO A CA 1
ATOM 3075 C C . PRO A 1 381 ? -2.333 -15.214 30.440 1.000 13.550 381 PRO A C 1
ATOM 3076 O O . PRO A 1 381 ? -3.315 -15.735 29.981 1.000 15.220 381 PRO A O 1
ATOM 3080 N N . GLU A 1 382 ? -2.290 -14.669 31.649 1.000 12.710 382 GLU A N 1
ATOM 3081 C CA . GLU A 1 382 ? -3.512 -14.563 32.434 1.000 13.190 382 GLU A CA 1
ATOM 3082 C C . GLU A 1 382 ? -4.315 -13.335 32.027 1.000 14.800 382 GLU A C 1
ATOM 3083 O O . GLU A 1 382 ? -5.473 -13.213 32.438 1.000 15.860 382 GLU A O 1
ATOM 3089 N N . TRP A 1 383 ? -3.743 -12.423 31.220 1.000 13.220 383 TRP A N 1
ATOM 3090 C CA . TRP A 1 383 ? -4.542 -11.286 30.778 1.000 13.570 383 TRP A CA 1
ATOM 3091 C C . TRP A 1 383 ? -5.708 -11.723 29.901 1.000 12.160 383 TRP A C 1
ATOM 3092 O O . TRP A 1 383 ? -5.636 -12.658 29.127 1.000 11.910 383 TRP A O 1
ATOM 3103 N N . LYS A 1 384 ? -6.854 -11.074 30.102 1.000 13.810 384 LYS A N 1
ATOM 3104 C CA . LYS A 1 384 ? -7.979 -11.253 29.197 1.000 13.490 384 LYS A CA 1
ATOM 3105 C C . LYS A 1 384 ? -8.519 -9.882 28.855 1.000 11.910 384 LYS A C 1
ATOM 3106 O O . LYS A 1 384 ? -8.704 -9.049 29.718 1.000 13.980 384 LYS A O 1
ATOM 3112 N N . ALA A 1 385 ? -8.680 -9.614 27.574 1.000 11.320 385 ALA A N 1
ATOM 3113 C CA . ALA A 1 385 ? -9.214 -8.327 27.158 1.000 11.640 385 ALA A CA 1
ATOM 3114 C C . ALA A 1 385 ? -10.585 -8.065 27.791 1.000 9.900 385 ALA A C 1
ATOM 3115 O O . ALA A 1 385 ? -11.415 -8.967 27.931 1.000 13.660 385 ALA A O 1
ATOM 3117 N N . GLU A 1 386 ? -10.739 -6.763 28.019 1.000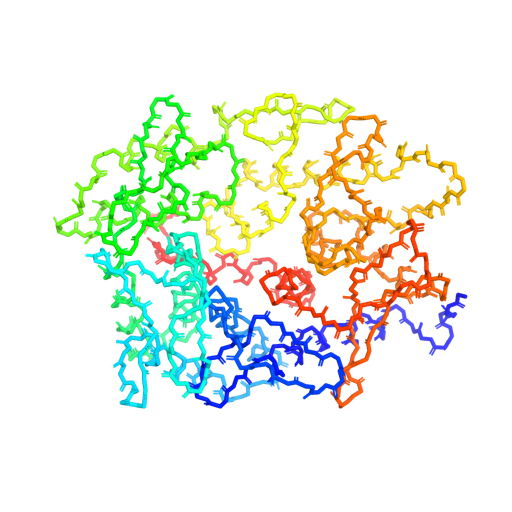 12.500 386 GLU A N 1
ATOM 3118 C CA . GLU A 1 386 ? -11.947 -6.220 28.631 1.000 16.050 386 GLU A CA 1
ATOM 3119 C C . GLU A 1 386 ? -12.749 -5.428 27.589 1.000 13.290 386 GLU A C 1
ATOM 3120 O O . GLU A 1 386 ? -13.950 -5.162 27.803 1.000 15.270 386 GLU A O 1
ATOM 3126 N N . PHE A 1 387 ? -12.155 -5.145 26.407 1.000 12.610 387 PHE A N 1
ATOM 3127 C CA . PHE A 1 387 ? -12.908 -4.450 25.358 1.000 11.230 387 PHE A CA 1
ATOM 3128 C C . PHE A 1 387 ? -12.166 -4.716 24.047 1.000 9.010 387 PHE A C 1
ATOM 3129 O O . PHE A 1 387 ? -10.973 -5.146 24.019 1.000 8.730 387 PHE A O 1
ATOM 3137 N N . ILE A 1 388 ? -12.823 -4.364 22.960 1.000 6.960 388 ILE A N 1
ATOM 3138 C CA . ILE A 1 388 ? -12.455 -4.698 21.583 1.000 6.460 388 ILE A CA 1
ATOM 3139 C C . ILE A 1 388 ? -12.715 -3.490 20.700 1.000 6.210 388 ILE A C 1
ATOM 3140 O O . ILE A 1 388 ? -13.861 -3.114 20.561 1.000 6.170 388 ILE A O 1
ATOM 3145 N N . GLU A 1 389 ? -11.659 -3.048 20.061 1.000 5.840 389 GLU A N 1
ATOM 3146 C CA . GLU A 1 389 ? -11.809 -1.905 19.173 1.000 6.240 389 GLU A CA 1
ATOM 3147 C C . GLU A 1 389 ? -12.335 -2.300 17.810 1.000 6.480 389 GLU A C 1
ATOM 3148 O O . GLU A 1 389 ? -11.889 -3.257 17.217 1.000 6.250 389 GLU A O 1
ATOM 3154 N N . GLY A 1 390 ? -13.433 -1.641 17.409 1.000 6.090 390 GLY A N 1
ATOM 3155 C CA . GLY A 1 390 ? -14.130 -2.042 16.198 1.000 5.740 390 GLY A CA 1
ATOM 3156 C C . GLY A 1 390 ? -13.258 -1.961 14.945 1.000 5.440 390 GLY A C 1
ATOM 3157 O O . GLY A 1 390 ? -13.404 -2.773 14.049 1.000 5.380 390 GLY A O 1
ATOM 3158 N N . VAL A 1 391 ? -12.409 -0.927 14.831 1.000 5.530 391 VAL A N 1
ATOM 3159 C CA . VAL A 1 391 ? -11.754 -0.776 13.542 1.000 5.820 391 VAL A CA 1
ATOM 3160 C C . VAL A 1 391 ? -10.899 -2.014 13.290 1.000 5.350 391 VAL A C 1
ATOM 3161 O O . VAL A 1 391 ? -10.760 -2.407 12.150 1.000 5.810 391 VAL A O 1
ATOM 3165 N N . ASP A 1 392 ? -10.231 -2.439 14.357 1.000 5.010 392 ASP A N 1
ATOM 3166 C CA . ASP A 1 392 ? -9.411 -3.640 14.281 1.000 5.330 392 ASP A CA 1
ATOM 3167 C C . ASP A 1 392 ? -10.255 -4.900 14.113 1.000 5.510 392 ASP A C 1
ATOM 3168 O O . ASP A 1 392 ? -9.961 -5.746 13.229 1.000 5.290 392 ASP A O 1
ATOM 3173 N N . PHE A 1 393 ? -11.290 -5.048 14.908 1.000 5.390 393 PHE A N 1
ATOM 3174 C CA . PHE A 1 393 ? -12.073 -6.277 14.889 1.000 5.160 393 PHE A CA 1
ATOM 3175 C C . PHE A 1 393 ? -12.785 -6.534 13.546 1.000 5.130 393 PHE A C 1
ATOM 3176 O O . PHE A 1 393 ? -13.058 -7.694 13.260 1.000 5.230 393 PHE A O 1
ATOM 3184 N N . SER A 1 394 ? -13.004 -5.461 12.798 1.000 5.300 394 SER A N 1
ATOM 3185 C CA . SER A 1 394 ? -13.606 -5.529 11.479 1.000 5.790 394 SER A CA 1
ATOM 3186 C C . SER A 1 394 ? -13.199 -6.782 10.713 1.000 5.340 394 SER A C 1
ATOM 3187 O O . SER A 1 394 ? -14.031 -7.416 10.083 1.000 6.250 394 SER A O 1
ATOM 3190 N N . THR A 1 395 ? -11.902 -7.030 10.610 1.000 4.990 395 THR A N 1
ATOM 3191 C CA . THR A 1 395 ? -11.467 -8.084 9.720 1.000 4.880 395 THR A CA 1
ATOM 3192 C C . THR A 1 395 ? -11.783 -9.500 10.125 1.000 4.890 395 THR A C 1
ATOM 3193 O O . THR A 1 395 ? -11.650 -10.437 9.329 1.000 5.960 395 THR A O 1
ATOM 3197 N N . PHE A 1 396 ? -12.224 -9.662 11.369 1.000 4.690 396 PHE A N 1
ATOM 3198 C CA . PHE A 1 396 ? -12.707 -10.961 11.801 1.000 5.780 396 PHE A CA 1
ATOM 3199 C C . PHE A 1 396 ? -13.968 -11.336 11.030 1.000 5.730 396 PHE A C 1
ATOM 3200 O O . PHE A 1 396 ? -14.017 -12.417 10.438 1.000 6.330 396 PHE A O 1
ATOM 3208 N N . LEU A 1 397 ? -15.024 -10.525 11.113 1.000 6.170 397 LEU A N 1
ATOM 3209 C CA . LEU A 1 397 ? -16.192 -10.793 10.321 1.000 6.410 397 LEU A CA 1
ATOM 3210 C C . LEU A 1 397 ? -15.870 -10.856 8.842 1.000 6.430 397 LEU A C 1
ATOM 3211 O O . LEU A 1 397 ? -16.405 -11.676 8.106 1.000 6.470 397 LEU A O 1
ATOM 3216 N N . PHE A 1 398 ? -15.002 -9.949 8.363 1.000 5.730 398 PHE A N 1
ATOM 3217 C CA . PHE A 1 398 ? -14.814 -9.921 6.932 1.000 5.640 398 PHE A CA 1
ATOM 3218 C C . PHE A 1 398 ? -14.162 -11.191 6.414 1.000 5.860 398 PHE A C 1
ATOM 3219 O O . PHE A 1 398 ? -14.567 -11.719 5.398 1.000 6.100 398 PHE A O 1
ATOM 3227 N N . GLY A 1 399 ? -13.183 -11.686 7.137 1.000 5.830 399 GLY A N 1
ATOM 3228 C CA . GLY A 1 399 ? -12.562 -12.915 6.720 1.000 5.440 399 GLY A CA 1
ATOM 3229 C C . GLY A 1 399 ? -13.469 -14.142 6.742 1.000 5.990 399 GLY A C 1
ATOM 3230 O O . GLY A 1 399 ? -13.431 -15.000 5.852 1.000 6.790 399 GLY A O 1
ATOM 3231 N N . LEU A 1 400 ? -14.255 -14.244 7.790 1.000 6.020 400 LEU A N 1
ATOM 3232 C CA . LEU A 1 400 ? -15.273 -15.318 7.848 1.000 6.210 400 LEU A CA 1
ATOM 3233 C C . LEU A 1 400 ? -16.315 -15.166 6.755 1.000 5.960 400 LEU A C 1
ATOM 3234 O O . LEU A 1 400 ? -16.655 -16.160 6.100 1.000 7.480 400 LEU A O 1
ATOM 3239 N N . ALA A 1 401 ? -16.762 -13.944 6.529 1.000 5.680 401 ALA A N 1
ATOM 3240 C CA . ALA A 1 401 ? -17.764 -13.724 5.501 1.000 6.210 401 ALA A CA 1
ATOM 3241 C C . ALA A 1 401 ? -17.204 -14.062 4.122 1.000 6.420 401 ALA A C 1
ATOM 3242 O O . ALA A 1 401 ? -17.969 -14.555 3.279 1.000 7.140 401 ALA A O 1
ATOM 3244 N N . ALA A 1 402 ? -15.892 -13.844 3.886 1.000 6.130 402 ALA A N 1
ATOM 3245 C CA . ALA A 1 402 ? -15.283 -14.063 2.623 1.000 6.460 402 ALA A CA 1
ATOM 3246 C C . ALA A 1 402 ? -14.899 -15.530 2.417 1.000 6.990 402 ALA A C 1
ATOM 3247 O O . ALA A 1 402 ? -14.315 -15.823 1.391 1.000 7.570 402 ALA A O 1
ATOM 3249 N N . MET A 1 403 ? -15.192 -16.440 3.314 1.000 6.850 403 MET A N 1
ATOM 3250 C CA . MET A 1 403 ? -15.056 -17.852 3.057 1.000 7.640 403 MET A CA 1
ATOM 3251 C C . MET A 1 403 ? -15.884 -18.189 1.811 1.000 8.330 403 MET A C 1
ATOM 3252 O O . MET A 1 403 ? -16.927 -17.651 1.609 1.000 7.710 403 MET A O 1
ATOM 3257 N N . PRO A 1 404 ? -15.376 -19.104 0.924 1.000 9.980 404 PRO A N 1
ATOM 3258 C CA . PRO A 1 404 ? -16.020 -19.427 -0.399 1.000 12.200 404 PRO A CA 1
ATOM 3259 C C . PRO A 1 404 ? -17.454 -19.920 -0.229 1.000 10.870 404 PRO A C 1
ATOM 3260 O O . PRO A 1 404 ? -18.314 -19.479 -0.987 1.000 11.540 404 PRO A O 1
ATOM 3264 N N . GLU A 1 405 ? -17.718 -20.586 0.878 1.000 9.200 405 GLU A N 1
ATOM 3265 C CA . GLU A 1 405 ? -19.067 -21.125 1.057 1.000 10.540 405 GLU A CA 1
ATOM 3266 C C . GLU A 1 405 ? -19.942 -20.162 1.835 1.000 9.680 405 GLU A C 1
ATOM 3267 O O . GLU A 1 405 ? -21.140 -20.435 2.036 1.000 10.520 405 GLU A O 1
ATOM 3273 N N . HIS A 1 406 ? -19.415 -19.001 2.245 1.000 8.110 406 HIS A N 1
ATOM 3274 C CA . HIS A 1 406 ? -20.181 -17.986 2.932 1.000 8.830 406 HIS A CA 1
ATOM 3275 C C . HIS A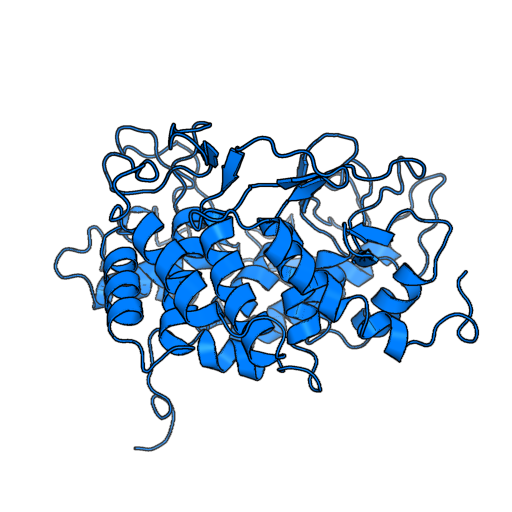 1 406 ? -20.544 -17.037 1.820 1.000 8.850 406 HIS A C 1
ATOM 3276 O O . HIS A 1 406 ? -21.380 -17.376 0.994 1.000 10.240 406 HIS A O 1
ATOM 3283 N N . LEU A 1 407 ? -20.116 -15.776 1.894 1.000 8.280 407 LEU A N 1
ATOM 3284 C CA . LEU A 1 407 ? -20.385 -14.787 0.876 1.000 8.550 407 LEU A CA 1
ATOM 3285 C C . LEU A 1 407 ? -19.278 -14.782 -0.159 1.000 8.270 407 LEU A C 1
ATOM 3286 O O . LEU A 1 407 ? -19.504 -14.379 -1.313 1.000 9.460 407 LEU A O 1
ATOM 3291 N N . GLY A 1 408 ? -18.056 -15.206 0.216 1.000 8.710 408 GLY A N 1
ATOM 3292 C CA . GLY A 1 408 ? -16.962 -15.228 -0.729 1.000 8.370 408 GLY A CA 1
ATOM 3293 C C . GLY A 1 408 ? -16.291 -13.872 -0.843 1.000 8.140 408 GLY A C 1
ATOM 3294 O O . GLY A 1 408 ? -16.855 -12.820 -0.615 1.000 8.070 408 GLY A O 1
ATOM 3295 N N . MET A 1 409 ? -15.054 -13.912 -1.299 1.000 9.170 409 MET A N 1
ATOM 3296 C CA . MET A 1 409 ? -14.377 -12.668 -1.612 1.000 10.800 409 MET A CA 1
ATOM 3297 C C . MET A 1 409 ? -15.041 -11.959 -2.771 1.000 10.890 409 MET A C 1
ATOM 3298 O O . MET A 1 409 ? -14.949 -10.717 -2.783 1.000 11.440 409 MET A O 1
ATOM 3303 N N . ASP A 1 410 ? -15.846 -12.665 -3.595 1.000 12.060 410 ASP A N 1
ATOM 3304 C CA . ASP A 1 410 ? -16.518 -11.978 -4.666 1.000 13.930 410 ASP A CA 1
ATOM 3305 C C . ASP A 1 410 ? -17.584 -11.047 -4.102 1.000 10.640 410 ASP A C 1
ATOM 3306 O O . ASP A 1 410 ? -17.932 -10.070 -4.790 1.000 11.800 410 ASP A O 1
ATOM 3311 N N . PHE A 1 411 ? -18.113 -11.302 -2.915 1.000 9.590 411 PHE A N 1
ATOM 3312 C CA . PHE A 1 411 ? -19.043 -10.348 -2.296 1.000 9.080 411 PHE A CA 1
ATOM 3313 C C . PHE A 1 411 ? -18.365 -8.984 -2.153 1.000 7.350 411 PHE A C 1
ATOM 3314 O O . PHE A 1 411 ? -18.830 -7.922 -2.544 1.000 8.410 411 PHE A O 1
ATOM 3322 N N . PHE A 1 412 ? -17.166 -9.006 -1.526 1.000 7.550 412 PHE A N 1
ATOM 3323 C CA . PHE A 1 412 ? -16.467 -7.765 -1.299 1.000 6.750 412 PHE A CA 1
ATOM 3324 C C . PHE A 1 412 ? -15.995 -7.177 -2.626 1.000 7.520 412 PHE A C 1
ATOM 3325 O O . PHE A 1 412 ? -16.102 -5.960 -2.806 1.000 7.700 412 PHE A O 1
ATOM 3333 N N . ASN A 1 413 ? -15.502 -7.993 -3.555 1.000 8.630 413 ASN A N 1
ATOM 3334 C CA . ASN A 1 413 ? -14.965 -7.473 -4.792 1.000 9.340 413 ASN A CA 1
ATOM 3335 C C . ASN A 1 413 ? -16.126 -6.905 -5.642 1.000 9.450 413 ASN A C 1
ATOM 3336 O O . ASN A 1 413 ? -15.895 -5.939 -6.368 1.000 12.000 413 ASN A O 1
ATOM 3341 N N . LYS A 1 414 ? -17.366 -7.336 -5.446 1.000 9.700 414 LYS A N 1
ATOM 3342 C CA . LYS A 1 414 ? -18.529 -6.787 -6.107 1.000 11.230 414 LYS A CA 1
ATOM 3343 C C . LYS A 1 414 ? -18.945 -5.470 -5.486 1.000 9.150 414 LYS A C 1
ATOM 3344 O O . LYS A 1 414 ? -19.023 -4.416 -6.124 1.000 10.480 414 LYS A O 1
ATOM 3350 N N . TYR A 1 415 ? -19.160 -5.482 -4.177 1.000 9.210 415 TYR A N 1
ATOM 3351 C CA . TYR A 1 415 ? -19.744 -4.321 -3.522 1.000 9.380 415 TYR A CA 1
ATOM 3352 C C . TYR A 1 415 ? -18.726 -3.228 -3.208 1.000 7.650 415 TYR A C 1
ATOM 3353 O O . TYR A 1 415 ? -19.083 -2.074 -3.034 1.000 8.490 415 TYR A O 1
ATOM 3362 N N . ASN A 1 416 ? -17.427 -3.525 -3.274 1.000 7.510 416 ASN A N 1
ATOM 3363 C CA . ASN A 1 416 ? -16.381 -2.519 -3.074 1.000 7.650 416 ASN A CA 1
ATOM 3364 C C . ASN A 1 416 ? -16.021 -1.873 -4.410 1.000 8.680 416 ASN A C 1
ATOM 3365 O O . ASN A 1 416 ? -15.144 -1.002 -4.474 1.000 8.660 416 ASN A O 1
ATOM 3370 N N . ASN A 1 417 ? -16.788 -2.179 -5.465 1.000 8.990 417 ASN A N 1
ATOM 3371 C CA . ASN A 1 417 ? -16.499 -1.613 -6.779 1.000 9.620 417 ASN A CA 1
ATOM 3372 C C . ASN A 1 417 ? -17.247 -0.302 -6.956 1.000 10.020 417 ASN A C 1
ATOM 3373 O O . ASN A 1 417 ? -18.324 -0.292 -7.580 1.000 11.500 417 ASN A O 1
ATOM 3378 N N . TYR A 1 418 ? -16.786 0.760 -6.283 1.000 10.000 418 TYR A N 1
ATOM 3379 C CA . TYR A 1 418 ? -17.552 1.994 -6.191 1.000 10.800 418 TYR A CA 1
ATOM 3380 C C . TYR A 1 418 ? -17.509 2.748 -7.519 1.000 11.970 418 TYR A C 1
ATOM 3381 O O . TYR A 1 418 ? -18.384 3.572 -7.776 1.000 13.140 418 TYR A O 1
ATOM 3390 N N . PHE A 1 419 ? -16.465 2.583 -8.301 1.000 12.140 419 PHE A N 1
ATOM 3391 C CA . PHE A 1 419 ? -16.135 3.575 -9.322 1.000 13.290 419 PHE A CA 1
ATOM 3392 C C . PHE A 1 419 ? -16.236 3.015 -10.769 1.000 15.400 419 PHE A C 1
ATOM 3393 O O . PHE A 1 419 ? -15.818 3.712 -11.707 1.000 18.340 419 PHE A O 1
ATOM 3401 N N . GLU A 1 420 ? -16.688 1.764 -10.972 1.000 14.940 420 GLU A N 1
ATOM 3402 C CA . GLU A 1 420 ? -16.837 1.130 -12.293 1.000 16.600 420 GLU A CA 1
ATOM 3403 C C . GLU A 1 420 ? -18.171 0.386 -12.393 1.000 19.090 420 GLU A C 1
ATOM 3404 O O . GLU A 1 420 ? -18.637 -0.190 -11.404 1.000 21.210 420 GLU A O 1
ATOM 3410 N N . LEU A 1 421 ? -18.763 0.325 -13.620 1.000 20.930 421 LEU A N 1
ATOM 3411 C CA . LEU A 1 421 ? -19.855 -0.592 -13.967 1.000 23.180 421 LEU A CA 1
ATOM 3412 C C . LEU A 1 421 ? -19.331 -1.996 -14.243 1.000 21.230 421 LEU A C 1
ATOM 3413 O O . LEU A 1 421 ? -18.140 -2.186 -14.438 1.000 19.730 421 LEU A O 1
ATOM 3418 N N . GLU A 1 422 ? -20.249 -2.960 -14.407 1.000 26.340 422 GLU A N 1
ATOM 3419 C CA . GLU A 1 422 ? -19.851 -4.362 -14.353 1.000 28.770 422 GLU A CA 1
ATOM 3420 C C . GLU A 1 422 ? -18.970 -4.759 -15.550 1.000 25.360 422 GLU A C 1
ATOM 3421 O O . GLU A 1 422 ? -18.008 -5.522 -15.379 1.000 27.770 422 GLU A O 1
ATOM 3427 N N . HIS A 1 423 ? -19.294 -4.262 -16.753 1.000 20.230 423 HIS A N 1
ATOM 3428 C CA . HIS A 1 423 ? -18.557 -4.653 -17.966 1.000 18.790 423 HIS A CA 1
ATOM 3429 C C . HIS A 1 423 ? -17.407 -3.680 -18.287 1.000 16.580 423 HIS A C 1
ATOM 3430 O O . HIS A 1 423 ? -16.849 -3.695 -19.388 1.000 15.230 423 HIS A O 1
ATOM 3437 N N . HIS A 1 424 ? -17.012 -2.831 -17.329 1.000 14.970 424 HIS A N 1
ATOM 3438 C CA . HIS A 1 424 ? -16.003 -1.793 -17.524 1.000 13.850 424 HIS A CA 1
ATOM 3439 C C . HIS A 1 424 ? -14.807 -2.372 -18.279 1.000 14.850 424 HIS A C 1
ATOM 3440 O O . HIS A 1 424 ? -14.357 -1.760 -19.253 1.000 15.310 424 HIS A O 1
ATOM 3447 N N . HIS A 1 425 ? -14.233 -3.476 -17.766 1.000 14.610 425 HIS A N 1
ATOM 3448 C CA . HIS A 1 425 ? -13.004 -4.079 -18.272 1.000 16.510 425 HIS A CA 1
ATOM 3449 C C . HIS A 1 425 ? -13.273 -5.239 -19.228 1.000 15.380 425 HIS A C 1
ATOM 3450 O O . HIS A 1 425 ? -12.330 -5.975 -19.581 1.000 18.400 425 HIS A O 1
ATOM 3457 N N . HIS A 1 426 ? -14.530 -5.459 -19.599 1.000 14.750 426 HIS A N 1
ATOM 3458 C CA . HIS A 1 426 ? -14.854 -6.531 -20.525 1.000 14.890 426 HIS A CA 1
ATOM 3459 C C . HIS A 1 426 ? -14.932 -5.997 -21.958 1.000 11.070 426 HIS A C 1
ATOM 3460 O O . HIS A 1 426 ? -14.878 -4.781 -22.165 1.000 11.520 426 HIS A O 1
ATOM 3467 N N . HIS A 1 427 ? -15.140 -6.878 -22.905 1.000 10.980 427 HIS A N 1
ATOM 3468 C CA . HIS A 1 427 ? -15.458 -6.437 -24.252 1.000 10.610 427 HIS A CA 1
ATOM 3469 C C . HIS A 1 427 ? -16.726 -5.583 -24.201 1.000 10.780 427 HIS A C 1
ATOM 3470 O O . HIS A 1 427 ? -17.643 -5.817 -23.385 1.000 12.340 427 HIS A O 1
ATOM 3477 N N . HIS A 1 428 ? -16.837 -4.615 -25.111 1.000 11.240 428 HIS A N 1
ATOM 3478 C CA . HIS A 1 428 ? -18.098 -3.827 -25.180 1.000 11.720 428 HIS A CA 1
ATOM 3479 C C . HIS A 1 428 ? -19.240 -4.696 -25.746 1.000 13.640 428 HIS A C 1
ATOM 3480 O O . HIS A 1 428 ? -20.292 -4.107 -25.447 1.000 14.860 428 HIS A O 1
#

B-factor: mean 12.53, std 6.79, range [4.22, 62.25]

Foldseek 3Di:
DADCVNPNLVRVLVQALVLLLVLLVLQADPQLFGQQKDFQVSDGPQKTFLLSSLLSLVSLLQCCVVVNHVPSLVSNVSNLCQALQNPVQGHADAAPQRQGAGIAGNRRNHGDDWFSFLLSLLSNLLSLLLNCLSVVVDPSSVVSSVSSLQRHQLLVQLDDQVFAWGFGGPGRNGHTDPDIAHPDFLCVSSLVSNQVCLVVPPPRPHNVSSVSNCVPPQLAPVPFAWAAAVNQTAGARHHAFHAFLVRLLSCCLRALSQVVDVRNLVNNLSVVVSQLVLVVQADDVPFDDDSLFTDQAWKQDPVGTARFGGGYRNDRPRVPQQKTFLLRLLLCLQRYPCSSVSSSVVVSDPQAQQWGAHPVRRIHGGITGRSDRVDHDRMTGSSGSSSNNVSSCQDPVHVHSVSSSSSSPSRDDDCRVPDD

Organism: NCBI:txid658445

Solvent-accessible surface area: 16711 Å² total; per-residue (Å²): 141,28,53,123,134,104,42,39,73,104,89,0,4,75,34,0,12,50,0,0,1,1,0,6,61,44,0,31,20,165,43,1,1,2,1,22,64,7,39,45,116,52,82,73,61,69,46,0,2,0,0,0,1,0,0,1,0,0,0,4,0,0,0,67,44,43,64,58,25,115,115,0,71,87,31,0,10,45,0,0,74,4,6,15,39,110,31,134,128,19,55,6,30,75,11,74,42,54,0,3,0,33,50,1,40,4,132,74,6,111,50,52,63,104,40,19,2,0,14,10,0,0,3,0,0,2,0,0,6,0,0,58,37,39,15,87,168,27,152,68,0,26,76,0,0,36,63,4,14,126,59,1,20,0,0,21,0,8,29,52,17,209,65,0,72,3,52,69,2,0,81,88,99,10,78,66,36,162,124,111,17,47,4,0,3,31,13,0,0,0,1,3,0,0,22,14,0,10,133,76,16,159,122,18,105,32,27,62,62,1,85,115,0,13,98,57,20,2,46,32,27,160,111,7,22,55,0,104,0,89,54,38,65,2,13,0,40,10,153,94,93,0,11,8,2,27,2,0,0,6,0,0,0,0,5,26,48,0,12,71,45,102,75,0,34,70,8,0,62,32,0,0,114,0,0,43,21,0,2,72,54,17,133,32,174,84,28,143,26,77,104,40,1,1,0,0,2,1,0,2,6,36,96,37,110,8,76,1,52,0,24,61,116,8,51,50,96,57,0,115,7,0,0,3,0,1,1,0,2,0,0,0,16,38,18,24,158,80,0,74,60,6,0,12,35,2,8,16,4,90,100,14,43,0,48,9,120,6,140,71,43,71,33,0,0,0,0,4,3,26,58,83,70,161,49,106,6,126,42,0,7,0,28,3,0,0,0,0,0,1,0,0,0,2,2,119,110,44,44,8,36,114,20,0,29,130,33,0,28,26,55,48,152,142,113,108,131,109,169,217

Nearest PDB structures (foldseek):
  6u4z-assembly1_A  TM=5.725E-01  e=1.703E-03  Bacteroides thetaiotaomicron
  4c1s-assembly2_B  TM=4.818E-01  e=2.096E-03  Bacteroides thetaiotaomicron VPI-5482
  7tkv-assembly1_A  TM=3.824E-01  e=7.667E-03  Brucella abortus 2308
  7tkv-assembly1_B  TM=3.105E-01  e=8.337E-02  Brucella abortus 2308
  7exv-assembly1_A-2  TM=2.939E-01  e=2.121E-01  Bifidobacterium longum subsp. longum JCM 1217

Secondary structure (DSSP, 8-state):
---TTTS-HHHHHHHHHHHHHHHHHHHB-TTS-BBSEEETTS----EEEHHHHHHHHHHHHHHHHTTS-TTHHHHHHHHHHHHTT-STT----B-TTSPBEEEEETTT--EEEEEE-HHHHHHHHHHHHHHHHHTTT-HHHHHHHHHHHHHS--GGGEEETTTTEEE--B-TTSPBPS-EEESSSTTHHHHHHHHHHHHH-TT-TTHHHHHHHHHHHTSSSTTS-EEEETTEEEE-SSTTS---HHHHHHHHHH-HHHHT-HHHHHHHHHHHHHHHHHHHH---TT----TT-----EEEETTEEEE----GGG--TT-TT-EE-HHHHHHTGGG-TTHHHHHHHHHH-TTS--EEEETTTEEEE--EESSSTT---SEEEHHHHHHHHHHHHTSTTTT-HHHHHHHT--S--TTTTS--

Radius of gyration: 20.34 Å; Cα contacts (8 Å, |Δi|>4): 893; chains: 1; bounding box: 48×59×58 Å